Protein 9OQY (pdb70)

Solvent-accessible surface area: 24262 Å² total; per-residue (Å²): 172,131,80,77,9,105,104,14,65,56,37,74,104,95,1,21,122,62,0,8,47,82,0,56,95,57,4,165,115,50,185,63,89,75,52,43,0,13,2,0,0,0,0,52,15,0,15,120,31,0,63,64,21,119,18,116,92,75,87,139,58,0,65,51,43,25,12,37,0,0,0,1,4,0,9,34,0,0,67,20,33,83,43,0,34,179,77,48,24,56,74,2,48,111,1,0,86,42,0,4,76,8,2,61,98,16,3,118,60,20,12,165,132,102,142,49,14,12,0,33,0,0,0,1,2,0,0,0,5,29,15,67,50,0,49,38,3,0,70,84,12,0,53,164,26,115,67,56,97,147,66,50,73,86,38,33,82,39,0,52,52,0,23,14,0,0,8,20,62,0,2,38,14,0,0,52,21,0,3,14,93,0,1,96,72,2,149,44,58,10,84,101,16,0,31,98,5,0,116,135,19,148,32,44,114,112,135,53,90,90,11,44,29,34,21,2,31,2,64,126,71,20,86,1,56,59,56,37,0,16,66,0,4,99,65,7,71,124,8,10,2,0,0,0,4,78,60,49,25,86,44,70,46,78,0,74,55,60,30,44,0,0,2,0,0,0,85,74,35,5,38,137,8,34,150,140,44,116,17,97,95,59,137,25,205,40,192,36,26,43,62,60,67,0,21,4,108,144,118,15,85,21,101,18,0,105,80,2,37,104,64,0,1,5,9,1,38,64,66,14,32,33,11,75,46,76,85,12,84,89,12,121,61,73,99,166,147,63,90,32,76,2,0,15,0,11,0,16,88,107,12,2,53,71,0,38,64,91,0,13,36,70,45,19,46,96,112,91,47,30,157,87,41,32,59,83,0,26,56,86,2,50,60,55,8,149,77,47,79,137,64,119,57,12,32,23,52,43,30,30,5,6,0,0,5,73,10,0,19,86,10,7,59,104,23,60,36,94,3,112,49,35,14,2,15,54,72,54,7,77,117,21,10,32,31,0,2,0,5,47,10,0,6,16,0,9,42,7,0,96,50,39,78,62,0,40,148,60,66,4,148,42,8,45,121,14,0,15,58,1,1,44,66,0,0,74,61,0,4,67,44,0,44,106,128,50,128,12,49,16,1,1,0,0,0,0,0,0,0,0,1,8,2,12,4,0,0,6,1,0,7,86,59,0,25,58,54,0,3,24,0,0,5,0,0,0,9,38,1,16,24,46,0,17,74,103,0,6,38,9,0,0,74,0,0,62,103,31,130

B-factor: mean 137.9, std 30.01, range [81.72, 270.84]

Radius of gyration: 29.82 Å; Cα contacts (8 Å, |Δi|>4): 1019; chains: 1; bounding box: 58×59×99 Å

Sequence (549 aa):
MNAIGNFLVGTPVFTIFICLALGYLLGKLKIGSFTLGATVGVLIVALLIGQLGVFPRDTLLGDIFFDFFMFAIGYRVGPSFISSMKKFGAKIVYATLIFLVSAFIVAYACFKMFHIGPGIAAGIIAGGLTQSAVIGSSLETISKLPISDHLKTLYSNQIPIVYTLTYVFGTIGVLIFLRDIMPKLMHIDLKKQAVKTAKELDMIPVPVIVASTHFYTINDGSSLIGQTLGTVNTKFAKGLVAAGLNDSADMASVINAGDVLAISGGIDEIGRAVQEFNLLEVTGKTKAYVSKQVVLKKNFSADVLKNAQDKGVLVATLAGDVMDPAQFSTLHHHHHHKPAESVTLVGQKDAVSEVQSQLGRLRAAENIINYSWFALGIALSAALGIVGTKVSGVPIALGGGTASLIVGLVQSIYRDKHAHMDTIPDSLLEFFQSIGLNLFIATVGLSAAKTFISAIQSMGISVLLIGAVISILPHIITFVICYYLMKMEPISIIGAQTGADTLSAALNDVSERVGSDASPFFAAAVAPAYAIGNIFLTLMGPIFIVLLS

Foldseek 3Di:
DVVLVVVCQVCVVCVLVVLLVQLLVQQPDQDPLHGHHSLLSSLVSLLVSLVRDAHDFDCVALLLLVLLQQLLLLQLLQPVQVVLCVVCVVVLVVLLVLLLVLLLVLLVVLQVDDPHFLLLSLLLLCALLVFPLLLVLQLLLLVPDPDDPVVSVVSNVNRVLLNLQRNSCSQGVQLCCLQRVQQVVVPHHLQVLLLVVLVVDPQFDDADFAWAKFKFAAAPDFPQAQPFQLVVQVVQDPQKAFLDKAQDQPRGDGRHHGIMIMMTGGPVSVVVVCVVRVTHTDPDPDPQKDKFKAFFDAPLPCVLVLCCRSRNKFKPFPSHHGDDSVCSCVQPDDDDPALTGMIMITHGNVSSVVSRVSGGGTFDDQVDADVVLVVVLSVQLVVQQVDWDADPNGTAGQHNNLSSSVSSNVSSNVCSNVRNDYHHHSVSSLVSSRPSVSSSSSSVSSNSNNSNVVSCVPVNPVSNVSSSCSNNVSLVVSSCCSCVPVNDRSLLSSLSVCQLSLNSSSLSRSDVSNDPSSNSSSSSSRNVSNSVNNRSSSVSSNVSSVVRD

GO terms:
  GO:0042802 identical protein binding (F, IPI)

Organism: Tetragenococcus halophilus (NCBI:txid51669)

Secondary structure (DSSP, 8-state):
-HHHHHHHHT-HHHHHHHHHHHHHHHHH-EEESEE--HHHHHHHHHHHHTTSS--PPPTTTHHHHHHHHHHHHHHHSHHHHHHHHHHHHHHHHHHHHHHHHHHHHHHHHHHHSSS--HHHHHHHHHHHTT-SSHHHHHHHHHHHS---HHHHHHHHHHHHHHHHHHHHHHHHHHHHIIIIIHHHHTTS-HHHHHHHHHHTSTTSPPP----EEEEEE--TT-TTTTSBHHHHHHHS-TTEEEEEETT---TTSB--TT-EEEEEE-HHHHHHHHHHHTPEEE-----SEEEEEEEEPSS--SHHHHHHHHTTEEEEESSSSBPPSGGGGTS---SS-----EEEEEEEHHHHHHHHHHHEEEPPPTTSB-HHHHHHHHHHHHHHHS-EEEETTEEEE-HHHHHHHHHHHHHHHHHHHSTTS-B--HHHHHHHHHHHHHHHHHHHHHHTHHHHHHHHHSS-HHHHHHHHHHHHHHHHHHHHHIIIII---HHHHHHHHHHHHT-HHHHHHHHHHH-TTTHHHHHHHHHHHHHHHHHHHHHHHHHHHHH--

Structure (mmCIF, N/CA/C/O backbone):
data_9OQY
#
_entry.id   9OQY
#
_cell.length_a   100.688
_cell.length_b   100.688
_cell.length_c   354.694
_cell.angle_alpha   90.000
_cell.angle_beta   90.000
_cell.angle_gamma   90.000
#
_symmetry.space_group_name_H-M   'I 41 2 2'
#
loop_
_atom_site.group_PDB
_atom_site.id
_atom_site.type_symbol
_atom_site.label_atom_id
_atom_site.label_alt_id
_atom_site.label_comp_id
_atom_site.label_asym_id
_atom_site.label_entity_id
_atom_site.label_seq_id
_atom_site.pdbx_PDB_ins_code
_atom_site.Cartn_x
_atom_site.Cartn_y
_atom_site.Cartn_z
_atom_site.occupancy
_atom_site.B_iso_or_equiv
_atom_site.auth_seq_id
_atom_site.auth_comp_id
_atom_site.auth_asym_id
_atom_site.auth_atom_id
_atom_site.pdbx_PDB_model_num
ATOM 1 N N . MET A 1 1 ? 25.80555 -45.98398 -38.16407 1.000 90.39574 1 MET A N 1
ATOM 2 C CA . MET A 1 1 ? 24.62279 -45.09699 -37.96465 1.000 137.87181 1 MET A CA 1
ATOM 3 C C . MET A 1 1 ? 23.39424 -45.64411 -38.68827 1.000 124.05780 1 MET A C 1
ATOM 4 O O . MET A 1 1 ? 22.27161 -45.52193 -38.19663 1.000 145.66847 1 MET A O 1
ATOM 20 N N . ASN A 1 2 ? 23.60733 -46.24650 -39.86039 1.000 113.45577 2 ASN A N 1
ATOM 21 C CA . ASN A 1 2 ? 22.49043 -46.82699 -40.59534 1.000 137.80546 2 ASN A CA 1
ATOM 22 C C . ASN A 1 2 ? 22.13575 -48.21803 -40.08609 1.000 138.02566 2 ASN A C 1
ATOM 23 O O . ASN A 1 2 ? 20.96259 -48.60207 -40.12112 1.000 119.93793 2 ASN A O 1
ATOM 34 N N . ALA A 1 3 ? 23.12383 -48.98988 -39.62649 1.000 140.49899 3 ALA A N 1
ATOM 35 C CA . ALA A 1 3 ? 22.81116 -50.23005 -38.92411 1.000 152.47230 3 ALA A CA 1
ATOM 36 C C . ALA A 1 3 ? 22.05285 -49.93546 -37.63691 1.000 129.89990 3 ALA A C 1
ATOM 37 O O . ALA A 1 3 ? 21.11771 -50.66017 -37.27270 1.000 105.74188 3 ALA A O 1
ATOM 44 N N . ILE A 1 4 ? 22.44330 -48.86639 -36.93854 1.000 122.37138 4 ILE A N 1
ATOM 45 C CA . ILE A 1 4 ? 21.68996 -48.41384 -35.77335 1.000 117.74215 4 ILE A CA 1
ATOM 46 C C . ILE A 1 4 ? 20.24462 -48.13213 -36.16111 1.000 130.99673 4 ILE A C 1
ATOM 47 O O . ILE A 1 4 ? 19.30606 -48.57372 -35.48973 1.000 124.49122 4 ILE A O 1
ATOM 63 N N . GLY A 1 5 ? 20.04577 -47.38202 -37.24713 1.000 129.57045 5 GLY A N 1
ATOM 64 C CA . GLY A 1 5 ? 18.69388 -47.04532 -37.66163 1.000 104.82498 5 GLY A CA 1
ATOM 65 C C . GLY A 1 5 ? 17.87944 -48.26396 -38.04929 1.000 116.94950 5 GLY A C 1
ATOM 66 O O . GLY A 1 5 ? 16.69388 -48.36104 -37.72077 1.000 119.46008 5 GLY A O 1
ATOM 70 N N . ASN A 1 6 ? 18.50049 -49.20482 -38.76408 1.000 134.26296 6 ASN A N 1
ATOM 71 C CA . ASN A 1 6 ? 17.80768 -50.43043 -39.14824 1.000 154.83797 6 ASN A CA 1
ATOM 72 C C . ASN A 1 6 ? 17.38650 -51.22303 -37.91725 1.000 119.81885 6 ASN A C 1
ATOM 73 O O . ASN A 1 6 ? 16.22879 -51.64481 -37.79765 1.000 133.74107 6 ASN A O 1
ATOM 84 N N . PHE A 1 7 ? 18.31746 -51.43097 -36.98361 1.000 100.20912 7 PHE A N 1
ATOM 85 C CA . PHE A 1 7 ? 17.98052 -52.14379 -35.75730 1.000 140.46493 7 PHE A CA 1
ATOM 86 C C . PHE A 1 7 ? 16.87616 -51.43036 -34.98577 1.000 112.39378 7 PHE A C 1
ATOM 87 O O . PHE A 1 7 ? 15.96651 -52.07551 -34.45133 1.000 103.56405 7 PHE A O 1
ATOM 104 N N . LEU A 1 8 ? 16.93498 -50.09913 -34.91793 1.000 98.80547 8 LEU A N 1
ATOM 105 C CA . LEU A 1 8 ? 15.92712 -49.34563 -34.18066 1.000 97.54440 8 LEU A CA 1
ATOM 106 C C . LEU A 1 8 ? 14.54951 -49.51293 -34.81064 1.000 99.02812 8 LEU A C 1
ATOM 107 O O . LEU A 1 8 ? 13.60271 -49.96324 -34.15571 1.000 134.25129 8 LEU A O 1
ATOM 123 N N . VAL A 1 9 ? 14.41684 -49.15172 -36.09003 1.000 83.97613 9 VAL A N 1
ATOM 124 C CA . VAL A 1 9 ? 13.11793 -49.25404 -36.74987 1.000 83.92130 9 VAL A CA 1
ATOM 125 C C . VAL A 1 9 ? 12.60845 -50.68904 -36.71028 1.000 100.07865 9 VAL A C 1
ATOM 126 O O . VAL A 1 9 ? 11.39329 -50.92521 -36.70497 1.000 83.50017 9 VAL A O 1
ATOM 139 N N . GLY A 1 10 ? 13.51619 -51.66786 -36.67279 1.000 108.00948 10 GLY A N 1
ATOM 140 C CA . GLY A 1 10 ? 13.10689 -53.05557 -36.57284 1.000 111.37510 10 GLY A CA 1
ATOM 141 C C . GLY A 1 10 ? 12.76168 -53.52443 -35.17844 1.000 115.39276 10 GLY A C 1
ATOM 142 O O . GLY A 1 10 ? 12.27751 -54.65010 -35.02212 1.000 102.21191 10 GLY A O 1
ATOM 146 N N . THR A 1 11 ? 13.00073 -52.69089 -34.16575 1.000 140.81778 11 THR A N 1
ATOM 147 C CA . THR A 1 11 ? 12.69982 -53.01928 -32.77002 1.000 119.31273 11 THR A CA 1
ATOM 148 C C . THR A 1 11 ? 12.04823 -51.80709 -32.11702 1.000 99.88710 11 THR A C 1
ATOM 149 O O . THR A 1 11 ? 12.63274 -51.15011 -31.24398 1.000 115.15823 11 THR A O 1
ATOM 160 N N . PRO A 1 12 ? 10.82378 -51.47617 -32.53084 1.000 93.20896 12 PRO A N 1
ATOM 161 C CA . PRO A 1 12 ? 10.14114 -50.31212 -31.94282 1.000 110.36368 12 PRO A CA 1
ATOM 162 C C . PRO A 1 12 ? 9.96458 -50.40321 -30.43846 1.000 123.87399 12 PRO A C 1
ATOM 163 O O . PRO A 1 12 ? 10.00978 -49.36952 -29.76113 1.000 112.68308 12 PRO A O 1
ATOM 174 N N . VAL A 1 13 ? 9.75755 -51.60383 -29.89019 1.000 130.33723 13 VAL A N 1
ATOM 175 C CA . VAL A 1 13 ? 9.64387 -51.74347 -28.43992 1.000 95.67752 13 VAL A CA 1
ATOM 176 C C . VAL A 1 13 ? 10.88237 -51.17645 -27.75464 1.000 95.92343 13 VAL A C 1
ATOM 177 O O . VAL A 1 13 ? 10.78499 -50.34763 -26.84098 1.000 114.71968 13 VAL A O 1
ATOM 190 N N . PHE A 1 14 ? 12.06659 -51.62189 -28.18249 1.000 89.80407 14 PHE A N 1
ATOM 191 C CA . PHE A 1 14 ? 13.30315 -51.12218 -27.59107 1.000 88.29605 14 PHE A CA 1
ATOM 192 C C . PHE A 1 14 ? 13.47443 -49.63478 -27.86303 1.000 81.75914 14 PHE A C 1
ATOM 193 O O . PHE A 1 14 ? 13.85566 -48.87124 -26.96768 1.000 95.73859 14 PHE A O 1
ATOM 210 N N . THR A 1 15 ? 13.19599 -49.20301 -29.09585 1.000 108.64934 15 THR A N 1
ATOM 211 C CA . THR A 1 15 ? 13.36649 -47.79335 -29.42479 1.000 118.09195 15 THR A CA 1
ATOM 212 C C . THR A 1 15 ? 12.51376 -46.90819 -28.52763 1.000 99.54080 15 THR A C 1
ATOM 213 O O . THR A 1 15 ? 12.93388 -45.80232 -28.16170 1.000 97.34617 15 THR A O 1
ATOM 224 N N . ILE A 1 16 ? 11.33098 -47.37149 -28.15389 1.000 97.73407 16 ILE A N 1
ATOM 225 C CA . ILE A 1 16 ? 10.42765 -46.53624 -27.37657 1.000 96.52321 16 ILE A CA 1
ATOM 226 C C . ILE A 1 16 ? 10.73830 -46.62671 -25.89122 1.000 107.72561 16 ILE A C 1
ATOM 227 O O . ILE A 1 16 ? 10.70826 -45.61810 -25.18457 1.000 126.01975 16 ILE A O 1
ATOM 243 N N . PHE A 1 17 ? 11.06133 -47.82330 -25.39574 1.000 120.59556 17 PHE A N 1
ATOM 244 C CA . PHE A 1 17 ? 11.28169 -47.97832 -23.96270 1.000 110.80847 17 PHE A CA 1
ATOM 245 C C . PHE A 1 17 ? 12.64513 -47.45822 -23.52732 1.000 86.25771 17 PHE A C 1
ATOM 246 O O . PHE A 1 17 ? 12.78598 -46.99642 -22.39048 1.000 132.94451 17 PHE A O 1
ATOM 263 N N . ILE A 1 18 ? 13.65461 -47.51270 -24.39820 1.000 90.32635 18 ILE A N 1
ATOM 264 C CA . ILE A 1 18 ? 14.91530 -46.85552 -24.07246 1.000 82.34653 18 ILE A CA 1
ATOM 265 C C . ILE A 1 18 ? 14.74516 -45.34145 -24.12919 1.000 87.65624 18 ILE A C 1
ATOM 266 O O . ILE A 1 18 ? 15.47962 -44.60058 -23.46328 1.000 83.19687 18 ILE A O 1
ATOM 282 N N . CYS A 1 19 ? 13.78207 -44.85670 -24.92178 1.000 83.05829 19 CYS A N 1
ATOM 283 C CA . CYS A 1 19 ? 13.46179 -43.43246 -24.91781 1.000 104.39461 19 CYS A CA 1
ATOM 284 C C . CYS A 1 19 ? 12.87887 -43.00709 -23.57738 1.000 91.99539 19 CYS A C 1
ATOM 285 O O . CYS A 1 19 ? 13.12280 -41.88723 -23.11246 1.000 111.08150 19 CYS A O 1
ATOM 293 N N . LEU A 1 20 ? 12.09497 -43.88397 -22.94845 1.000 101.98972 20 LEU A N 1
ATOM 294 C CA . LEU A 1 20 ? 11.51013 -43.55887 -21.65428 1.000 105.93138 20 LEU A CA 1
ATOM 295 C C . LEU A 1 20 ? 12.53910 -43.66106 -20.53584 1.000 87.19875 20 LEU A C 1
ATOM 296 O O . LEU A 1 20 ? 12.54315 -42.83350 -19.62251 1.000 83.29661 20 LEU A O 1
ATOM 312 N N . ALA A 1 21 ? 13.42131 -44.65863 -20.58506 1.000 82.69045 21 ALA A N 1
ATOM 313 C CA . ALA A 1 21 ? 14.44242 -44.78330 -19.55048 1.000 82.97998 21 ALA A CA 1
ATOM 314 C C . ALA A 1 21 ? 15.30047 -43.52380 -19.48408 1.000 88.08725 21 ALA A C 1
ATOM 315 O O . ALA A 1 21 ? 15.33863 -42.82677 -18.45987 1.000 121.02550 21 ALA A O 1
ATOM 322 N N . LEU A 1 22 ? 15.99646 -43.21381 -20.57965 1.000 83.98887 22 LEU A N 1
ATOM 323 C CA . LEU A 1 22 ? 16.82828 -42.01766 -20.60686 1.000 88.72625 22 LEU A CA 1
ATOM 324 C C . LEU A 1 22 ? 15.99683 -40.75889 -20.40457 1.000 97.79017 22 LEU A C 1
ATOM 325 O O . LEU A 1 22 ? 16.50134 -39.76100 -19.87979 1.000 85.93862 22 LEU A O 1
ATOM 341 N N . GLY A 1 23 ? 14.72324 -40.78595 -20.79999 1.000 91.46297 23 GLY A N 1
ATOM 342 C CA . GLY A 1 23 ? 13.87684 -39.62088 -20.59489 1.000 99.89549 23 GLY A CA 1
ATOM 343 C C . GLY A 1 23 ? 13.64098 -39.33344 -19.12401 1.000 124.37017 23 GLY A C 1
ATOM 344 O O . GLY A 1 23 ? 13.81371 -38.20117 -18.66124 1.000 121.42275 23 GLY A O 1
ATOM 348 N N . TYR A 1 24 ? 13.23125 -40.35626 -18.37066 1.000 120.30941 24 TYR A N 1
ATOM 349 C CA . TYR A 1 24 ? 13.07275 -40.20202 -16.92992 1.000 114.88814 24 TYR A CA 1
ATOM 350 C C . TYR A 1 24 ? 14.39866 -39.86419 -16.26021 1.000 96.32794 24 TYR A C 1
ATOM 351 O O . TYR A 1 24 ? 14.41948 -39.12725 -15.26989 1.000 91.63322 24 TYR A O 1
ATOM 369 N N . LEU A 1 25 ? 15.51413 -40.38089 -16.78362 1.000 95.63234 25 LEU A N 1
ATOM 370 C CA . LEU A 1 25 ? 16.81907 -39.98092 -16.25970 1.000 86.43787 25 LEU A CA 1
ATOM 371 C C . LEU A 1 25 ? 17.03652 -38.47933 -16.42322 1.000 104.96326 25 LEU A C 1
ATOM 372 O O . LEU A 1 25 ? 17.35866 -37.77007 -15.45912 1.000 109.82060 25 LEU A O 1
ATOM 388 N N . LEU A 1 26 ? 16.87508 -37.98184 -17.65117 1.000 110.51609 26 LEU A N 1
ATOM 389 C CA . LEU A 1 26 ? 17.05905 -36.55924 -17.91603 1.000 129.11148 26 LEU A CA 1
ATOM 390 C C . LEU A 1 26 ? 16.11520 -35.72077 -17.06500 1.000 132.41964 26 LEU A C 1
ATOM 391 O O . LEU A 1 26 ? 16.47518 -34.62489 -16.61894 1.000 113.78734 26 LEU A O 1
ATOM 407 N N . GLY A 1 27 ? 14.90214 -36.22086 -16.82671 1.000 117.03615 27 GLY A N 1
ATOM 408 C CA . GLY A 1 27 ? 13.98698 -35.51485 -15.94584 1.000 117.13925 27 GLY A CA 1
ATOM 409 C C . GLY A 1 27 ? 14.47938 -35.47527 -14.51122 1.000 134.70642 27 GLY A C 1
ATOM 410 O O . GLY A 1 27 ? 14.40470 -34.43751 -13.84731 1.000 133.30538 27 GLY A O 1
ATOM 414 N N . LYS A 1 28 ? 14.98962 -36.60421 -14.01273 1.000 136.78004 28 LYS A N 1
ATOM 415 C CA . LYS A 1 28 ? 15.53137 -36.64011 -12.65840 1.000 98.81031 28 LYS A CA 1
ATOM 416 C C . LYS A 1 28 ? 16.68143 -35.65343 -12.49829 1.000 122.12072 28 LYS A C 1
ATOM 417 O O . LYS A 1 28 ? 16.79440 -34.98412 -11.46463 1.000 155.22517 28 LYS A O 1
ATOM 436 N N . LEU A 1 29 ? 17.54707 -35.55060 -13.50484 1.000 132.78013 29 LEU A N 1
ATOM 437 C CA . LEU A 1 29 ? 18.67566 -34.63296 -13.40926 1.000 142.49916 29 LEU A CA 1
ATOM 438 C C . LEU A 1 29 ? 18.18494 -33.18952 -13.27404 1.000 116.74872 29 LEU A C 1
ATOM 439 O O . LEU A 1 29 ? 17.04856 -32.85347 -13.61891 1.000 109.86088 29 LEU A O 1
ATOM 455 N N . LYS A 1 30 ? 19.06129 -32.33076 -12.75478 1.000 122.51526 30 LYS A N 1
ATOM 456 C CA . LYS A 1 30 ? 18.74256 -30.92026 -12.55418 1.000 116.45202 30 LYS A CA 1
ATOM 457 C C . LYS A 1 30 ? 19.99104 -30.20997 -12.05236 1.000 134.95209 30 LYS A C 1
ATOM 458 O O . LYS A 1 30 ? 20.95026 -30.84713 -11.60846 1.000 96.61378 30 LYS A O 1
ATOM 462 N N . ILE A 1 31 ? 19.97547 -28.88797 -12.12930 1.000 132.85818 31 ILE A N 1
ATOM 463 C CA . ILE A 1 31 ? 21.10359 -28.05711 -11.72799 1.000 140.25230 31 ILE A CA 1
ATOM 464 C C . ILE A 1 31 ? 20.84282 -27.40335 -10.39451 1.000 163.74043 31 ILE A C 1
ATOM 465 O O . ILE A 1 31 ? 21.61730 -27.55784 -9.44722 1.000 152.26857 31 ILE A O 1
ATOM 481 N N . GLY A 1 32 ? 19.73843 -26.67277 -10.28261 1.000 168.96206 32 GLY A N 1
ATOM 482 C CA . GLY A 1 32 ? 19.39767 -25.99668 -9.05544 1.000 158.63996 32 GLY A CA 1
ATOM 483 C C . GLY A 1 32 ? 18.03039 -25.34689 -9.05844 1.000 167.81737 32 GLY A C 1
ATOM 484 O O . GLY A 1 32 ? 17.23801 -25.55455 -8.13403 1.000 133.04146 32 GLY A O 1
ATOM 488 N N . SER A 1 33 ? 17.74765 -24.54299 -10.08469 1.000 184.18347 33 SER A N 1
ATOM 489 C CA . SER A 1 33 ? 16.45947 -23.86196 -10.21729 1.000 183.74961 33 SER A CA 1
ATOM 490 C C . SER A 1 33 ? 15.42143 -24.88614 -10.66844 1.000 174.02706 33 SER A C 1
ATOM 491 O O . SER A 1 33 ? 15.02733 -24.95651 -11.83563 1.000 150.74487 33 SER A O 1
ATOM 499 N N . PHE A 1 34 ? 14.97637 -25.70263 -9.71180 1.000 194.87699 34 PHE A N 1
ATOM 500 C CA . PHE A 1 34 ? 14.04432 -26.78851 -9.99643 1.000 190.26508 34 PHE A CA 1
ATOM 501 C C . PHE A 1 34 ? 14.64001 -27.73079 -11.03924 1.000 179.73565 34 PHE A C 1
ATOM 502 O O . PHE A 1 34 ? 15.75643 -27.50828 -11.52157 1.000 148.30706 34 PHE A O 1
ATOM 519 N N . THR A 1 35 ? 13.91048 -28.78449 -11.39059 1.000 185.01827 35 THR A N 1
ATOM 520 C CA . THR A 1 35 ? 14.41414 -29.83034 -12.26625 1.000 143.63402 35 THR A CA 1
ATOM 521 C C . THR A 1 35 ? 13.63401 -29.84684 -13.57770 1.000 145.94495 35 THR A C 1
ATOM 522 O O . THR A 1 35 ? 12.66320 -29.10815 -13.76804 1.000 149.45012 35 THR A O 1
ATOM 533 N N . LEU A 1 36 ? 14.07757 -30.71004 -14.48799 1.000 161.54063 36 LEU A N 1
ATOM 534 C CA . LEU A 1 36 ? 13.40796 -30.91942 -15.76273 1.000 137.59611 36 LEU A CA 1
ATOM 535 C C . LEU A 1 36 ? 12.35966 -32.01370 -15.61655 1.000 123.19261 36 LEU A C 1
ATOM 536 O O . LEU A 1 36 ? 12.61388 -33.05726 -15.00952 1.000 122.02441 36 LEU A O 1
ATOM 552 N N . GLY A 1 37 ? 11.17796 -31.76981 -16.17423 1.000 108.55426 37 GLY A N 1
ATOM 553 C CA . GLY A 1 37 ? 10.11695 -32.75435 -16.06871 1.000 98.02378 37 GLY A CA 1
ATOM 554 C C . GLY A 1 37 ? 10.50076 -34.04841 -16.76308 1.000 102.78028 37 GLY A C 1
ATOM 555 O O . GLY A 1 37 ? 11.13273 -34.04508 -17.82185 1.000 123.08652 37 GLY A O 1
ATOM 559 N N . ALA A 1 38 ? 10.12588 -35.17120 -16.14552 1.000 102.06487 38 ALA A N 1
ATOM 560 C CA . ALA A 1 38 ? 10.32023 -36.46201 -16.79658 1.000 113.41126 38 ALA A CA 1
ATOM 561 C C . ALA A 1 38 ? 9.72170 -36.45043 -18.19619 1.000 113.04699 38 ALA A C 1
ATOM 562 O O . ALA A 1 38 ? 10.29096 -37.02151 -19.13433 1.000 126.93686 38 ALA A O 1
ATOM 569 N N . THR A 1 39 ? 8.57316 -35.79088 -18.35525 1.000 89.60137 39 THR A N 1
ATOM 570 C CA . THR A 1 39 ? 7.97463 -35.64705 -19.67655 1.000 106.72110 39 THR A CA 1
ATOM 571 C C . THR A 1 39 ? 8.92439 -34.92718 -20.62763 1.000 102.38037 39 THR A C 1
ATOM 572 O O . THR A 1 39 ? 9.12018 -35.35485 -21.77106 1.000 100.85927 39 THR A O 1
ATOM 583 N N . VAL A 1 40 ? 9.53191 -33.83133 -20.16736 1.000 88.43413 40 VAL A N 1
ATOM 584 C CA . VAL A 1 40 ? 10.42526 -33.06448 -21.02960 1.000 89.10335 40 VAL A CA 1
ATOM 585 C C . VAL A 1 40 ? 11.67232 -33.87265 -21.36214 1.000 88.60363 40 VAL A C 1
ATOM 586 O O . VAL A 1 40 ? 12.19472 -33.80391 -22.48177 1.000 108.01936 40 VAL A O 1
ATOM 599 N N . GLY A 1 41 ? 12.17656 -34.64196 -20.39827 1.000 92.11816 41 GLY A N 1
ATOM 600 C CA . GLY A 1 41 ? 13.31325 -35.50046 -20.68104 1.000 109.04936 41 GLY A CA 1
ATOM 601 C C . GLY A 1 41 ? 12.99506 -36.54748 -21.72939 1.000 89.98010 41 GLY A C 1
ATOM 602 O O . GLY A 1 41 ? 13.78663 -36.78472 -22.64612 1.000 86.81483 41 GLY A O 1
ATOM 606 N N . VAL A 1 42 ? 11.83147 -37.19003 -21.60763 1.000 86.16079 42 VAL A N 1
ATOM 607 C CA . VAL A 1 42 ? 11.41692 -38.16512 -22.61105 1.000 103.15005 42 VAL A CA 1
ATOM 608 C C . VAL A 1 42 ? 11.27070 -37.49324 -23.96987 1.000 110.04900 42 VAL A C 1
ATOM 609 O O . VAL A 1 42 ? 11.63859 -38.06280 -25.00347 1.000 109.55391 42 VAL A O 1
ATOM 622 N N . LEU A 1 43 ? 10.73491 -36.27092 -23.99095 1.000 116.56534 43 LEU A N 1
ATOM 623 C CA . LEU A 1 43 ? 10.57593 -35.55404 -25.25271 1.000 111.27158 43 LEU A CA 1
ATOM 624 C C . LEU A 1 43 ? 11.92776 -35.29844 -25.90728 1.000 87.51553 43 LEU A C 1
ATOM 625 O O . LEU A 1 43 ? 12.10798 -35.54437 -27.10552 1.000 89.30700 43 LEU A O 1
ATOM 641 N N . ILE A 1 44 ? 12.88895 -34.79120 -25.13340 1.000 88.05111 44 ILE A N 1
ATOM 642 C CA . ILE A 1 44 ? 14.21542 -34.51256 -25.67871 1.000 88.59798 44 ILE A CA 1
ATOM 643 C C . ILE A 1 44 ? 14.85820 -35.79851 -26.18410 1.000 87.91912 44 ILE A C 1
ATOM 644 O O . ILE A 1 44 ? 15.43193 -35.84209 -27.28102 1.000 106.25906 44 ILE A O 1
ATOM 660 N N . VAL A 1 45 ? 14.76957 -36.86753 -25.38965 1.000 101.22957 45 VAL A N 1
ATOM 661 C CA . VAL A 1 45 ? 15.37376 -38.13731 -25.78087 1.000 112.97171 45 VAL A CA 1
ATOM 662 C C . VAL A 1 45 ? 14.75837 -38.64474 -27.07879 1.000 109.81301 45 VAL A C 1
ATOM 663 O O . VAL A 1 45 ? 15.46720 -39.12162 -27.97430 1.000 92.69997 45 VAL A O 1
ATOM 676 N N . ALA A 1 46 ? 13.43193 -38.55291 -27.20291 1.000 90.13583 46 ALA A N 1
ATOM 677 C CA . ALA A 1 46 ? 12.76458 -39.06193 -28.39543 1.000 109.69252 46 ALA A CA 1
ATOM 678 C C . ALA A 1 46 ? 13.10603 -38.22343 -29.62055 1.000 124.92238 46 ALA A C 1
ATOM 679 O O . ALA A 1 46 ? 13.35423 -38.76851 -30.70220 1.000 94.52300 46 ALA A O 1
ATOM 686 N N . LEU A 1 47 ? 13.12546 -36.89617 -29.47440 1.000 139.93530 47 LEU A N 1
ATOM 687 C CA . LEU A 1 47 ? 13.47568 -36.04476 -30.60543 1.000 90.67680 47 LEU A CA 1
ATOM 688 C C . LEU A 1 47 ? 14.92054 -36.25845 -31.03968 1.000 95.54459 47 LEU A C 1
ATOM 689 O O . LEU A 1 47 ? 15.23027 -36.12922 -32.22879 1.000 118.90732 47 LEU A O 1
ATOM 705 N N . LEU A 1 48 ? 15.81640 -36.58632 -30.10386 1.000 114.73666 48 LEU A N 1
ATOM 706 C CA . LEU A 1 48 ? 17.20519 -36.83127 -30.48185 1.000 107.06499 48 LEU A CA 1
ATOM 707 C C . LEU A 1 48 ? 17.36656 -38.19338 -31.15115 1.000 102.48140 48 LEU A C 1
ATOM 708 O O . LEU A 1 48 ? 18.02787 -38.30766 -32.18921 1.000 106.67568 48 LEU A O 1
ATOM 724 N N . ILE A 1 49 ? 16.76424 -39.23754 -30.57788 1.000 98.69178 49 ILE A N 1
ATOM 725 C CA . ILE A 1 49 ? 16.89561 -40.56825 -31.16154 1.000 86.14424 49 ILE A CA 1
ATOM 726 C C . ILE A 1 49 ? 16.22427 -40.62160 -32.52637 1.000 97.54962 49 ILE A C 1
ATOM 727 O O . ILE A 1 49 ? 16.70433 -41.29925 -33.44288 1.000 133.99031 49 ILE A O 1
ATOM 743 N N . GLY A 1 50 ? 15.10736 -39.91082 -32.68790 1.000 114.24467 50 GLY A N 1
ATOM 744 C CA . GLY A 1 50 ? 14.42298 -39.88988 -33.96689 1.000 121.91305 50 GLY A CA 1
ATOM 745 C C . GLY A 1 50 ? 15.26107 -39.33776 -35.09907 1.000 96.43992 50 GLY A C 1
ATOM 746 O O . GLY A 1 50 ? 14.91355 -39.53452 -36.26791 1.000 102.06240 50 GLY A O 1
ATOM 750 N N . GLN A 1 51 ? 16.35919 -38.64908 -34.78168 1.000 110.15147 51 GLN A N 1
ATOM 751 C CA . GLN A 1 51 ? 17.25352 -38.11309 -35.80081 1.000 90.06586 51 GLN A CA 1
ATOM 752 C C . GLN A 1 51 ? 18.09307 -39.18795 -36.48017 1.000 98.43261 51 GLN A C 1
ATOM 753 O O . GLN A 1 51 ? 18.87940 -38.85557 -37.37488 1.000 117.64119 51 GLN A O 1
ATOM 767 N N . LEU A 1 52 ? 17.94807 -40.45492 -36.08793 1.000 95.20946 52 LEU A N 1
ATOM 768 C CA . LEU A 1 52 ? 18.71230 -41.52922 -36.71283 1.000 87.76158 52 LEU A CA 1
ATOM 769 C C . LEU A 1 52 ? 18.04248 -42.00252 -37.99725 1.000 129.52802 52 LEU A C 1
ATOM 770 O O . LEU A 1 52 ? 18.65147 -41.98463 -39.07304 1.000 167.82626 52 LEU A O 1
ATOM 786 N N . GLY A 1 53 ? 16.78520 -42.42871 -37.90103 1.000 114.37401 53 GLY A N 1
ATOM 787 C CA . GLY A 1 53 ? 16.05614 -42.89482 -39.06438 1.000 116.53763 53 GLY A CA 1
ATOM 788 C C . GLY A 1 53 ? 14.64098 -42.36026 -39.14526 1.000 104.74501 53 GLY A C 1
ATOM 789 O O . GLY A 1 53 ? 14.37551 -41.22639 -38.74015 1.000 110.19616 53 GLY A O 1
ATOM 793 N N . VAL A 1 54 ? 13.72386 -43.16118 -39.68355 1.000 112.14015 54 VAL A N 1
ATOM 794 C CA . VAL A 1 54 ? 12.30901 -42.81389 -39.75157 1.000 132.53173 54 VAL A CA 1
ATOM 795 C C . VAL A 1 54 ? 11.54871 -43.75311 -38.82665 1.000 127.72494 54 VAL A C 1
ATOM 796 O O . VAL A 1 54 ? 11.81160 -44.96159 -38.80169 1.000 122.95770 54 VAL A O 1
ATOM 809 N N . PHE A 1 55 ? 10.60724 -43.20100 -38.07011 1.000 143.26090 55 PHE A N 1
ATOM 810 C CA . PHE A 1 55 ? 9.91182 -43.94597 -37.02077 1.000 136.13216 55 PHE A CA 1
ATOM 811 C C . PHE A 1 55 ? 8.40676 -43.78294 -37.15839 1.000 116.66310 55 PHE A C 1
ATOM 812 O O . PHE A 1 55 ? 7.88327 -42.67243 -36.93137 1.000 110.05629 55 PHE A O 1
ATOM 829 N N . PRO A 1 56 ? 7.67530 -44.84333 -37.51057 1.000 103.10817 56 PRO A N 1
ATOM 830 C CA . PRO A 1 56 ? 6.22659 -44.70917 -37.71671 1.000 89.48015 56 PRO A CA 1
ATOM 831 C C . PRO A 1 56 ? 5.48891 -44.69080 -36.38636 1.000 111.78517 56 PRO A C 1
ATOM 832 O O . PRO A 1 56 ? 5.72172 -45.53773 -35.52073 1.000 163.27961 56 PRO A O 1
ATOM 843 N N . ARG A 1 57 ? 4.59203 -43.72222 -36.22937 1.000 119.08330 57 ARG A N 1
ATOM 844 C CA . ARG A 1 57 ? 3.84411 -43.56024 -34.99034 1.000 140.69766 57 ARG A CA 1
ATOM 845 C C . ARG A 1 57 ? 2.60702 -44.44951 -35.01763 1.000 122.12572 57 ARG A C 1
ATOM 846 O O . ARG A 1 57 ? 1.79102 -44.36250 -35.94225 1.000 103.85952 57 ARG A O 1
ATOM 867 N N . ASP A 1 58 ? 2.47129 -45.29703 -34.00183 1.000 96.32836 58 ASP A N 1
ATOM 868 C CA . ASP A 1 58 ? 1.28091 -46.11920 -33.83813 1.000 84.85921 58 ASP A CA 1
ATOM 869 C C . ASP A 1 58 ? 0.19073 -45.28852 -33.17248 1.000 86.94476 58 ASP A C 1
ATOM 870 O O . ASP A 1 58 ? 0.38528 -44.77076 -32.06733 1.000 120.14380 58 ASP A O 1
ATOM 879 N N . THR A 1 59 ? -0.94797 -45.15072 -33.84381 1.000 8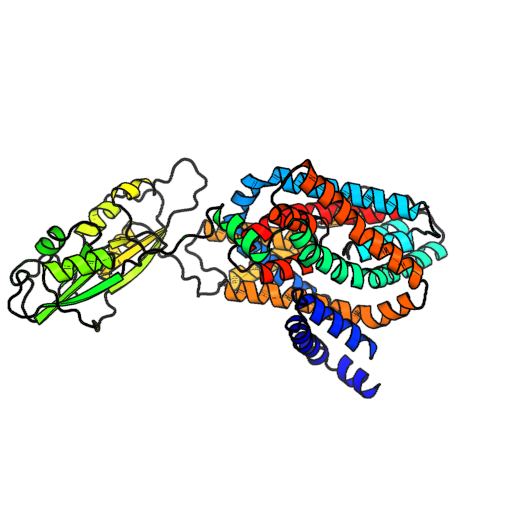7.75268 59 THR A N 1
ATOM 880 C CA . THR A 1 59 ? -2.08512 -44.43121 -33.28778 1.000 94.52089 59 THR A CA 1
ATOM 881 C C . THR A 1 59 ? -2.97582 -45.32282 -32.43482 1.000 121.89665 59 THR A C 1
ATOM 882 O O . THR A 1 59 ? -3.97371 -44.84042 -31.88959 1.000 106.93248 59 THR A O 1
ATOM 893 N N . LEU A 1 60 ? -2.64930 -46.60772 -32.32155 1.000 131.28787 60 LEU A N 1
ATOM 894 C CA . LEU A 1 60 ? -3.27444 -47.50680 -31.35957 1.000 86.75691 60 LEU A CA 1
ATOM 895 C C . LEU A 1 60 ? -2.28140 -47.87487 -30.26253 1.000 88.45131 60 LEU A C 1
ATOM 896 O O . LEU A 1 60 ? -2.23418 -49.01411 -29.79608 1.000 124.90026 60 LEU A O 1
ATOM 912 N N . LEU A 1 61 ? -1.46388 -46.90727 -29.85681 1.000 83.57310 61 LEU A N 1
ATOM 913 C CA . LEU A 1 61 ? -0.51183 -47.10004 -28.77147 1.000 84.81790 61 LEU A CA 1
ATOM 914 C C . LEU A 1 61 ? -0.40618 -45.79848 -27.99014 1.000 111.47150 61 LEU A C 1
ATOM 915 O O . LEU A 1 61 ? -0.76154 -45.73920 -26.80549 1.000 143.50723 61 LEU A O 1
ATOM 931 N N . GLY A 1 62 ? 0.08773 -44.75049 -28.65277 1.000 102.67322 62 GLY A N 1
ATOM 932 C CA . GLY A 1 62 ? 0.05158 -43.43218 -28.04784 1.000 140.09645 62 GLY A CA 1
ATOM 933 C C . GLY A 1 62 ? -1.35318 -43.03616 -27.64186 1.000 120.51236 62 GLY A C 1
ATOM 934 O O . GLY A 1 62 ? -1.55578 -42.40209 -26.60445 1.000 124.44148 62 GLY A O 1
ATOM 938 N N . ASP A 1 63 ? -2.34534 -43.43099 -28.44151 1.000 106.38473 63 ASP A N 1
ATOM 939 C CA . ASP A 1 63 ? -3.73283 -43.11911 -28.11848 1.000 121.62743 63 ASP A CA 1
ATOM 940 C C . ASP A 1 63 ? -4.17630 -43.84701 -26.85354 1.000 112.77214 63 ASP A C 1
ATOM 941 O O . ASP A 1 63 ? -4.74670 -43.23508 -25.94230 1.000 124.39308 63 ASP A O 1
ATOM 950 N N . ILE A 1 64 ? -3.91958 -45.15701 -26.77855 1.000 96.30413 64 ILE A N 1
ATOM 951 C CA . ILE A 1 64 ? -4.27581 -45.91759 -25.58290 1.000 106.14195 64 ILE A CA 1
ATOM 952 C C . ILE A 1 64 ? -3.62601 -45.30614 -24.35053 1.000 100.48351 64 ILE A C 1
ATOM 953 O O . ILE A 1 64 ? -4.25734 -45.17052 -23.29619 1.000 90.63824 64 ILE A O 1
ATOM 969 N N . PHE A 1 65 ? -2.35176 -44.93849 -24.45597 1.000 95.74886 65 PHE A N 1
ATOM 970 C CA . PHE A 1 65 ? -1.62861 -44.49320 -23.27080 1.000 83.48780 65 PHE A CA 1
ATOM 971 C C . PHE A 1 65 ? -2.00810 -43.07538 -22.85847 1.000 84.13937 65 PHE A C 1
ATOM 972 O O . PHE A 1 65 ? -2.07262 -42.78219 -21.65688 1.000 105.51943 65 PHE A O 1
ATOM 989 N N . PHE A 1 66 ? -2.29845 -42.19380 -23.81627 1.000 84.65625 66 PHE A N 1
ATOM 990 C CA . PHE A 1 66 ? -2.85606 -40.89345 -23.46291 1.000 86.35719 66 PHE A CA 1
ATOM 991 C C . PHE A 1 66 ? -4.22996 -41.05009 -22.82401 1.000 99.56366 66 PHE A C 1
ATOM 992 O O . PHE A 1 66 ? -4.58130 -40.31250 -21.89191 1.000 135.34882 66 PHE A O 1
ATOM 1009 N N . ASP A 1 67 ? -5.02709 -42.00195 -23.31785 1.000 85.83856 67 ASP A N 1
ATOM 1010 C CA . ASP A 1 67 ? -6.30504 -42.29435 -22.68009 1.000 136.40377 67 ASP A CA 1
ATOM 1011 C C . ASP A 1 67 ? -6.09510 -42.73431 -21.23759 1.000 128.22703 67 ASP A C 1
ATOM 1012 O O . ASP A 1 67 ? -6.79683 -42.28061 -20.33047 1.000 108.63402 67 ASP A O 1
ATOM 1021 N N . PHE A 1 68 ? -5.13523 -43.63225 -21.01031 1.000 104.58370 68 PHE A N 1
ATOM 1022 C CA . PHE A 1 68 ? -4.80401 -44.03353 -19.64749 1.000 84.89230 68 PHE A CA 1
ATOM 1023 C C . PHE A 1 68 ? -4.47944 -42.81432 -18.78988 1.000 103.31934 68 PHE A C 1
ATOM 1024 O O . PHE A 1 68 ? -5.02084 -42.64472 -17.69260 1.000 134.90135 68 PHE A O 1
ATOM 1041 N N . PHE A 1 69 ? -3.58499 -41.95533 -19.28153 1.000 103.17769 69 PHE A N 1
ATOM 1042 C CA . PHE A 1 69 ? -3.16688 -40.78392 -18.51363 1.000 107.05265 69 PHE A CA 1
ATOM 1043 C C . PHE A 1 69 ? -4.36098 -39.91388 -18.12814 1.000 99.53488 69 PHE A C 1
ATOM 1044 O O . PHE A 1 69 ? -4.56856 -39.60213 -16.94437 1.000 94.47523 69 PHE A O 1
ATOM 1061 N N . MET A 1 70 ? -5.17104 -39.52460 -19.11456 1.000 107.82094 70 MET A N 1
ATOM 1062 C CA . MET A 1 70 ? -6.25712 -38.58878 -18.83554 1.000 112.98434 70 MET A CA 1
ATOM 1063 C C . MET A 1 70 ? -7.36922 -39.24265 -18.02230 1.000 108.65418 70 MET A C 1
ATOM 1064 O O . MET A 1 70 ? -7.99000 -38.58886 -17.17656 1.000 89.51658 70 MET A O 1
ATOM 1078 N N . PHE A 1 71 ? -7.64093 -40.52772 -18.25666 1.000 109.85675 71 PHE A N 1
ATOM 1079 C CA . PHE A 1 71 ? -8.66247 -41.21172 -17.47651 1.000 88.25448 71 PHE A CA 1
ATOM 1080 C C . PHE A 1 71 ? -8.22421 -41.36797 -16.02982 1.000 106.91673 71 PHE A C 1
ATOM 1081 O O . PHE A 1 71 ? -9.04790 -41.27609 -15.11718 1.000 112.76231 71 PHE A O 1
ATOM 1098 N N . ALA A 1 72 ? -6.93026 -41.59393 -15.79608 1.000 121.86379 72 ALA A N 1
ATOM 1099 C CA . ALA A 1 72 ? -6.42512 -41.60787 -14.42886 1.000 111.55028 72 ALA A CA 1
ATOM 1100 C C . ALA A 1 72 ? -6.61646 -40.24605 -13.77537 1.000 92.08433 72 ALA A C 1
ATOM 1101 O O . ALA A 1 72 ? -7.12720 -40.14639 -12.65118 1.000 101.04559 72 ALA A O 1
ATOM 1108 N N . ILE A 1 73 ? -6.21433 -39.17876 -14.47323 1.000 110.96508 73 ILE A N 1
ATOM 1109 C CA . ILE A 1 73 ? -6.41175 -37.83302 -13.93428 1.000 94.82654 73 ILE A CA 1
ATOM 1110 C C . ILE A 1 73 ? -7.87260 -37.63182 -13.54806 1.000 90.45824 73 ILE A C 1
ATOM 1111 O O . ILE A 1 73 ? -8.18929 -37.20175 -12.43279 1.000 106.83889 73 ILE A O 1
ATOM 1127 N N . GLY A 1 74 ? -8.78578 -37.95137 -14.46589 1.000 109.13806 74 GLY A N 1
ATOM 1128 C CA . GLY A 1 74 ? -10.19691 -37.73636 -14.20047 1.000 111.25435 74 GLY A CA 1
ATOM 1129 C C . GLY A 1 74 ? -10.74844 -38.62063 -13.10111 1.000 91.63305 74 GLY A C 1
ATOM 1130 O O . GLY A 1 74 ? -11.64338 -38.20726 -12.35865 1.000 94.02230 74 GLY A O 1
ATOM 1134 N N . TYR A 1 75 ? -10.22828 -39.84039 -12.97396 1.000 93.99466 75 TYR A N 1
ATOM 1135 C CA . TYR A 1 75 ? -10.73845 -40.77858 -11.98557 1.000 100.31895 75 TYR A CA 1
ATOM 1136 C C . TYR A 1 75 ? -10.21668 -40.48584 -10.58917 1.000 105.60945 75 TYR A C 1
ATOM 1137 O O . TYR A 1 75 ? -10.85759 -40.87977 -9.60971 1.000 136.97359 75 TYR A O 1
ATOM 1155 N N . ARG A 1 76 ? -9.07338 -39.80827 -10.47222 1.000 119.93238 76 ARG A N 1
ATOM 1156 C CA . ARG A 1 76 ? -8.60313 -39.40769 -9.15098 1.000 111.31107 76 ARG A CA 1
ATOM 1157 C C . ARG A 1 76 ? -9.37571 -38.20423 -8.62573 1.000 101.06507 76 ARG A C 1
ATOM 1158 O O . ARG A 1 76 ? -9.68797 -38.13564 -7.43167 1.000 118.04162 76 ARG A O 1
ATOM 1179 N N . VAL A 1 77 ? -9.69898 -37.24973 -9.50487 1.000 101.03522 77 VAL A N 1
ATOM 1180 C CA . VAL A 1 77 ? -10.34195 -36.00866 -9.07679 1.000 124.10074 77 VAL A CA 1
ATOM 1181 C C . VAL A 1 77 ? -11.84447 -36.14382 -8.90615 1.000 110.50302 77 VAL A C 1
ATOM 1182 O O . VAL A 1 77 ? -12.50064 -35.16384 -8.53228 1.000 99.58812 77 VAL A O 1
ATOM 1195 N N . GLY A 1 78 ? -12.40882 -37.32525 -9.14368 1.000 94.59564 78 GLY A N 1
ATOM 1196 C CA . GLY A 1 78 ? -13.83892 -37.52156 -9.07630 1.000 95.52553 78 GLY A CA 1
ATOM 1197 C C . GLY A 1 78 ? -14.48805 -36.91927 -7.84274 1.000 125.23247 78 GLY A C 1
ATOM 1198 O O . GLY A 1 78 ? -15.34430 -36.03352 -7.93636 1.000 102.42331 78 GLY A O 1
ATOM 1202 N N . PRO A 1 79 ? -14.08880 -37.40124 -6.66046 1.000 134.59856 79 PRO A N 1
ATOM 1203 C CA . PRO A 1 79 ? -14.72273 -36.90535 -5.41713 1.000 104.52513 79 PRO A CA 1
ATOM 1204 C C . PRO A 1 79 ? -14.51677 -35.42650 -5.17803 1.000 98.91475 79 PRO A C 1
ATOM 1205 O O . PRO A 1 79 ? -15.49031 -34.68176 -4.98072 1.000 104.24670 79 PRO A O 1
ATOM 1216 N N . SER A 1 80 ? -13.26640 -34.97214 -5.17556 1.000 98.33581 80 SER A N 1
ATOM 1217 C CA . SER A 1 80 ? -12.95009 -33.58728 -4.86177 1.000 99.37113 80 SER A CA 1
ATOM 1218 C C . SER A 1 80 ? -13.27436 -32.62103 -5.99493 1.000 122.04282 80 SER A C 1
ATOM 1219 O O . SER A 1 80 ? -13.08824 -31.41169 -5.82014 1.000 107.95432 80 SER A O 1
ATOM 1227 N N . PHE A 1 81 ? -13.75635 -33.10904 -7.14049 1.000 136.50753 81 PHE A N 1
ATOM 1228 C CA . PHE A 1 81 ? -13.99937 -32.22155 -8.27433 1.000 125.99731 81 PHE A CA 1
ATOM 1229 C C . PHE A 1 81 ? -15.12079 -31.23403 -7.97486 1.000 107.99494 81 PHE A C 1
ATOM 1230 O O . PHE A 1 81 ? -14.94788 -30.01898 -8.12716 1.000 123.40267 81 PHE A O 1
ATOM 1247 N N . ILE A 1 82 ? -16.28047 -31.73930 -7.54887 1.000 102.55003 82 ILE A N 1
ATOM 1248 C CA . ILE A 1 82 ? -17.45724 -30.88555 -7.41356 1.000 107.76150 82 ILE A CA 1
ATOM 1249 C C . ILE A 1 82 ? -17.18132 -29.74446 -6.44151 1.000 144.82196 82 ILE A C 1
ATOM 1250 O O . ILE A 1 82 ? -17.64058 -28.61212 -6.64106 1.000 140.55128 82 ILE A O 1
ATOM 1266 N N . SER A 1 83 ? -16.41979 -30.01834 -5.38085 1.000 140.52566 83 SER A N 1
ATOM 1267 C CA . SER A 1 83 ? -16.15934 -28.99404 -4.37505 1.000 106.37361 83 SER A CA 1
ATOM 1268 C C . SER A 1 83 ? -15.26007 -27.89382 -4.92933 1.000 132.39221 83 SER A C 1
ATOM 1269 O O . SER A 1 83 ? -15.58393 -26.70365 -4.82910 1.000 143.12150 83 SER A O 1
ATOM 1277 N N . SER A 1 84 ? -14.11846 -28.27057 -5.51133 1.000 117.55889 84 SER A N 1
ATOM 1278 C CA . SER A 1 84 ? -13.24394 -27.27276 -6.11873 1.000 123.48672 84 SER A CA 1
ATOM 1279 C C . SER A 1 84 ? -13.97318 -26.48001 -7.19605 1.000 126.80974 84 SER A C 1
ATOM 1280 O O . SER A 1 84 ? -13.69766 -25.28734 -7.38750 1.000 107.36125 84 SER A O 1
ATOM 1288 N N . MET A 1 85 ? -14.90182 -27.12189 -7.90894 1.000 124.20003 85 MET A N 1
ATOM 1289 C CA . MET A 1 85 ? -15.72155 -26.40257 -8.87641 1.000 118.79028 85 MET A CA 1
ATOM 1290 C C . MET A 1 85 ? -16.56640 -25.34580 -8.17671 1.000 123.33696 85 MET A C 1
ATOM 1291 O O . MET A 1 85 ? -16.42341 -24.14886 -8.43504 1.000 124.97325 85 MET A O 1
ATOM 1305 N N . LYS A 1 86 ? -17.43569 -25.77071 -7.25848 1.000 136.15963 86 LYS A N 1
ATOM 1306 C CA .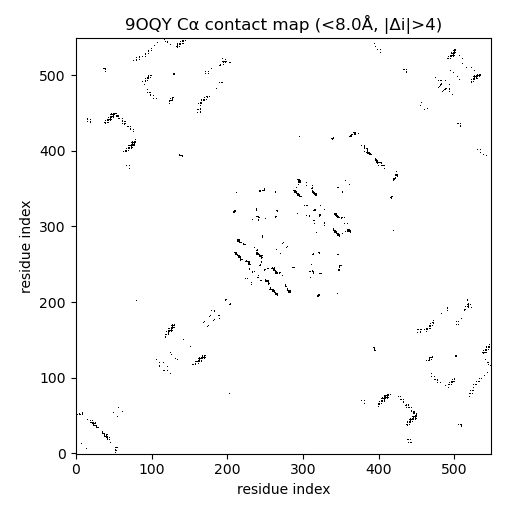 LYS A 1 86 ? -18.23886 -24.81093 -6.50902 1.000 139.44357 86 LYS A CA 1
ATOM 1307 C C . LYS A 1 86 ? -17.38534 -23.71186 -5.88530 1.000 127.57786 86 LYS A C 1
ATOM 1308 O O . LYS A 1 86 ? -17.90732 -22.63669 -5.56762 1.000 114.80242 86 LYS A O 1
ATOM 1327 N N . LYS A 1 87 ? -16.08602 -23.95743 -5.70276 1.000 118.47155 87 LYS A N 1
ATOM 1328 C CA . LYS A 1 87 ? -15.21899 -22.95038 -5.09998 1.000 116.02859 87 LYS A CA 1
ATOM 1329 C C . LYS A 1 87 ? -14.71642 -21.93320 -6.12154 1.000 135.66970 87 LYS A C 1
ATOM 1330 O O . LYS A 1 87 ? -14.82656 -20.72218 -5.89792 1.000 117.98985 87 LYS A O 1
ATOM 1349 N N . PHE A 1 88 ? -14.15284 -22.39972 -7.24481 1.000 148.35830 88 PHE A N 1
ATOM 1350 C CA . PHE A 1 88 ? -13.43291 -21.50764 -8.15135 1.000 151.41407 88 PHE A CA 1
ATOM 1351 C C . PHE A 1 88 ? -13.83907 -21.67959 -9.61357 1.000 136.60271 88 PHE A C 1
ATOM 1352 O O . PHE A 1 88 ? -13.05787 -21.36210 -10.51589 1.000 115.04357 88 PHE A O 1
ATOM 1369 N N . GLY A 1 89 ? -15.06135 -22.13974 -9.87836 1.000 131.45616 89 GLY A N 1
ATOM 1370 C CA . GLY A 1 89 ? -15.46317 -22.35997 -11.25738 1.000 111.09064 89 GLY A CA 1
ATOM 1371 C C . GLY A 1 89 ? -15.59513 -21.06597 -12.03412 1.000 112.69859 89 GLY A C 1
ATOM 1372 O O . GLY A 1 89 ? -15.13359 -20.96084 -13.17404 1.000 132.13160 89 GLY A O 1
ATOM 1376 N N . ALA A 1 90 ? -16.24020 -20.06650 -11.43162 1.000 134.04693 90 ALA A N 1
ATOM 1377 C CA . ALA A 1 90 ? -16.36330 -18.76851 -12.08396 1.000 143.02460 90 ALA A CA 1
ATOM 1378 C C . ALA A 1 90 ? -14.99139 -18.20162 -12.42262 1.000 125.41200 90 ALA A C 1
ATOM 1379 O O . ALA A 1 90 ? -14.74390 -17.77137 -13.55475 1.000 126.45204 90 ALA A O 1
ATOM 1386 N N . LYS A 1 91 ? -14.08058 -18.19934 -11.44807 1.000 155.36763 91 LYS A N 1
ATOM 1387 C CA . LYS A 1 91 ? -12.75747 -17.63354 -11.68146 1.000 151.30219 91 LYS A CA 1
ATOM 1388 C C . LYS A 1 91 ? -12.00947 -18.40616 -12.76153 1.000 131.52641 91 LYS A C 1
ATOM 1389 O O . LYS A 1 91 ? -11.36605 -17.80500 -13.63093 1.000 166.33542 91 LYS A O 1
ATOM 1408 N N . ILE A 1 92 ? -12.09874 -19.73840 -12.74322 1.000 111.72296 92 ILE A N 1
ATOM 1409 C CA . ILE A 1 92 ? -11.33021 -20.53128 -13.69683 1.000 138.83878 92 ILE A CA 1
ATOM 1410 C C . ILE A 1 92 ? -11.88770 -20.37637 -15.10667 1.000 137.86333 92 ILE A C 1
ATOM 1411 O O . ILE A 1 92 ? -11.12840 -20.31167 -16.07998 1.000 109.53717 92 ILE A O 1
ATOM 1427 N N . VAL A 1 93 ? -13.21230 -20.29891 -15.24858 1.000 130.87960 93 VAL A N 1
ATOM 1428 C CA . VAL A 1 93 ? -13.78268 -20.12312 -16.58055 1.000 111.58487 93 VAL A CA 1
ATOM 1429 C C . VAL A 1 93 ? -13.49843 -18.71559 -17.09658 1.000 113.27317 93 VAL A C 1
ATOM 1430 O O . VAL A 1 93 ? -13.23326 -18.51949 -18.29114 1.000 113.19196 93 VAL A O 1
ATOM 1443 N N . TYR A 1 94 ? -13.53331 -17.71489 -16.20940 1.000 114.90797 94 TYR A N 1
ATOM 1444 C CA . TYR A 1 94 ? -13.12487 -16.37193 -16.60428 1.000 116.56602 94 TYR A CA 1
ATOM 1445 C C . TYR A 1 94 ? -11.69203 -16.37810 -17.11986 1.000 115.46344 94 TYR A C 1
ATOM 1446 O O . TYR A 1 94 ? -11.39020 -15.78444 -18.16026 1.000 116.02188 94 TYR A O 1
ATOM 1464 N N . ALA A 1 95 ? -10.78885 -17.03667 -16.38761 1.000 114.86131 95 ALA A N 1
ATOM 1465 C CA . ALA A 1 95 ? -9.39418 -17.09292 -16.81101 1.000 121.24888 95 ALA A CA 1
ATOM 1466 C C . ALA A 1 95 ? -9.25407 -17.81538 -18.14394 1.000 119.31313 95 ALA A C 1
ATOM 1467 O O . ALA A 1 95 ? -8.48470 -17.38911 -19.01185 1.000 117.12678 95 ALA A O 1
ATOM 1474 N N . THR A 1 96 ? -9.98755 -18.91470 -18.32295 1.000 110.42145 96 THR A N 1
ATOM 1475 C CA . THR A 1 96 ? -9.92758 -19.65009 -19.58081 1.000 115.67495 96 THR A CA 1
ATOM 1476 C C . THR A 1 96 ? -10.34659 -18.76471 -20.74763 1.000 123.09537 96 THR A C 1
ATOM 1477 O O . THR A 1 96 ? -9.65798 -18.69953 -21.77297 1.000 119.02108 96 THR A O 1
ATOM 1488 N N . LEU A 1 97 ? -11.47608 -18.06638 -20.60630 1.000 124.47917 97 LEU A N 1
ATOM 1489 C CA . LEU A 1 97 ? -11.95512 -17.22651 -21.70043 1.000 113.87517 97 LEU A CA 1
ATOM 1490 C C . LEU A 1 97 ? -11.03081 -16.03778 -21.93622 1.000 115.03597 97 LEU A C 1
ATOM 1491 O O . LEU A 1 97 ? -10.80714 -15.63783 -23.08549 1.000 115.46808 97 LEU A O 1
ATOM 1507 N N . ILE A 1 98 ? -10.48330 -15.45944 -20.86585 1.000 115.64454 98 ILE A N 1
ATOM 1508 C CA . ILE A 1 98 ? -9.54858 -14.34919 -21.02046 1.000 116.81826 98 ILE A CA 1
ATOM 1509 C C . ILE A 1 98 ? -8.31409 -14.80826 -21.78427 1.000 116.49529 98 ILE A C 1
ATOM 1510 O O . ILE A 1 98 ? -7.85286 -14.13904 -22.71642 1.000 125.81007 98 ILE A O 1
ATOM 1526 N N . PHE A 1 99 ? -7.76830 -15.96724 -21.40819 1.000 116.15402 99 PHE A N 1
ATOM 1527 C CA . PHE A 1 99 ? -6.60756 -16.49985 -22.11048 1.000 111.75786 99 PHE A CA 1
ATOM 1528 C C . PHE A 1 99 ? -6.93312 -16.80393 -23.56600 1.000 115.37521 99 PHE A C 1
ATOM 1529 O O . PHE A 1 99 ? -6.11413 -16.55396 -24.45487 1.000 131.80369 99 PHE A O 1
ATOM 1546 N N . LEU A 1 100 ? -8.12121 -17.34944 -23.83195 1.000 111.23241 100 LEU A N 1
ATOM 1547 C CA . LEU A 1 100 ? -8.48273 -17.68307 -25.20608 1.000 125.73598 100 LEU A CA 1
ATOM 1548 C C . LEU A 1 100 ? -8.58792 -16.42897 -26.06661 1.000 112.92876 100 LEU A C 1
ATOM 1549 O O . LEU A 1 100 ? -8.04346 -16.37582 -27.17628 1.000 112.76877 100 LEU A O 1
ATOM 1565 N N . VAL A 1 101 ? -9.29442 -15.40812 -25.57497 1.000 114.94877 101 VAL A N 1
ATOM 1566 C CA . VAL A 1 101 ? -9.44373 -14.18418 -26.35560 1.000 116.95464 101 VAL A CA 1
ATOM 1567 C C . VAL A 1 101 ? -8.09353 -13.49890 -26.52954 1.000 117.28420 101 VAL A C 1
ATOM 1568 O O . VAL A 1 101 ? -7.79462 -12.95145 -27.59833 1.000 118.08839 101 VAL A O 1
ATOM 1581 N N . SER A 1 102 ? -7.24557 -13.53543 -25.49652 1.000 116.72375 102 SER A N 1
ATOM 1582 C CA . SER A 1 102 ? -5.92765 -12.92253 -25.61033 1.000 117.07802 102 SER A CA 1
ATOM 1583 C C . SER A 1 102 ? -5.06466 -13.66263 -26.62216 1.000 118.09985 102 SER A C 1
ATOM 1584 O O . SER A 1 102 ? -4.35125 -13.03578 -27.41077 1.000 152.68878 102 SER A O 1
ATOM 1592 N N . ALA A 1 103 ? -5.12175 -14.99516 -26.62325 1.000 113.38651 103 ALA A N 1
ATOM 1593 C CA . ALA A 1 103 ? -4.36683 -15.76402 -27.60416 1.000 124.27662 103 ALA A CA 1
ATOM 1594 C C . ALA A 1 103 ? -4.86411 -15.48263 -29.01492 1.000 130.63146 103 ALA A C 1
ATOM 1595 O O . ALA A 1 103 ? -4.06363 -15.32403 -29.94333 1.000 116.09109 103 ALA A O 1
ATOM 1602 N N . PHE A 1 104 ? -6.18443 -15.41431 -29.19571 1.000 124.93695 104 PHE A N 1
ATOM 1603 C CA . PHE A 1 104 ? -6.73383 -15.09231 -30.50832 1.000 121.47113 104 PHE A CA 1
ATOM 1604 C C . PHE A 1 104 ? -6.25125 -13.72569 -30.97962 1.000 116.94969 104 PHE A C 1
ATOM 1605 O O . PHE A 1 104 ? -5.81110 -13.56842 -32.12565 1.000 116.64417 104 PHE A O 1
ATOM 1622 N N . ILE A 1 105 ? -6.32768 -12.72115 -30.10315 1.000 117.96390 105 ILE A N 1
ATOM 1623 C CA . ILE A 1 105 ? -5.92903 -11.37097 -30.48475 1.000 124.60639 105 ILE A CA 1
ATOM 1624 C C . ILE A 1 105 ? -4.43693 -11.31955 -30.78883 1.000 132.43748 105 ILE A C 1
ATOM 1625 O O . ILE A 1 105 ? -4.00701 -10.65357 -31.73915 1.000 149.32196 105 ILE A O 1
ATOM 1641 N N . VAL A 1 106 ? -3.62446 -12.02410 -29.99645 1.000 117.90123 106 VAL A N 1
ATOM 1642 C CA . VAL A 1 106 ? -2.18316 -12.02607 -30.21818 1.000 121.49642 106 VAL A CA 1
ATOM 1643 C C . VAL A 1 106 ? -1.85213 -12.68248 -31.54982 1.000 148.51046 106 VAL A C 1
ATOM 1644 O O . VAL A 1 106 ? -1.02468 -12.17646 -32.32197 1.000 146.03675 106 VAL A O 1
ATOM 1657 N N . ALA A 1 107 ? -2.48628 -13.81893 -31.84091 1.000 138.93738 107 ALA A N 1
ATOM 1658 C CA . ALA A 1 107 ? -2.25294 -14.48902 -33.11282 1.000 137.34319 107 ALA A CA 1
ATOM 1659 C C . ALA A 1 107 ? -2.66666 -13.60288 -34.27954 1.000 146.80696 107 ALA A C 1
ATOM 1660 O O . ALA A 1 107 ? -1.95059 -13.51292 -35.28308 1.000 122.38759 107 ALA A O 1
ATOM 1667 N N . TYR A 1 108 ? -3.81749 -12.93511 -34.16588 1.000 141.72322 108 TYR A N 1
ATOM 1668 C CA . TYR A 1 108 ? -4.26360 -12.04970 -35.23650 1.000 119.11921 108 TYR A CA 1
ATOM 1669 C C . TYR A 1 108 ? -3.27292 -10.91127 -35.45114 1.000 120.69655 108 TYR A C 1
ATOM 1670 O O . TYR A 1 108 ? -2.91443 -10.58889 -36.59020 1.000 149.40423 108 TYR A O 1
ATOM 1688 N N . ALA A 1 109 ? -2.81339 -10.29134 -34.36197 1.000 121.33434 109 ALA A N 1
ATOM 1689 C CA . ALA A 1 109 ? -1.89338 -9.16670 -34.48960 1.000 123.03049 109 ALA A CA 1
ATOM 1690 C C . ALA A 1 109 ? -0.56134 -9.60412 -35.08642 1.000 121.96078 109 ALA A C 1
ATOM 1691 O O . ALA A 1 109 ? 0.04155 -8.86827 -35.87681 1.000 123.30527 109 ALA A O 1
ATOM 1698 N N . CYS A 1 110 ? -0.08351 -10.79723 -34.72350 1.000 121.91925 110 CYS A N 1
ATOM 1699 C CA . CYS A 1 110 ? 1.18801 -11.26427 -35.26429 1.000 128.48457 110 CYS A CA 1
ATOM 1700 C C . CYS A 1 110 ? 1.05610 -11.70260 -36.71605 1.000 122.57631 110 CYS A C 1
ATOM 1701 O O . CYS A 1 110 ? 2.01198 -11.57409 -37.48933 1.000 123.68510 110 CYS A O 1
ATOM 1709 N N . PHE A 1 111 ? -0.10764 -12.22569 -37.10394 1.000 122.12992 111 PHE A N 1
ATOM 1710 C CA . PHE A 1 111 ? -0.31727 -12.63767 -38.48435 1.000 128.40875 111 PHE A CA 1
ATOM 1711 C C . PHE A 1 111 ? -0.65003 -11.46203 -39.39433 1.000 130.63723 111 PHE A C 1
ATOM 1712 O O . PHE A 1 111 ? -0.52718 -11.58914 -40.61733 1.000 120.21288 111 PHE A O 1
ATOM 1729 N N . LYS A 1 112 ? -1.06808 -10.32535 -38.83054 1.000 123.70272 112 LYS A N 1
ATOM 1730 C CA . LYS A 1 112 ? -1.26417 -9.13305 -39.64930 1.000 124.35829 112 LYS A CA 1
ATOM 1731 C C . LYS A 1 112 ? 0.07068 -8.60457 -40.16123 1.000 125.08249 112 LYS A C 1
ATOM 1732 O O . LYS A 1 112 ? 0.16822 -8.15352 -41.30816 1.000 183.39228 112 LYS A O 1
ATOM 1751 N N . MET A 1 113 ? 1.10684 -8.65663 -39.33080 1.000 124.43060 113 MET A N 1
ATOM 1752 C CA . MET A 1 113 ? 2.46015 -8.29374 -39.72568 1.000 140.12727 113 MET A CA 1
ATOM 1753 C C . MET A 1 113 ? 3.25643 -9.56010 -40.03431 1.000 134.73865 113 MET A C 1
ATOM 1754 O O . MET A 1 113 ? 2.81393 -10.68164 -39.77714 1.000 133.20475 113 MET A O 1
ATOM 1768 N N . PHE A 1 114 ? 4.44102 -9.36267 -40.61255 1.000 146.93591 114 PHE A N 1
ATOM 1769 C CA . PHE A 1 114 ? 5.33807 -10.45019 -40.98580 1.000 173.31266 114 PHE A CA 1
ATOM 1770 C C . PHE A 1 114 ? 4.84475 -11.16403 -42.23960 1.000 184.93293 114 PHE A C 1
ATOM 1771 O O . PHE A 1 114 ? 3.63414 -11.29891 -42.45190 1.000 152.81119 114 PHE A O 1
ATOM 1788 N N . HIS A 1 115 ? 5.77895 -11.61226 -43.07854 1.000 191.37510 115 HIS A N 1
ATOM 1789 C CA . HIS A 1 115 ? 5.47173 -12.56572 -44.13804 1.000 180.87117 115 HIS A CA 1
ATOM 1790 C C . HIS A 1 115 ? 4.62526 -13.69385 -43.56026 1.000 212.39232 115 HIS A C 1
ATOM 1791 O O . HIS A 1 115 ? 5.13051 -14.52264 -42.79557 1.000 233.27384 115 HIS A O 1
ATOM 1805 N N . ILE A 1 116 ? 3.33871 -13.73170 -43.90774 1.000 189.91566 116 ILE A N 1
ATOM 1806 C CA . ILE A 1 116 ? 2.38566 -14.62664 -43.26418 1.000 169.50365 116 ILE A CA 1
ATOM 1807 C C . ILE A 1 116 ? 1.50697 -15.29216 -44.31233 1.000 178.62879 116 ILE A C 1
ATOM 1808 O O . ILE A 1 116 ? 1.16826 -14.69709 -45.33937 1.000 206.60586 116 ILE A O 1
ATOM 1824 N N . GLY A 1 117 ? 1.14032 -16.54414 -44.03849 1.000 176.96616 117 GLY A N 1
ATOM 1825 C CA . GLY A 1 117 ? 0.22840 -17.28774 -44.87360 1.000 163.51306 117 GLY A CA 1
ATOM 1826 C C . GLY A 1 117 ? -0.75584 -18.08337 -44.03964 1.000 135.01621 117 GLY A C 1
ATOM 1827 O O . GLY A 1 117 ? -0.57024 -18.26870 -42.83248 1.000 127.59079 117 GLY A O 1
ATOM 1831 N N . PRO A 1 118 ? -1.83000 -18.57136 -44.66836 1.000 127.39202 118 PRO A N 1
ATOM 1832 C CA . PRO A 1 118 ? -2.83307 -19.32005 -43.89156 1.000 135.46903 118 PRO A CA 1
ATOM 1833 C C . PRO A 1 118 ? -2.34757 -20.68532 -43.44254 1.000 108.52505 118 PRO A C 1
ATOM 1834 O O . PRO A 1 118 ? -2.62369 -21.08836 -42.30661 1.000 133.79729 118 PRO A O 1
ATOM 1845 N N . GLY A 1 119 ? -1.63485 -21.41550 -44.30156 1.000 115.16900 119 GLY A N 1
ATOM 1846 C CA . GLY A 1 119 ? -1.10962 -22.70771 -43.89099 1.000 105.76117 119 GLY A CA 1
ATOM 1847 C C . GLY A 1 119 ? -0.08622 -22.58343 -42.77969 1.000 134.30337 119 GLY A C 1
ATOM 1848 O O . GLY A 1 119 ? -0.15290 -23.28938 -41.76942 1.000 145.39741 119 GLY A O 1
ATOM 1852 N N . ILE A 1 120 ? 0.87422 -21.67362 -42.94858 1.000 136.27427 120 ILE A N 1
ATOM 1853 C CA . ILE A 1 120 ? 1.87433 -21.45258 -41.90906 1.000 120.95693 120 ILE A CA 1
ATOM 1854 C C . ILE A 1 120 ? 1.21476 -20.92608 -40.64083 1.000 107.53392 120 ILE A C 1
ATOM 1855 O O . ILE A 1 120 ? 1.62610 -21.26179 -39.52503 1.000 104.88273 120 ILE A O 1
ATOM 1871 N N . ALA A 1 121 ? 0.17771 -20.09944 -40.78903 1.000 119.08090 121 ALA A N 1
ATOM 1872 C CA . ALA A 1 121 ? -0.52288 -19.57262 -39.62166 1.000 107.72522 121 ALA A CA 1
ATOM 1873 C C . ALA A 1 121 ? -1.20114 -20.69010 -38.83841 1.000 106.17161 121 ALA A C 1
ATOM 1874 O O . ALA A 1 121 ? -1.06905 -20.77560 -37.61130 1.000 121.12367 121 ALA A O 1
ATOM 1881 N N . ALA A 1 122 ? -1.94773 -21.55132 -39.53286 1.000 105.58417 122 ALA A N 1
ATOM 1882 C CA . ALA A 1 122 ? -2.58373 -22.67716 -38.86114 1.000 104.17108 122 ALA A CA 1
ATOM 1883 C C . ALA A 1 122 ? -1.54858 -23.61196 -38.25448 1.000 102.44446 122 ALA A C 1
ATOM 1884 O O . ALA A 1 122 ? -1.78320 -24.18647 -37.18665 1.000 107.24846 122 ALA A O 1
ATOM 1891 N N . GLY A 1 123 ? -0.39745 -23.77255 -38.90944 1.000 105.21726 123 GLY A N 1
ATOM 1892 C CA . GLY A 1 123 ? 0.65449 -24.59218 -38.33167 1.000 114.36681 123 GLY A CA 1
ATOM 1893 C C . GLY A 1 123 ? 1.20633 -24.00472 -37.04752 1.000 100.75584 123 GLY A C 1
ATOM 1894 O O . GLY A 1 123 ? 1.41966 -24.72308 -36.06656 1.000 99.56855 123 GLY A O 1
ATOM 1898 N N . ILE A 1 124 ? 1.44450 -22.69078 -37.03581 1.000 102.27303 124 ILE A N 1
ATOM 1899 C CA . ILE A 1 124 ? 1.90581 -22.02499 -35.82122 1.000 108.96139 124 ILE A CA 1
ATOM 1900 C C . ILE A 1 124 ? 0.87307 -22.17437 -34.71403 1.000 108.32395 124 ILE A C 1
ATOM 1901 O O . ILE A 1 124 ? 1.21765 -22.40812 -33.55062 1.000 101.72510 124 ILE A O 1
ATOM 1917 N N . ILE A 1 125 ? -0.40867 -22.03028 -35.05403 1.000 103.00752 125 ILE A N 1
ATOM 1918 C CA . ILE A 1 125 ? -1.46122 -22.20199 -34.05525 1.000 103.42057 125 ILE A CA 1
ATOM 1919 C C . ILE A 1 125 ? -1.41841 -23.61413 -33.48188 1.000 103.19629 125 ILE A C 1
ATOM 1920 O O . ILE A 1 125 ? -1.36549 -23.80916 -32.26190 1.000 109.63534 125 ILE A O 1
ATOM 1936 N N . ALA A 1 126 ? -1.42915 -24.62152 -34.35766 1.000 104.57741 126 ALA A N 1
ATOM 1937 C CA . ALA A 1 126 ? -1.46362 -26.00498 -33.89875 1.000 99.19628 126 ALA A CA 1
ATOM 1938 C C . ALA A 1 126 ? -0.21745 -26.37612 -33.10560 1.000 97.36970 126 ALA A C 1
ATOM 1939 O O . ALA A 1 126 ? -0.27584 -27.25837 -32.24201 1.000 99.43448 126 ALA A O 1
ATOM 1946 N N . GLY A 1 127 ? 0.91386 -25.73228 -33.38280 1.000 106.05730 127 GLY A N 1
ATOM 1947 C CA . GLY A 1 127 ? 2.15259 -26.10303 -32.72853 1.000 97.00136 127 GLY A CA 1
ATOM 1948 C C . GLY A 1 127 ? 2.41646 -25.37242 -31.42931 1.000 103.96629 127 GLY A C 1
ATOM 1949 O O . GLY A 1 127 ? 2.74776 -25.99725 -30.41769 1.000 116.27458 127 GLY A O 1
ATOM 1953 N N . GLY A 1 128 ? 2.27591 -24.04446 -31.44210 1.000 112.47382 128 GLY A N 1
ATOM 1954 C CA . GLY A 1 128 ? 2.58958 -23.24627 -30.27108 1.000 121.28680 128 GLY A CA 1
ATOM 1955 C C . GLY A 1 128 ? 1.56684 -23.31786 -29.16053 1.000 121.08636 128 GLY A C 1
ATOM 1956 O O . GLY A 1 128 ? 1.87694 -22.94038 -28.02578 1.000 125.66806 128 GLY A O 1
ATOM 1960 N N . LEU A 1 129 ? 0.35398 -23.78166 -29.45900 1.000 105.08494 129 LEU A N 1
ATOM 1961 C CA . LEU A 1 129 ? -0.68257 -23.96101 -28.45191 1.000 99.45652 129 LEU A CA 1
ATOM 1962 C C . LEU A 1 129 ? -0.95641 -25.42986 -28.15551 1.000 97.79249 129 LEU A C 1
ATOM 1963 O O . LEU A 1 129 ? -1.89348 -25.73833 -27.41188 1.000 124.90084 129 LEU A O 1
ATOM 1979 N N . THR A 1 130 ? -0.16180 -26.34162 -28.71650 1.000 101.85562 130 THR A N 1
ATOM 1980 C CA . THR A 1 130 ? -0.25323 -27.76935 -28.41875 1.000 102.70421 130 THR A CA 1
ATOM 1981 C C . THR A 1 130 ? -1.67185 -28.28611 -28.68060 1.000 105.85965 130 THR A C 1
ATOM 1982 O O . THR A 1 130 ? -2.43491 -28.61469 -27.76997 1.000 121.53073 130 THR A O 1
ATOM 1993 N N . GLN A 1 131 ? -2.00053 -28.34687 -29.96903 1.000 112.89079 131 GLN A N 1
ATOM 1994 C CA . GLN A 1 131 ? -3.31589 -28.80757 -30.40929 1.000 113.58573 131 GLN A CA 1
ATOM 1995 C C . GLN A 1 131 ? -3.13385 -29.53627 -31.73400 1.000 127.53335 131 GLN A C 1
ATOM 1996 O O . GLN A 1 131 ? -2.90011 -28.90002 -32.76667 1.000 122.86810 131 GLN A O 1
ATOM 2010 N N . SER A 1 132 ? -3.24212 -30.86333 -31.70401 1.000 126.14531 132 SER A N 1
ATOM 2011 C CA . SER A 1 132 ? -3.00481 -31.69188 -32.87821 1.000 97.02154 132 SER A CA 1
ATOM 2012 C C . SER A 1 132 ? -4.27068 -31.97702 -33.67557 1.000 93.61544 132 SER A C 1
ATOM 2013 O O . SER A 1 132 ? -4.21521 -32.74985 -34.63722 1.000 93.22620 132 SER A O 1
ATOM 2021 N N . ALA A 1 133 ? -5.40697 -31.39230 -33.29340 1.000 105.13938 133 ALA A N 1
ATOM 2022 C CA . ALA A 1 133 ? -6.62427 -31.47468 -34.08955 1.000 105.05360 133 ALA A CA 1
ATOM 2023 C C . ALA A 1 133 ? -6.87916 -30.21198 -34.89644 1.000 103.78808 133 ALA A C 1
ATOM 2024 O O . ALA A 1 133 ? -7.67114 -30.24831 -35.84799 1.000 122.98366 133 ALA A O 1
ATOM 2031 N N . VAL A 1 134 ? -6.23862 -29.10010 -34.52670 1.000 97.40207 134 VAL A N 1
ATOM 2032 C CA . VAL A 1 134 ? -6.27622 -27.91068 -35.36870 1.000 130.96967 134 VAL A CA 1
ATOM 2033 C C . VAL A 1 134 ? -5.78183 -28.24634 -36.76758 1.000 135.84545 134 VAL A C 1
ATOM 2034 O O . VAL A 1 134 ? -6.28097 -27.70787 -37.76196 1.000 138.50197 134 VAL A O 1
ATOM 2047 N N . ILE A 1 135 ? -4.79657 -29.14259 -36.87148 1.000 129.82030 135 ILE A N 1
ATOM 2048 C CA . ILE A 1 135 ? -4.30775 -29.53597 -38.18985 1.000 104.73435 135 ILE A CA 1
ATOM 2049 C C . ILE A 1 135 ? -5.45229 -30.10401 -39.01917 1.000 97.61417 135 ILE A C 1
ATOM 2050 O O . ILE A 1 135 ? -5.70780 -29.65375 -40.13922 1.000 140.29212 135 ILE A O 1
ATOM 2066 N N . GLY A 1 136 ? -6.18544 -31.07188 -38.46525 1.000 96.91549 136 GLY A N 1
ATOM 2067 C CA . GLY A 1 136 ? -7.27224 -31.67775 -39.21611 1.000 105.79617 136 GLY A CA 1
ATOM 2068 C C . GLY A 1 136 ? -8.37609 -30.69153 -39.54153 1.000 112.55298 136 GLY A C 1
ATOM 2069 O O . GLY A 1 136 ? -8.87878 -30.65236 -40.67067 1.000 135.16648 136 GLY A O 1
ATOM 2073 N N . SER A 1 137 ? -8.76595 -29.87710 -38.55942 1.000 105.46979 137 SER A N 1
ATOM 2074 C CA . SER A 1 137 ? -9.83879 -28.91526 -38.78653 1.000 125.50686 137 SER A CA 1
ATOM 2075 C C . SER A 1 137 ? -9.46589 -27.93134 -39.88937 1.000 133.15374 137 SER A C 1
ATOM 2076 O O . SER A 1 137 ? -10.20504 -27.76801 -40.86870 1.000 142.89307 137 SER A O 1
ATOM 2084 N N . SER A 1 138 ? -8.31673 -27.26300 -39.74798 1.000 115.03948 138 SER A N 1
ATOM 2085 C CA . SER A 1 138 ? -7.90773 -26.28191 -40.74503 1.000 138.19872 138 SER A CA 1
ATOM 2086 C C . SER A 1 138 ? -7.63748 -26.93323 -42.09484 1.000 133.69027 138 SER A C 1
ATOM 2087 O O . SER A 1 138 ? -7.83882 -26.29943 -43.13547 1.000 119.67363 138 SER A O 1
ATOM 2095 N N . LEU A 1 139 ? -7.19996 -28.19561 -42.10769 1.000 132.96977 139 LEU A N 1
ATOM 2096 C CA . LEU A 1 139 ? -6.95282 -28.87630 -43.37322 1.000 115.31002 139 LEU A CA 1
ATOM 2097 C C . LEU A 1 139 ? -8.25790 -29.11890 -44.11653 1.000 102.47090 139 LEU A C 1
ATOM 2098 O O . LEU A 1 139 ? -8.36736 -28.82185 -45.31171 1.000 113.69924 139 LEU A O 1
ATOM 2114 N N . GLU A 1 140 ? -9.26814 -29.64776 -43.42267 1.000 102.26427 140 GLU A N 1
ATOM 2115 C CA . GLU A 1 140 ? -10.56978 -29.81357 -44.06140 1.000 109.95684 140 GLU A CA 1
ATOM 2116 C C . GLU A 1 140 ? -11.14312 -28.46482 -44.48238 1.000 123.07829 140 GLU A C 1
ATOM 2117 O O . GLU A 1 140 ? -11.79362 -28.35303 -45.53073 1.000 149.05610 140 GLU A O 1
ATOM 2129 N N . THR A 1 141 ? -10.89531 -27.42255 -43.68660 1.000 106.55873 141 THR A N 1
ATOM 2130 C CA . THR A 1 141 ? -11.38888 -26.09491 -44.03583 1.000 121.97959 141 THR A CA 1
ATOM 2131 C C . THR A 1 141 ? -10.76934 -25.60328 -45.33871 1.000 133.77808 141 THR A C 1
ATOM 2132 O O . THR A 1 141 ? -11.48213 -25.22168 -46.27441 1.000 133.12744 141 THR A O 1
ATOM 2143 N N . ILE A 1 142 ? -9.43607 -25.60188 -45.41664 1.000 139.87047 142 ILE A N 1
ATOM 2144 C CA . ILE A 1 142 ? -8.76386 -25.15767 -46.63457 1.000 142.45005 142 ILE A CA 1
ATOM 2145 C C . ILE A 1 142 ? -9.14195 -26.05371 -47.80550 1.000 130.09464 142 ILE A C 1
ATOM 2146 O O . ILE A 1 142 ? -9.13722 -25.61267 -48.96151 1.000 140.55049 142 ILE A O 1
ATOM 2162 N N . SER A 1 143 ? -9.47860 -27.31760 -47.53550 1.000 126.12225 143 SER A N 1
ATOM 2163 C CA . SER A 1 143 ? -9.99797 -28.17904 -48.59165 1.000 108.09077 143 SER A CA 1
ATOM 2164 C C . SER A 1 143 ? -11.31750 -27.63677 -49.12552 1.000 116.34998 143 SER A C 1
ATOM 2165 O O . SER A 1 143 ? -11.52806 -27.56361 -50.34184 1.000 109.99793 143 SER A O 1
ATOM 2173 N N . LYS A 1 144 ? -12.21980 -27.24132 -48.22347 1.000 124.16552 144 LYS A N 1
ATOM 2174 C CA . LYS A 1 144 ? -13.48921 -26.67053 -48.66259 1.000 111.31318 144 LYS A CA 1
ATOM 2175 C C . LYS A 1 144 ? -13.30044 -25.31401 -49.33298 1.000 114.23381 144 LYS A C 1
ATOM 2176 O O . LYS A 1 144 ? -14.12955 -24.91444 -50.15819 1.000 140.39528 144 LYS A O 1
ATOM 2195 N N . LEU A 1 145 ? -12.23419 -24.59425 -48.99657 1.000 116.35075 145 LEU A N 1
ATOM 2196 C CA . LEU A 1 145 ? -12.05979 -23.24308 -49.51597 1.000 130.17653 145 LEU A CA 1
ATOM 2197 C C . LEU A 1 145 ? -11.83891 -23.28392 -51.02788 1.000 151.04081 145 LEU A C 1
ATOM 2198 O O . LEU A 1 145 ? -11.08264 -24.12581 -51.52332 1.000 124.22255 145 LEU A O 1
ATOM 2214 N N . PRO A 1 146 ? -12.48424 -22.38322 -51.79273 1.000 145.75583 146 PRO A N 1
ATOM 2215 C CA . PRO A 1 146 ? -12.35883 -22.41094 -53.27015 1.000 131.26172 146 PRO A CA 1
ATOM 2216 C C . PRO A 1 146 ? -11.05543 -21.80910 -53.79296 1.000 118.42727 146 PRO A C 1
ATOM 2217 O O . PRO A 1 146 ? -10.95800 -20.64339 -54.17852 1.000 120.08569 146 PRO A O 1
ATOM 2228 N N . ILE A 1 147 ? -10.01541 -22.64343 -53.82155 1.000 136.35465 147 ILE A N 1
ATOM 2229 C CA . ILE A 1 147 ? -8.68492 -22.23360 -54.24497 1.000 116.61036 147 ILE A CA 1
ATOM 2230 C C . ILE A 1 147 ? -8.15932 -23.26857 -55.23148 1.000 115.82817 147 ILE A C 1
ATOM 2231 O O . ILE A 1 147 ? -8.69173 -24.37517 -55.35355 1.000 115.02715 147 ILE A O 1
ATOM 2247 N N . SER A 1 148 ? -7.10117 -22.89231 -55.94458 1.000 116.17780 148 SER A N 1
ATOM 2248 C CA . SER A 1 148 ? -6.45415 -23.81695 -56.86474 1.000 118.12478 148 SER A CA 1
ATOM 2249 C C . SER A 1 148 ? -5.85957 -25.00043 -56.10871 1.000 114.72194 148 SER A C 1
ATOM 2250 O O . SER A 1 148 ? -5.40032 -24.87436 -54.97034 1.000 135.44858 148 SER A O 1
ATOM 2258 N N . ASP A 1 149 ? -5.86976 -26.16567 -56.76283 1.000 118.75133 149 ASP A N 1
ATOM 2259 C CA . ASP A 1 149 ? -5.33516 -27.37363 -56.14132 1.000 117.21499 149 ASP A CA 1
ATOM 2260 C C . ASP A 1 149 ? -3.89117 -27.18310 -55.69651 1.000 117.89287 149 ASP A C 1
ATOM 2261 O O . ASP A 1 149 ? -3.48005 -27.73258 -54.66605 1.000 145.63979 149 ASP A O 1
ATOM 2270 N N . HIS A 1 150 ? -3.10912 -26.40995 -56.45244 1.000 110.66696 150 HIS A N 1
ATOM 2271 C CA . HIS A 1 150 ? -1.71507 -26.19060 -56.08387 1.000 117.61174 150 HIS A CA 1
ATOM 2272 C C . HIS A 1 150 ? -1.60678 -25.49064 -54.73393 1.000 127.66145 150 HIS A C 1
ATOM 2273 O O . HIS A 1 150 ? -0.79947 -25.88701 -53.88508 1.000 136.30280 150 HIS A O 1
ATOM 2287 N N . LEU A 1 151 ? -2.42314 -24.45624 -54.50925 1.000 130.82800 151 LEU A N 1
ATOM 2288 C CA . LEU A 1 151 ? -2.39022 -23.75683 -53.22836 1.000 112.22708 151 LEU A CA 1
ATOM 2289 C C . LEU A 1 151 ? -2.84740 -24.66285 -52.09469 1.000 111.16857 151 LEU A C 1
ATOM 2290 O O . LEU A 1 151 ? -2.29620 -24.61333 -50.98895 1.000 113.88758 151 LEU A O 1
ATOM 2306 N N . LYS A 1 152 ? -3.87486 -25.47540 -52.34224 1.000 109.46485 152 LYS A N 1
ATOM 2307 C CA . LYS A 1 152 ? -4.36421 -26.38128 -51.31040 1.000 107.40314 152 LYS A CA 1
ATOM 2308 C C . LYS A 1 152 ? -3.28047 -27.37068 -50.90312 1.000 105.61790 152 LYS A C 1
ATOM 2309 O O . LYS A 1 152 ? -3.04647 -27.59588 -49.70952 1.000 146.51386 152 LYS A O 1
ATOM 2328 N N . THR A 1 153 ? -2.59278 -27.96008 -51.88443 1.000 105.42539 153 THR A N 1
ATOM 2329 C CA . THR A 1 153 ? -1.49323 -28.86533 -51.56323 1.000 109.06835 153 THR A CA 1
ATOM 2330 C C . THR A 1 153 ? -0.36911 -28.12788 -50.84183 1.000 127.37158 153 THR A C 1
ATOM 2331 O O . THR A 1 153 ? 0.21910 -28.65406 -49.88733 1.000 158.73508 153 THR A O 1
ATOM 2342 N N . LEU A 1 154 ? -0.06370 -26.90267 -51.27724 1.000 105.09848 154 LEU A N 1
ATOM 2343 C CA . LEU A 1 154 ? 0.97612 -26.11230 -50.62501 1.000 113.20103 154 LEU A CA 1
ATOM 2344 C C . LEU A 1 154 ? 0.66734 -25.90941 -49.14581 1.000 124.26163 154 LEU A C 1
ATOM 2345 O O . LEU A 1 154 ? 1.51861 -26.14882 -48.28069 1.000 113.93870 154 LEU A O 1
ATOM 2361 N N . TYR A 1 155 ? -0.55380 -25.46758 -48.83720 1.000 120.40937 155 TYR A N 1
ATOM 2362 C CA . TYR A 1 155 ? -0.92216 -25.21406 -47.44765 1.000 104.73232 155 TYR A CA 1
ATOM 2363 C C . TYR A 1 155 ? -0.97842 -26.50832 -46.64076 1.000 102.90606 155 TYR A C 1
ATOM 2364 O O . TYR A 1 155 ? -0.57309 -26.53533 -45.47026 1.000 102.09012 155 TYR A O 1
ATOM 2382 N N . SER A 1 156 ? -1.49301 -27.58851 -47.23997 1.000 110.87869 156 SER A N 1
ATOM 2383 C CA . SER A 1 156 ? -1.58045 -28.85423 -46.52046 1.000 116.53518 156 SER A CA 1
ATOM 2384 C C . SER A 1 156 ? -0.20094 -29.42119 -46.21641 1.000 113.84846 156 SER A C 1
ATOM 2385 O O . SER A 1 156 ? -0.03387 -30.14270 -45.22623 1.000 102.49361 156 SER A O 1
ATOM 2393 N N . ASN A 1 157 ? 0.79317 -29.11788 -47.05259 1.000 109.41160 157 ASN A N 1
ATOM 2394 C CA . ASN A 1 157 ? 2.15992 -29.50807 -46.73023 1.000 124.99617 157 ASN A CA 1
ATOM 2395 C C . ASN A 1 157 ? 2.79415 -28.56424 -45.71555 1.000 118.40653 157 ASN A C 1
ATOM 2396 O O . ASN A 1 157 ? 3.58374 -29.00696 -44.87434 1.000 127.38418 157 ASN A O 1
ATOM 2407 N N . GLN A 1 158 ? 2.45767 -27.27323 -45.76829 1.000 117.33967 158 GLN A N 1
ATOM 2408 C CA . GLN A 1 158 ? 3.07902 -26.31720 -44.85815 1.000 115.20695 158 GLN A CA 1
ATOM 2409 C C . GLN A 1 158 ? 2.59830 -26.50829 -43.42430 1.000 128.26055 158 GLN A C 1
ATOM 2410 O O . GLN A 1 158 ? 3.38589 -26.37487 -42.47998 1.000 139.43454 158 GLN A O 1
ATOM 2424 N N . ILE A 1 159 ? 1.31823 -26.81623 -43.23664 1.000 130.48617 159 ILE A N 1
ATOM 2425 C CA . ILE A 1 159 ? 0.73237 -26.81646 -41.89555 1.000 119.12160 159 ILE A CA 1
ATOM 2426 C C . ILE A 1 159 ? 1.47081 -27.78799 -40.97828 1.000 103.66436 159 ILE A C 1
ATOM 2427 O O . ILE A 1 159 ? 2.00929 -27.35149 -39.95038 1.000 107.98368 159 ILE A O 1
ATOM 2443 N N . PRO A 1 160 ? 1.52989 -29.09039 -41.28195 1.000 98.45575 160 PRO A N 1
ATOM 2444 C CA . PRO A 1 160 ? 2.18872 -30.01487 -40.34160 1.000 95.47493 160 PRO A CA 1
ATOM 2445 C C . PRO A 1 160 ? 3.64203 -29.66892 -40.07126 1.000 101.52087 160 PRO A C 1
ATOM 2446 O O . PRO A 1 160 ? 4.13111 -29.89715 -38.95614 1.000 109.14363 160 PRO A O 1
ATOM 2457 N N . ILE A 1 161 ? 4.35153 -29.12636 -41.06205 1.000 113.28598 161 ILE A N 1
ATOM 2458 C CA . ILE A 1 161 ? 5.75860 -28.78636 -40.86882 1.000 133.21331 161 ILE A CA 1
ATOM 2459 C C . ILE A 1 161 ? 5.89619 -27.71443 -39.79465 1.000 116.49678 161 ILE A C 1
ATOM 2460 O O . ILE A 1 161 ? 6.67652 -27.85486 -38.84459 1.000 110.82885 161 ILE A O 1
ATOM 2476 N N . VAL A 1 162 ? 5.13195 -26.62783 -39.92584 1.000 100.51875 162 VAL A N 1
ATOM 2477 C CA . VAL A 1 162 ? 5.18939 -25.56588 -38.92866 1.000 104.98291 162 VAL A CA 1
ATOM 2478 C C . VAL A 1 162 ? 4.66001 -26.05967 -37.58930 1.000 117.28586 162 VAL A C 1
ATOM 2479 O O . VAL A 1 162 ? 5.13758 -25.63557 -36.52656 1.000 133.97659 162 VAL A O 1
ATOM 2492 N N . TYR A 1 163 ? 3.67241 -26.95735 -37.60905 1.000 103.66319 163 TYR A N 1
ATOM 2493 C CA . TYR A 1 163 ? 3.18848 -27.53706 -36.36317 1.000 96.24126 163 TYR A CA 1
ATOM 2494 C C . TYR A 1 163 ? 4.31852 -28.22716 -35.61142 1.000 95.14709 163 TYR A C 1
ATOM 2495 O O . TYR A 1 163 ? 4.54780 -27.95204 -34.43129 1.000 102.80726 163 TYR A O 1
ATOM 2513 N N . THR A 1 164 ? 5.02030 -29.14977 -36.27583 1.000 94.35805 164 THR A N 1
ATOM 2514 C CA . THR A 1 164 ? 6.11336 -29.85456 -35.61288 1.000 93.40135 164 THR A CA 1
ATOM 2515 C C . THR A 1 164 ? 7.25405 -28.90776 -35.26082 1.000 94.16244 164 THR A C 1
ATOM 2516 O O . THR A 1 164 ? 7.98909 -29.15437 -34.29819 1.000 93.66684 164 THR A O 1
ATOM 2527 N N . LEU A 1 165 ? 7.42200 -27.82783 -36.02701 1.000 103.55161 165 LEU A N 1
ATOM 2528 C CA . LEU A 1 165 ? 8.45620 -26.85251 -35.70096 1.000 110.19195 165 LEU A CA 1
ATOM 2529 C C . LEU A 1 165 ? 8.15453 -26.15438 -34.38233 1.000 96.78949 165 LEU A C 1
ATOM 2530 O O . LEU A 1 165 ? 9.04601 -25.98981 -33.54160 1.000 104.68044 165 LEU A O 1
ATOM 2546 N N . THR A 1 166 ? 6.90553 -25.73840 -34.18394 1.000 97.20311 166 THR A N 1
ATOM 2547 C CA . THR A 1 166 ? 6.52944 -25.00273 -32.98433 1.000 115.80000 166 THR A CA 1
ATOM 2548 C C . THR A 1 166 ? 6.15022 -25.90750 -31.81720 1.000 123.59489 166 THR A C 1
ATOM 2549 O O . THR A 1 166 ? 6.05609 -25.42135 -30.68428 1.000 112.45868 166 THR A O 1
ATOM 2560 N N . TYR A 1 167 ? 5.93822 -27.20159 -32.06847 1.000 135.60155 167 TYR A N 1
ATOM 2561 C CA . TYR A 1 167 ? 5.43421 -28.10335 -31.03697 1.000 94.10006 167 TYR A CA 1
ATOM 2562 C C . TYR A 1 167 ? 6.45005 -28.30762 -29.92255 1.000 96.34953 167 TYR A C 1
ATOM 2563 O O . TYR A 1 167 ? 6.08135 -28.35321 -28.74201 1.000 137.82790 167 TYR A O 1
ATOM 2581 N N . VAL A 1 168 ? 7.73135 -28.42947 -30.27091 1.000 109.64562 168 VAL A N 1
ATOM 2582 C CA . VAL A 1 168 ? 8.75575 -28.63689 -29.25128 1.000 116.82490 168 VAL A CA 1
ATOM 2583 C C . VAL A 1 168 ? 8.72874 -27.49737 -28.24019 1.000 112.69639 168 VAL A C 1
ATOM 2584 O O . VAL A 1 168 ? 8.74308 -27.71870 -27.02133 1.000 129.51634 168 VAL A O 1
ATOM 2597 N N . PHE A 1 169 ? 8.66960 -26.25741 -28.72914 1.000 111.75281 169 PHE A N 1
ATOM 2598 C CA . PHE A 1 169 ? 8.64999 -25.12935 -27.80779 1.000 109.46442 169 PHE A CA 1
ATOM 2599 C C . PHE A 1 169 ? 7.31732 -25.03367 -27.07760 1.000 96.91972 169 PHE A C 1
ATOM 2600 O O . PHE A 1 169 ? 7.29373 -24.79157 -25.86962 1.000 97.14512 169 PHE A O 1
ATOM 2617 N N . GLY A 1 170 ? 6.20164 -25.21786 -27.78630 1.000 113.82313 170 GLY A N 1
ATOM 2618 C CA . GLY A 1 170 ? 4.91251 -25.20466 -27.12013 1.000 96.81582 170 GLY A CA 1
ATOM 2619 C C . GLY A 1 170 ? 4.82684 -26.20949 -25.99086 1.000 95.61918 170 GLY A C 1
ATOM 2620 O O . GLY A 1 170 ? 4.04091 -26.03365 -25.05610 1.000 117.66560 170 GLY A O 1
ATOM 2624 N N . THR A 1 171 ? 5.62689 -27.27387 -26.05993 1.000 104.49099 171 THR A N 1
ATOM 2625 C CA . THR A 1 171 ? 5.65174 -28.26993 -24.99699 1.000 112.07990 171 THR A CA 1
ATOM 2626 C C . THR A 1 171 ? 6.67121 -27.95593 -23.90720 1.000 105.23632 171 THR A C 1
ATOM 2627 O O . THR A 1 171 ? 6.41214 -28.24709 -22.73341 1.000 117.24734 171 THR A O 1
ATOM 2638 N N . ILE A 1 172 ? 7.81340 -27.36820 -24.25219 1.000 94.23396 172 ILE A N 1
ATOM 2639 C CA . ILE A 1 172 ? 8.91016 -27.18229 -23.29914 1.000 97.86066 172 ILE A CA 1
ATOM 2640 C C . ILE A 1 172 ? 8.92741 -25.77545 -22.70716 1.000 96.09725 172 ILE A C 1
ATOM 2641 O O . ILE A 1 172 ? 8.94492 -25.60935 -21.48768 1.000 106.04032 172 ILE A O 1
ATOM 2657 N N . GLY A 1 173 ? 8.94479 -24.74705 -23.55452 1.000 114.79024 173 GLY A N 1
ATOM 2658 C CA . GLY A 1 173 ? 9.09758 -23.39196 -23.04972 1.000 115.53959 173 GLY A CA 1
ATOM 2659 C C . GLY A 1 173 ? 7.90818 -22.93719 -22.22632 1.000 99.98177 173 GLY A C 1
ATOM 2660 O O . GLY A 1 173 ? 8.06833 -22.34832 -21.15345 1.000 137.95273 173 GLY A O 1
ATOM 2664 N N . VAL A 1 174 ? 6.69651 -23.19728 -22.71897 1.000 99.10407 174 VAL A N 1
ATOM 2665 C CA . VAL A 1 174 ? 5.50339 -22.82044 -21.96721 1.000 135.93825 174 VAL A CA 1
ATOM 2666 C C . VAL A 1 174 ? 5.43415 -23.59760 -20.65888 1.000 134.19020 174 VAL A C 1
ATOM 2667 O O . VAL A 1 174 ? 5.00910 -23.06679 -19.62430 1.000 140.00505 174 VAL A O 1
ATOM 2680 N N . LEU A 1 175 ? 5.84828 -24.86685 -20.68094 1.000 118.17169 175 LEU A N 1
ATOM 2681 C CA . LEU A 1 175 ? 5.87143 -25.65057 -19.45021 1.000 139.64919 175 LEU A CA 1
ATOM 2682 C C . LEU A 1 175 ? 6.84078 -25.05190 -18.43921 1.000 130.34566 175 LEU A C 1
ATOM 2683 O O . LEU A 1 175 ? 6.52475 -24.95089 -17.24838 1.000 107.71063 175 LEU A O 1
ATOM 2699 N N . ILE A 1 176 ? 8.02847 -24.64874 -18.89575 1.000 145.84570 176 ILE A N 1
ATOM 2700 C CA . ILE A 1 176 ? 9.00462 -24.06135 -17.98396 1.000 130.73077 176 ILE A CA 1
ATOM 2701 C C . ILE A 1 176 ? 8.52563 -22.70356 -17.48353 1.000 115.20154 176 ILE A C 1
ATOM 2702 O O . ILE A 1 176 ? 8.87001 -22.28796 -16.37052 1.000 119.34235 176 ILE A O 1
ATOM 2718 N N . PHE A 1 177 ? 7.73510 -21.98818 -18.28726 1.000 125.29600 177 PHE A N 1
ATOM 2719 C CA . PHE A 1 177 ? 7.21509 -20.69876 -17.84231 1.000 114.16344 177 PHE A CA 1
ATOM 2720 C C . PHE A 1 177 ? 6.11954 -20.87410 -16.79774 1.000 116.41948 177 PHE A C 1
ATOM 2721 O O . PHE A 1 177 ? 6.05025 -20.10691 -15.83066 1.000 144.18845 177 PHE A O 1
ATOM 2738 N N . LEU A 1 178 ? 5.25162 -21.87393 -16.97553 1.000 111.98250 178 LEU A N 1
ATOM 2739 C CA . LEU A 1 178 ? 4.14028 -22.05803 -16.04836 1.000 123.70221 178 LEU A CA 1
ATOM 2740 C C . LEU A 1 178 ? 4.55587 -22.78976 -14.77543 1.000 142.92215 178 LEU A C 1
ATOM 2741 O O . LEU A 1 178 ? 3.95245 -22.57248 -13.71842 1.000 143.36380 178 LEU A O 1
ATOM 2757 N N . ARG A 1 179 ? 5.57021 -23.65137 -14.84918 1.000 138.22148 179 ARG A N 1
ATOM 2758 C CA . ARG A 1 179 ? 5.95623 -24.47309 -13.70892 1.000 116.48613 179 ARG A CA 1
ATOM 2759 C C . ARG A 1 179 ? 7.03149 -23.82758 -12.84680 1.000 116.67330 179 ARG A C 1
ATOM 2760 O O . ARG A 1 179 ? 7.06006 -24.06086 -11.63282 1.000 126.78120 179 ARG A O 1
ATOM 2781 N N . ASP A 1 180 ? 7.91580 -23.02556 -13.44060 1.000 125.07270 180 ASP A N 1
ATOM 2782 C CA . ASP A 1 180 ? 9.04231 -22.44325 -12.71931 1.000 114.43466 180 ASP A CA 1
ATOM 2783 C C . ASP A 1 180 ? 8.95600 -20.92516 -12.65125 1.000 114.83294 180 ASP A C 1
ATOM 2784 O O . ASP A 1 180 ? 8.92816 -20.36456 -11.55100 1.000 162.77373 180 ASP A O 1
ATOM 2793 N N . ILE A 1 181 ? 8.91368 -20.23957 -13.79497 1.000 114.12310 181 ILE A N 1
ATOM 2794 C CA . ILE A 1 181 ? 8.89285 -18.77948 -13.78564 1.000 142.01154 181 ILE A CA 1
ATOM 2795 C C . ILE A 1 181 ? 7.63338 -18.26464 -13.10071 1.000 118.27361 181 ILE A C 1
ATOM 2796 O O . ILE A 1 181 ? 7.67858 -17.29480 -12.33474 1.000 109.27000 181 ILE A O 1
ATOM 2812 N N . MET A 1 182 ? 6.49101 -18.90847 -13.35615 1.000 107.39512 182 MET A N 1
ATOM 2813 C CA . MET A 1 182 ? 5.22299 -18.33298 -12.91235 1.000 133.00111 182 MET A CA 1
ATOM 2814 C C . MET A 1 182 ? 5.04721 -18.42653 -11.40158 1.000 147.71124 182 MET A C 1
ATOM 2815 O O . MET A 1 182 ? 4.64712 -17.42393 -10.78624 1.000 126.02740 182 MET A O 1
ATOM 2829 N N . PRO A 1 183 ? 5.31063 -19.56085 -10.74201 1.000 150.21841 183 PRO A N 1
ATOM 2830 C CA . PRO A 1 183 ? 5.24215 -19.56290 -9.27556 1.000 111.39641 183 PRO A CA 1
ATOM 2831 C C . PRO A 1 183 ? 6.14669 -18.50391 -8.64434 1.000 114.69204 183 PRO A C 1
ATOM 2832 O O . PRO A 1 183 ? 5.66834 -17.66386 -7.87879 1.000 120.96748 183 PRO A O 1
ATOM 2843 N N . LYS A 1 184 ? 7.44427 -18.52834 -8.96521 1.000 129.03556 184 LYS A N 1
ATOM 2844 C CA . LYS A 1 184 ? 8.35842 -17.53307 -8.41076 1.000 124.97045 184 LYS A CA 1
ATOM 2845 C C . LYS A 1 184 ? 7.88621 -16.11382 -8.69763 1.000 117.22954 184 LYS A C 1
ATOM 2846 O O . LYS A 1 184 ? 8.11092 -15.20726 -7.88721 1.000 114.29882 184 LYS A O 1
ATOM 2865 N N . LEU A 1 185 ? 7.23516 -15.90013 -9.84213 1.000 134.12411 185 LEU A N 1
ATOM 2866 C CA . LEU A 1 185 ? 6.73467 -14.56947 -10.16836 1.000 154.46375 185 LEU A CA 1
ATOM 2867 C C . LEU A 1 185 ? 5.61025 -14.16500 -9.22431 1.000 141.39337 185 LEU A C 1
ATOM 2868 O O . LEU A 1 185 ? 5.55511 -13.01524 -8.77212 1.000 128.27885 185 LEU A O 1
ATOM 2884 N N . MET A 1 186 ? 4.71107 -15.09636 -8.90857 1.000 116.78184 186 MET A N 1
ATOM 2885 C CA . MET A 1 186 ? 3.68269 -14.86242 -7.90396 1.000 117.40737 186 MET A CA 1
ATOM 2886 C C . MET A 1 186 ? 4.22820 -14.92737 -6.48319 1.000 146.01989 186 MET A C 1
ATOM 2887 O O . MET A 1 186 ? 3.44851 -14.81000 -5.53153 1.000 154.01629 186 MET A O 1
ATOM 2901 N N . HIS A 1 187 ? 5.53652 -15.11059 -6.32018 1.000 150.30827 187 HIS A N 1
ATOM 2902 C CA . HIS A 1 187 ? 6.18417 -15.14820 -5.01178 1.000 127.74695 187 HIS A CA 1
ATOM 2903 C C . HIS A 1 187 ? 5.52056 -16.19060 -4.10783 1.000 114.42557 187 HIS A C 1
ATOM 2904 O O . HIS A 1 187 ? 4.90844 -15.88272 -3.08557 1.000 151.02617 187 HIS A O 1
ATOM 2918 N N . ILE A 1 188 ? 5.65994 -17.44786 -4.52684 1.000 117.56742 188 ILE A N 1
ATOM 2919 C CA . ILE A 1 188 ? 5.14762 -18.59427 -3.78638 1.000 135.92492 188 ILE A CA 1
ATOM 2920 C C . ILE A 1 188 ? 5.99637 -19.81207 -4.13295 1.000 121.61684 188 ILE A C 1
ATOM 2921 O O . ILE A 1 188 ? 6.87059 -19.76246 -5.00089 1.000 124.17739 188 ILE A O 1
ATOM 2937 N N . ASP A 1 189 ? 5.73196 -20.91778 -3.44274 1.000 123.55629 189 ASP A N 1
ATOM 2938 C CA . ASP A 1 189 ? 6.30453 -22.21538 -3.77142 1.000 132.35252 189 ASP A CA 1
ATOM 2939 C C . ASP A 1 189 ? 5.18912 -23.12203 -4.27130 1.000 132.63659 189 ASP A C 1
ATOM 2940 O O . ASP A 1 189 ? 4.13968 -23.23461 -3.62767 1.000 121.66112 189 ASP A O 1
ATOM 2949 N N . LEU A 1 190 ? 5.41895 -23.76187 -5.41829 1.000 142.78875 190 LEU A N 1
ATOM 2950 C CA . LEU A 1 190 ? 4.38447 -24.59155 -6.02670 1.000 138.81727 190 LEU A CA 1
ATOM 2951 C C . LEU A 1 190 ? 3.88773 -25.65193 -5.05114 1.000 121.41460 190 LEU A C 1
ATOM 2952 O O . LEU A 1 190 ? 2.68278 -25.76538 -4.79866 1.000 122.58827 190 LEU A O 1
ATOM 2968 N N . LYS A 1 191 ? 4.80853 -26.43098 -4.48105 1.000 102.67365 191 LYS A N 1
ATOM 2969 C CA . LYS A 1 191 ? 4.41843 -27.51290 -3.58207 1.000 125.54238 191 LYS A CA 1
ATOM 2970 C C . LYS A 1 191 ? 3.66816 -26.98182 -2.36545 1.000 132.12154 191 LYS A C 1
ATOM 2971 O O . LYS A 1 191 ? 2.55875 -27.43709 -2.05804 1.000 100.38200 191 LYS A O 1
ATOM 2990 N N . LYS A 1 192 ? 4.27272 -26.03352 -1.64520 1.000 137.35344 192 LYS A N 1
ATOM 2991 C CA . LYS A 1 192 ? 3.65444 -25.51341 -0.42963 1.000 113.80482 192 LYS A CA 1
ATOM 2992 C C . LYS A 1 192 ? 2.31208 -24.86255 -0.73394 1.000 106.67150 192 LYS A C 1
ATOM 2993 O O . LYS A 1 192 ? 1.31438 -25.11094 -0.04514 1.000 104.42895 192 LYS A O 1
ATOM 3012 N N . GLN A 1 193 ? 2.27604 -23.99716 -1.74746 1.000 113.95956 193 GLN A N 1
ATOM 3013 C CA . GLN A 1 193 ? 1.03389 -23.30710 -2.07062 1.000 111.74942 193 GLN A CA 1
ATOM 3014 C C . GLN A 1 193 ? -0.05768 -24.30043 -2.44047 1.000 106.55134 193 GLN A C 1
ATOM 3015 O O . GLN A 1 193 ? -1.20539 -24.16353 -2.00384 1.000 105.01636 193 GLN A O 1
ATOM 3029 N N . ALA A 1 194 ? 0.28326 -25.31744 -3.23328 1.000 117.77280 194 ALA A N 1
ATOM 3030 C CA . ALA A 1 194 ? -0.71333 -26.30084 -3.63796 1.000 123.28487 194 ALA A CA 1
ATOM 3031 C C . ALA A 1 194 ? -1.22880 -27.08094 -2.43648 1.000 104.23157 194 ALA A C 1
ATOM 3032 O O . ALA A 1 194 ? -2.44254 -27.25303 -2.26716 1.000 109.74222 194 ALA A O 1
ATOM 3039 N N . VAL A 1 195 ? -0.31880 -27.56059 -1.58512 1.000 124.96932 195 VAL A N 1
ATOM 3040 C CA . VAL A 1 195 ? -0.74277 -28.38288 -0.45700 1.000 152.82998 195 VAL A CA 1
ATOM 3041 C C . VAL A 1 195 ? -1.58677 -27.56474 0.51435 1.000 116.01428 195 VAL A C 1
ATOM 3042 O O . VAL A 1 195 ? -2.54562 -28.07724 1.10239 1.000 102.53712 195 VAL A O 1
ATOM 3055 N N . LYS A 1 196 ? -1.27148 -26.27728 0.68289 1.000 103.98726 196 LYS A N 1
ATOM 3056 C CA . LYS A 1 196 ? -2.06613 -25.46670 1.60178 1.000 109.85734 196 LYS A CA 1
ATOM 3057 C C . LYS A 1 196 ? -3.41382 -25.09534 0.98968 1.000 106.22081 196 LYS A C 1
ATOM 3058 O O . LYS A 1 196 ? -4.42615 -25.04485 1.69865 1.000 109.42079 196 LYS A O 1
ATOM 3077 N N . THR A 1 197 ? -3.45511 -24.84657 -0.32231 1.000 110.96232 197 THR A N 1
ATOM 3078 C CA . THR A 1 197 ? -4.73570 -24.62730 -0.98428 1.000 124.29610 197 THR A CA 1
ATOM 3079 C C . THR A 1 197 ? -5.62824 -25.85309 -0.84690 1.000 112.04004 197 THR A C 1
ATOM 3080 O O . THR A 1 197 ? -6.84459 -25.73141 -0.65909 1.000 105.85543 197 THR A O 1
ATOM 3091 N N . ALA A 1 198 ? -5.03783 -27.04658 -0.93688 1.000 117.14864 198 ALA A N 1
ATOM 3092 C CA . ALA A 1 198 ? -5.82357 -28.26624 -0.78919 1.000 103.96765 198 ALA A CA 1
ATOM 3093 C C . ALA A 1 198 ? -6.27535 -28.45913 0.65326 1.000 142.20835 198 ALA A C 1
ATOM 3094 O O . ALA A 1 198 ? -7.42523 -28.83974 0.89973 1.000 158.54866 198 ALA A O 1
ATOM 3101 N N . LYS A 1 199 ? -5.38564 -28.21009 1.62051 1.000 137.86270 199 LYS A N 1
ATOM 3102 C CA . LYS A 1 199 ? -5.79299 -28.24711 3.02109 1.000 120.73084 199 LYS A CA 1
ATOM 3103 C C . LYS A 1 199 ? -6.98149 -27.32728 3.26350 1.000 106.42243 199 LYS A C 1
ATOM 3104 O O . LYS A 1 199 ? -7.91427 -27.68059 3.99402 1.000 106.94867 199 LYS A O 1
ATOM 3123 N N . GLU A 1 200 ? -6.96598 -26.13899 2.65091 1.000 116.40188 200 GLU A N 1
ATOM 3124 C CA . GLU A 1 200 ? -8.08645 -25.21486 2.78523 1.000 126.48382 200 GLU A CA 1
ATOM 3125 C C . GLU A 1 200 ? -9.40886 -25.84971 2.37272 1.000 116.55971 200 GLU A C 1
ATOM 3126 O O . GLU A 1 200 ? -10.47117 -25.33381 2.73632 1.000 113.45849 200 GLU A O 1
ATOM 3138 N N . LEU A 1 201 ? -9.37035 -26.94820 1.62433 1.000 138.22277 201 LEU A N 1
ATOM 3139 C CA . LEU A 1 201 ? -10.56019 -27.69347 1.24054 1.000 140.22598 201 LEU A CA 1
ATOM 3140 C C . LEU A 1 201 ? -10.52683 -29.07577 1.88100 1.000 138.01954 201 LEU A C 1
ATOM 3141 O O . LEU A 1 201 ? -9.45735 -29.63366 2.14301 1.000 141.56165 201 LEU A O 1
ATOM 3157 N N . ASP A 1 202 ? -11.71458 -29.62237 2.14082 1.000 138.57394 202 ASP A N 1
ATOM 3158 C CA . ASP A 1 202 ? -11.84412 -30.89814 2.84452 1.000 157.60405 202 ASP A CA 1
ATOM 3159 C C . ASP A 1 202 ? -11.44838 -32.03770 1.90850 1.000 151.91542 202 ASP A C 1
ATOM 3160 O O . ASP A 1 202 ? -12.28454 -32.72632 1.31802 1.000 175.69046 202 ASP A O 1
ATOM 3169 N N . MET A 1 203 ? -10.13643 -32.24183 1.77599 1.000 142.21747 203 MET A N 1
ATOM 3170 C CA . MET A 1 203 ? -9.63067 -33.38678 1.02894 1.000 168.60685 203 MET A CA 1
ATOM 3171 C C . MET A 1 203 ? -8.32186 -33.90695 1.61705 1.000 142.26748 203 MET A C 1
ATOM 3172 O O . MET A 1 203 ? -7.90903 -35.02953 1.30819 1.000 141.83663 203 MET A O 1
ATOM 3186 N N . ILE A 1 204 ? -7.66734 -33.11262 2.46090 1.000 125.77985 204 ILE A N 1
ATOM 3187 C CA . ILE A 1 204 ? -6.44963 -33.54600 3.14532 1.000 143.55777 204 ILE A CA 1
ATOM 3188 C C . ILE A 1 204 ? -6.73669 -33.65490 4.63903 1.000 154.88327 204 ILE A C 1
ATOM 3189 O O . ILE A 1 204 ? -6.42628 -32.72579 5.40002 1.000 129.62414 204 ILE A O 1
ATOM 3205 N N . PRO A 1 205 ? -7.31803 -34.75691 5.10368 1.000 143.66946 205 PRO A N 1
ATOM 3206 C CA . PRO A 1 205 ? -7.59564 -34.89225 6.53687 1.000 128.99182 205 PRO A CA 1
ATOM 3207 C C . PRO A 1 205 ? -6.31330 -34.95876 7.35128 1.000 153.36197 205 PRO A C 1
ATOM 3208 O O . PRO A 1 205 ? -5.24547 -35.33595 6.86316 1.000 136.79831 205 PRO A O 1
ATOM 3219 N N . VAL A 1 206 ? -6.43680 -34.57833 8.61926 1.000 154.22596 206 VAL A N 1
ATOM 3220 C CA . VAL A 1 206 ? -5.30478 -34.57495 9.54218 1.000 126.17491 206 VAL A CA 1
ATOM 3221 C C . VAL A 1 206 ? -5.16762 -35.96451 10.15324 1.000 126.43968 206 VAL A C 1
ATOM 3222 O O . VAL A 1 206 ? -6.14095 -36.73227 10.16312 1.000 131.67465 206 VAL A O 1
ATOM 3235 N N . PRO A 1 207 ? -3.99331 -36.33343 10.66591 1.000 134.62625 207 PRO A N 1
ATOM 3236 C CA . PRO A 1 207 ? -3.85264 -37.65017 11.29996 1.000 128.81935 207 PRO A CA 1
ATOM 3237 C C . PRO A 1 207 ? -4.82071 -37.81363 12.46167 1.000 138.16218 207 PRO A C 1
ATOM 3238 O O . PRO A 1 207 ? -5.15426 -36.85544 13.16293 1.000 131.54944 207 PRO A O 1
ATOM 3249 N N . VAL A 1 208 ? -5.27105 -39.05111 12.66129 1.000 111.47753 208 VAL A N 1
ATOM 3250 C CA . VAL A 1 208 ? -6.20589 -39.37936 13.72784 1.000 127.73302 208 VAL A CA 1
ATOM 3251 C C . VAL A 1 208 ? -5.63951 -40.52875 14.54749 1.000 144.25817 208 VAL A C 1
ATOM 3252 O O . VAL A 1 208 ? -4.89300 -41.37306 14.04070 1.000 125.71264 208 VAL A O 1
ATOM 3265 N N . ILE A 1 209 ? -6.00246 -40.55565 15.82805 1.000 116.71719 209 ILE A N 1
ATOM 3266 C CA . ILE A 1 209 ? -5.59943 -41.64646 16.70991 1.000 119.17529 209 ILE A CA 1
ATOM 3267 C C . ILE A 1 209 ? -6.35253 -42.90181 16.27732 1.000 135.08918 209 ILE A C 1
ATOM 3268 O O . ILE A 1 209 ? -7.57999 -42.97282 16.38319 1.000 106.86896 209 ILE A O 1
ATOM 3284 N N . VAL A 1 210 ? -5.61868 -43.88970 15.77020 1.000 135.04979 210 VAL A N 1
ATOM 3285 C CA . VAL A 1 210 ? -6.23815 -45.12158 15.29550 1.000 118.91126 210 VAL A CA 1
ATOM 3286 C C . VAL A 1 210 ? -6.74870 -45.91136 16.49480 1.000 133.00869 210 VAL A C 1
ATOM 3287 O O . VAL A 1 210 ? -5.96836 -46.35945 17.34330 1.000 142.37688 210 VAL A O 1
ATOM 3300 N N . ALA A 1 211 ? -8.06748 -46.07591 16.57529 1.000 105.21260 211 ALA A N 1
ATOM 3301 C CA . ALA A 1 211 ? -8.69928 -46.78383 17.68769 1.000 114.52025 211 ALA A CA 1
ATOM 3302 C C . ALA A 1 211 ? -8.57448 -48.28137 17.44115 1.000 103.42555 211 ALA A C 1
ATOM 3303 O O . ALA A 1 211 ? -9.33472 -48.86193 16.66304 1.000 102.93698 211 ALA A O 1
ATOM 3310 N N . SER A 1 212 ? -7.62243 -48.91490 18.11815 1.000 109.23025 212 SER A N 1
ATOM 3311 C CA . SER A 1 212 ? -7.27340 -50.30581 17.87287 1.000 112.85765 212 SER A CA 1
ATOM 3312 C C . SER A 1 212 ? -7.72962 -51.17918 19.03717 1.000 103.84793 212 SER A C 1
ATOM 3313 O O . SER A 1 212 ? -8.26699 -50.69792 20.03977 1.000 117.44904 212 SER A O 1
ATOM 3321 N N . THR A 1 213 ? -7.50655 -52.48306 18.88965 1.000 103.40244 213 THR A N 1
ATOM 3322 C CA . THR A 1 213 ? -7.87115 -53.47529 19.89299 1.000 114.32989 213 THR A CA 1
ATOM 3323 C C . THR A 1 213 ? -6.59879 -54.03389 20.51716 1.000 120.30126 213 THR A C 1
ATOM 3324 O O . THR A 1 213 ? -5.75902 -54.60848 19.81474 1.000 103.37404 213 THR A O 1
ATOM 3335 N N . HIS A 1 214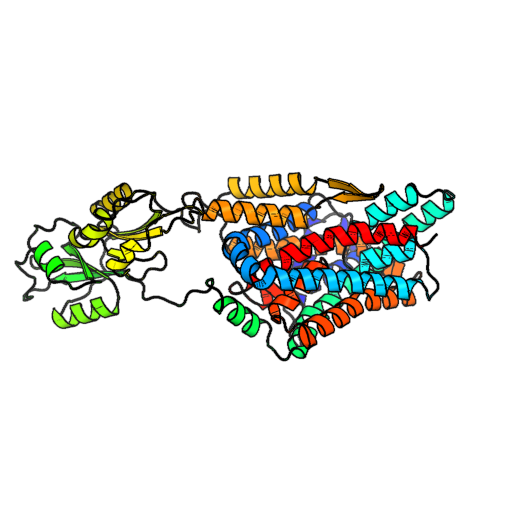 ? -6.46087 -53.85939 21.82767 1.000 114.98717 214 HIS A N 1
ATOM 3336 C CA . HIS A 1 214 ? -5.34527 -54.39626 22.59073 1.000 106.05792 214 HIS A CA 1
ATOM 3337 C C . HIS A 1 214 ? -5.79189 -55.62016 23.38075 1.000 107.03307 214 HIS A C 1
ATOM 3338 O O . HIS A 1 214 ? -6.98529 -55.85602 23.58478 1.000 107.74893 214 HIS A O 1
ATOM 3352 N N . PHE A 1 215 ? -4.80818 -56.39213 23.83785 1.000 107.16265 215 PHE A N 1
ATOM 3353 C CA . PHE A 1 215 ? -5.04456 -57.60610 24.60623 1.000 122.44932 215 PHE A CA 1
ATOM 3354 C C . PHE A 1 215 ? -4.22426 -57.56267 25.88660 1.000 120.20459 215 PHE A C 1
ATOM 3355 O O . PHE A 1 215 ? -3.04328 -57.20299 25.86610 1.000 125.18515 215 PHE A O 1
ATOM 3372 N N . TYR A 1 216 ? -4.84845 -57.94276 26.99940 1.000 111.64726 216 TYR A N 1
ATOM 3373 C CA . TYR A 1 216 ? -4.22020 -57.85360 28.30916 1.000 113.81431 216 TYR A CA 1
ATOM 3374 C C . TYR A 1 216 ? -4.42671 -59.14875 29.07566 1.000 113.23069 216 TYR A C 1
ATOM 3375 O O . TYR A 1 216 ? -5.56375 -59.58747 29.26653 1.000 113.92301 216 TYR A O 1
ATOM 3393 N N . THR A 1 217 ? -3.32617 -59.74292 29.52823 1.000 113.51658 217 THR A N 1
ATOM 3394 C CA . THR A 1 217 ? -3.39325 -60.97361 30.30362 1.000 114.69912 217 THR A CA 1
ATOM 3395 C C . THR A 1 217 ? -3.77740 -60.65909 31.74423 1.000 147.94234 217 THR A C 1
ATOM 3396 O O . THR A 1 217 ? -3.13069 -59.84080 32.40735 1.000 144.27691 217 THR A O 1
ATOM 3407 N N . ILE A 1 218 ? -4.83333 -61.31220 32.22501 1.000 142.30189 218 ILE A N 1
ATOM 3408 C CA . ILE A 1 218 ? -5.33974 -61.07655 33.57123 1.000 119.50889 218 ILE A CA 1
ATOM 3409 C C . ILE A 1 218 ? -4.49242 -61.85092 34.57148 1.000 134.40142 218 ILE A C 1
ATOM 3410 O O . ILE A 1 218 ? -4.79747 -63.00169 34.90647 1.000 122.23882 218 ILE A O 1
ATOM 3426 N N . ASN A 1 219 ? -3.41696 -61.22816 35.04564 1.000 135.58240 219 ASN A N 1
ATOM 3427 C CA . ASN A 1 219 ? -2.63221 -61.81505 36.11930 1.000 124.00562 219 ASN A CA 1
ATOM 3428 C C . ASN A 1 219 ? -3.46963 -61.89233 37.39324 1.000 139.28258 219 ASN A C 1
ATOM 3429 O O . ASN A 1 219 ? -4.51721 -61.25284 37.52263 1.000 142.61469 219 ASN A O 1
ATOM 3440 N N . ASP A 1 220 ? -2.99417 -62.69207 38.34333 1.000 177.31135 220 ASP A N 1
ATOM 3441 C CA . ASP A 1 220 ? -3.72827 -62.91868 39.58059 1.000 161.18697 220 ASP A CA 1
ATOM 3442 C C . ASP A 1 220 ? -3.61566 -61.70939 40.50066 1.000 141.41226 220 ASP A C 1
ATOM 3443 O O . ASP A 1 220 ? -2.53235 -61.14676 40.68466 1.000 128.64976 220 ASP A O 1
ATOM 3452 N N . GLY A 1 221 ? -4.74437 -61.31541 41.07818 1.000 129.88369 221 GLY A N 1
ATOM 3453 C CA . GLY A 1 221 ? -4.79877 -60.19417 41.98414 1.000 131.09027 221 GLY A CA 1
ATOM 3454 C C . GLY A 1 221 ? -5.34191 -58.91086 41.39889 1.000 134.72186 221 GLY A C 1
ATOM 3455 O O . GLY A 1 221 ? -4.99235 -57.83216 41.89248 1.000 157.23544 221 GLY A O 1
ATOM 3459 N N . SER A 1 222 ? -6.18254 -58.98883 40.37077 1.000 138.85147 222 SER A N 1
ATOM 3460 C CA . SER A 1 222 ? -6.74192 -57.82067 39.70820 1.000 142.27715 222 SER A CA 1
ATOM 3461 C C . SER A 1 222 ? -8.21358 -57.66536 40.07061 1.000 129.32103 222 SER A C 1
ATOM 3462 O O . SER A 1 222 ? -8.93691 -58.65092 40.24232 1.000 129.96422 222 SER A O 1
ATOM 3470 N N . SER A 1 223 ? -8.65176 -56.40865 40.18184 1.000 129.67355 223 SER A N 1
ATOM 3471 C CA . SER A 1 223 ? -10.03612 -56.12115 40.53827 1.000 130.88592 223 SER A CA 1
ATOM 3472 C C . SER A 1 223 ? -11.02626 -56.60257 39.48711 1.000 129.86191 223 SER A C 1
ATOM 3473 O O . SER A 1 223 ? -12.22647 -56.67173 39.77525 1.000 130.97422 223 SER A O 1
ATOM 3481 N N . LEU A 1 224 ? -10.55988 -56.93330 38.28350 1.000 149.97684 224 LEU A N 1
ATOM 3482 C CA . LEU A 1 224 ? -11.44626 -57.43270 37.24135 1.000 171.24801 224 LEU A CA 1
ATOM 3483 C C . LEU A 1 224 ? -11.77381 -58.90960 37.41580 1.000 150.31316 224 LEU A C 1
ATOM 3484 O O . LEU A 1 224 ? -12.75557 -59.38553 36.83476 1.000 146.56631 224 LEU A O 1
ATOM 3500 N N . ILE A 1 225 ? -10.98320 -59.63952 38.20669 1.000 128.18354 225 ILE A N 1
ATOM 3501 C CA . ILE A 1 225 ? -11.22750 -61.06303 38.38354 1.000 128.79319 225 ILE A CA 1
ATOM 3502 C C . ILE A 1 225 ? -12.57405 -61.26923 39.07006 1.000 130.60720 225 ILE A C 1
ATOM 3503 O O . ILE A 1 225 ? -13.01904 -60.44981 39.88444 1.000 159.63751 225 ILE A O 1
ATOM 3519 N N . GLY A 1 226 ? -13.23296 -62.37602 38.73143 1.000 130.78183 226 GLY A N 1
ATOM 3520 C CA . GLY A 1 226 ? -14.54840 -62.66819 39.25689 1.000 146.15655 226 GLY A CA 1
ATOM 3521 C C . GLY A 1 226 ? -15.64396 -61.73553 38.79584 1.000 138.78768 226 GLY A C 1
ATOM 3522 O O . GLY A 1 226 ? -16.80265 -61.93048 39.18163 1.000 133.85225 226 GLY A O 1
ATOM 3526 N N . GLN A 1 227 ? -15.32061 -60.73478 37.98478 1.000 139.17044 227 GLN A N 1
ATOM 3527 C CA . GLN A 1 227 ? -16.28472 -59.75420 37.50923 1.000 130.71516 227 GLN A CA 1
ATOM 3528 C C . GLN A 1 227 ? -16.66415 -60.08378 36.07191 1.000 129.08980 227 GLN A C 1
ATOM 3529 O O . GLN A 1 227 ? -15.83293 -60.55791 35.29225 1.000 130.61639 227 GLN A O 1
ATOM 3543 N N . THR A 1 228 ? -17.92529 -59.84121 35.72976 1.000 143.17686 228 THR A N 1
ATOM 3544 C CA . THR A 1 228 ? -18.44161 -60.22174 34.42416 1.000 128.37122 228 THR A CA 1
ATOM 3545 C C . THR A 1 228 ? -17.95281 -59.26548 33.34362 1.000 126.42352 228 THR A C 1
ATOM 3546 O O . THR A 1 228 ? -17.77667 -58.06603 33.57510 1.000 127.79239 228 THR A O 1
ATOM 3557 N N . LEU A 1 229 ? -17.73793 -59.81476 32.14563 1.000 126.36855 229 LEU A N 1
ATOM 3558 C CA . LEU A 1 229 ? -17.30091 -58.99037 31.02501 1.000 128.61316 229 LEU A CA 1
ATOM 3559 C C . LEU A 1 229 ? -18.24867 -57.82081 30.79757 1.000 127.97929 229 LEU A C 1
ATOM 3560 O O . LEU A 1 229 ? -17.80903 -56.70390 30.50599 1.000 133.15765 229 LEU A O 1
ATOM 3576 N N . GLY A 1 230 ? -19.55618 -58.06431 30.89796 1.000 135.84542 230 GLY A N 1
ATOM 3577 C CA . GLY A 1 230 ? -20.50741 -56.97558 30.75435 1.000 150.74577 230 GLY A CA 1
ATOM 3578 C C . GLY A 1 230 ? -20.31069 -55.89773 31.80145 1.000 126.87699 230 GLY A C 1
ATOM 3579 O O . GLY A 1 230 ? -20.38300 -54.70277 31.50091 1.000 133.92557 230 GLY A O 1
ATOM 3583 N N . THR A 1 231 ? -20.05079 -56.30498 33.04514 1.000 127.66303 231 THR A N 1
ATOM 3584 C CA . THR A 1 231 ? -19.81995 -55.33070 34.10478 1.000 128.83674 231 THR A CA 1
ATOM 3585 C C . THR A 1 231 ? -18.58468 -54.48859 33.81239 1.000 127.42280 231 THR A C 1
ATOM 3586 O O . THR A 1 231 ? -18.57860 -53.27548 34.05139 1.000 129.69035 231 THR A O 1
ATOM 3597 N N . VAL A 1 232 ? -17.52854 -55.11309 33.29093 1.000 125.83240 232 VAL A N 1
ATOM 3598 C CA . VAL A 1 232 ? -16.31538 -54.36963 32.96918 1.000 124.50548 232 VAL A CA 1
ATOM 3599 C C . VAL A 1 232 ? -16.57455 -53.41184 31.81295 1.000 123.32239 232 VAL A C 1
ATOM 3600 O O . VAL A 1 232 ? -16.19480 -52.23579 31.86120 1.000 123.25347 232 VAL A O 1
ATOM 3613 N N . ASN A 1 233 ? -17.22286 -53.90387 30.75394 1.000 134.66440 233 ASN A N 1
ATOM 3614 C CA . ASN A 1 233 ? -17.56959 -53.04640 29.62626 1.000 127.19488 233 ASN A CA 1
ATOM 3615 C C . ASN A 1 233 ? -18.35870 -51.83069 30.08800 1.000 136.24089 233 ASN A C 1
ATOM 3616 O O . ASN A 1 233 ? -18.10929 -50.70704 29.63571 1.000 140.97613 233 ASN A O 1
ATOM 3627 N N . THR A 1 234 ? -19.32490 -52.03807 30.98410 1.000 143.41801 234 THR A N 1
ATOM 3628 C CA . THR A 1 234 ? -20.03332 -50.90921 31.57645 1.000 142.59000 234 THR A CA 1
ATOM 3629 C C . THR A 1 234 ? -19.06107 -49.98309 32.29855 1.000 133.25435 234 THR A C 1
ATOM 3630 O O . THR A 1 234 ? -19.06359 -48.76649 32.07998 1.000 126.68428 234 THR A O 1
ATOM 3641 N N . LYS A 1 235 ? -18.20595 -50.54807 33.15553 1.000 138.99105 235 LYS A N 1
ATOM 3642 C CA . LYS A 1 235 ? -17.22741 -49.73332 33.86751 1.000 127.19924 235 LYS A CA 1
ATOM 3643 C C . LYS A 1 235 ? -16.35665 -48.93348 32.90628 1.000 132.26612 235 LYS A C 1
ATOM 3644 O O . LYS A 1 235 ? -15.92313 -47.82518 33.24014 1.000 153.66022 235 LYS A O 1
ATOM 3648 N N . PHE A 1 236 ? -16.09263 -49.46768 31.71570 1.000 128.94428 236 PHE A N 1
ATOM 3649 C CA . PHE A 1 236 ? -15.28593 -48.74784 30.73851 1.000 137.37861 236 PHE A CA 1
ATOM 3650 C C . PHE A 1 236 ? -16.01223 -47.48534 30.28094 1.000 140.17586 236 PHE A C 1
ATOM 3651 O O . PHE A 1 236 ? -17.18887 -47.53403 29.90430 1.000 142.44237 236 PHE A O 1
ATOM 3668 N N . ALA A 1 237 ? -15.30425 -46.36078 30.30294 1.000 128.65427 237 ALA A N 1
ATOM 3669 C CA . ALA A 1 237 ? -15.85409 -45.07753 29.87634 1.000 144.44762 237 ALA A CA 1
ATOM 3670 C C . ALA A 1 237 ? -16.16484 -45.12596 28.38209 1.000 121.12565 237 ALA A C 1
ATOM 3671 O O . ALA A 1 237 ? -16.17692 -46.17887 27.74702 1.000 119.92655 237 ALA A O 1
ATOM 3678 N N . LYS A 1 238 ? -16.42059 -43.95213 27.79505 1.000 121.17950 238 LYS A N 1
ATOM 3679 C CA . LYS A 1 238 ? -16.66321 -43.86446 26.36290 1.000 120.11656 238 LYS A CA 1
ATOM 3680 C C . LYS A 1 238 ? -15.34353 -43.90117 25.60297 1.000 129.32850 238 LYS A C 1
ATOM 3681 O O . LYS A 1 238 ? -14.29235 -43.50029 26.11264 1.000 117.87420 238 LYS A O 1
ATOM 3700 N N . GLY A 1 239 ? -15.41021 -44.39129 24.36678 1.000 116.26819 239 GLY A N 1
ATOM 3701 C CA . GLY A 1 239 ? -14.22344 -44.67620 23.59665 1.000 137.27255 239 GLY A CA 1
ATOM 3702 C C . GLY A 1 239 ? -13.52488 -45.95938 23.97872 1.000 117.81524 239 GLY A C 1
ATOM 3703 O O . GLY A 1 239 ? -12.56239 -46.34725 23.30349 1.000 150.60741 239 GLY A O 1
ATOM 3707 N N . LEU A 1 240 ? -13.97380 -46.63029 25.03711 1.000 115.02740 240 LEU A N 1
ATOM 3708 C CA . LEU A 1 240 ? -13.41023 -47.90025 25.47560 1.000 114.68500 240 LEU A CA 1
ATOM 3709 C C . LEU A 1 240 ? -14.55024 -48.89115 25.64388 1.000 124.13547 240 LEU A C 1
ATOM 3710 O O . LEU A 1 240 ? -15.48602 -48.63864 26.41072 1.000 127.52745 240 LEU A O 1
ATOM 3726 N N . VAL A 1 241 ? -14.47628 -50.00857 24.92695 1.000 114.20902 241 VAL A N 1
ATOM 3727 C CA . VAL A 1 241 ? -15.47153 -51.06915 25.01390 1.000 114.80307 241 VAL A CA 1
ATOM 3728 C C . VAL A 1 241 ? -14.73719 -52.39589 25.12213 1.000 114.16056 241 VAL A C 1
ATOM 3729 O O . VAL A 1 241 ? -13.83194 -52.67587 24.32882 1.000 123.53465 241 VAL A O 1
ATOM 3742 N N . ALA A 1 242 ? -15.11609 -53.20530 26.10777 1.000 115.43499 242 ALA A N 1
ATOM 3743 C CA . ALA A 1 242 ? -14.48137 -54.50408 26.29049 1.000 115.07601 242 ALA A CA 1
ATOM 3744 C C . ALA A 1 242 ? -14.76360 -55.39719 25.08987 1.000 113.91621 242 ALA A C 1
ATOM 3745 O O . ALA A 1 242 ? -15.85722 -55.95988 24.97434 1.000 114.60777 242 ALA A O 1
ATOM 3752 N N . ALA A 1 243 ? -13.78618 -55.52911 24.18708 1.000 138.90555 243 ALA A N 1
ATOM 3753 C CA . ALA A 1 243 ? -13.97427 -56.39003 23.02399 1.000 133.09023 243 ALA A CA 1
ATOM 3754 C C . ALA A 1 243 ? -14.34679 -57.80472 23.44333 1.000 127.99542 243 ALA A C 1
ATOM 3755 O O . ALA A 1 243 ? -15.12650 -58.47381 22.75295 1.000 111.87529 243 ALA A O 1
ATOM 3762 N N . GLY A 1 244 ? -13.80831 -58.27043 24.55292 1.000 146.35242 244 GLY A N 1
ATOM 3763 C CA . GLY A 1 244 ? -14.22639 -59.53644 25.12638 1.000 138.43908 244 GLY A CA 1
ATOM 3764 C C . GLY A 1 244 ? -13.13059 -60.24339 25.90218 1.000 116.34430 244 GLY A C 1
ATOM 3765 O O . GLY A 1 244 ? -11.94096 -60.10410 25.65135 1.000 113.02162 244 GLY A O 1
ATOM 3769 N N . LEU A 1 245 ? -13.54936 -61.03511 26.88477 1.000 168.76678 245 LEU A N 1
ATOM 3770 C CA . LEU A 1 245 ? -12.61908 -61.86732 27.63314 1.000 167.27264 245 LEU A CA 1
ATOM 3771 C C . LEU A 1 245 ? -12.22351 -63.07701 26.79615 1.000 140.95703 245 LEU A C 1
ATOM 3772 O O . LEU A 1 245 ? -13.06358 -63.69709 26.13700 1.000 115.20129 245 LEU A O 1
ATOM 3776 N N . ASN A 1 246 ? -10.93272 -63.40426 26.81764 1.000 145.25443 246 ASN A N 1
ATOM 3777 C CA . ASN A 1 246 ? -10.38484 -64.53888 26.06853 1.000 154.94899 246 ASN A CA 1
ATOM 3778 C C . ASN A 1 246 ? -10.64953 -64.28164 24.58947 1.000 164.71660 246 ASN A C 1
ATOM 3779 O O . ASN A 1 246 ? -10.13506 -63.28023 24.06116 1.000 161.88612 246 ASN A O 1
ATOM 3790 N N . ASP A 1 247 ? -11.41522 -65.12352 23.88827 1.000 162.71477 247 ASP A N 1
ATOM 3791 C CA . ASP A 1 247 ? -11.72510 -64.91246 22.47782 1.000 156.32678 247 ASP A CA 1
ATOM 3792 C C . ASP A 1 247 ? -13.22760 -64.98951 22.22371 1.000 139.85227 247 ASP A C 1
ATOM 3793 O O . ASP A 1 247 ? -13.66050 -65.35327 21.12638 1.000 124.78642 247 ASP A O 1
ATOM 3802 N N . SER A 1 248 ? -14.03396 -64.64765 23.22543 1.000 149.81077 248 SER A N 1
ATOM 3803 C CA . SER A 1 248 ? -15.48333 -64.65268 23.10922 1.000 136.17189 248 SER A CA 1
ATOM 3804 C C . SER A 1 248 ? -16.03292 -63.26980 23.43432 1.000 124.18902 248 SER A C 1
ATOM 3805 O O . SER A 1 248 ? -15.36830 -62.44654 24.07062 1.000 118.34767 248 SER A O 1
ATOM 3813 N N . ALA A 1 249 ? -17.26555 -63.02301 22.98850 1.000 115.51133 249 ALA A N 1
ATOM 3814 C CA . ALA A 1 249 ? -17.93085 -61.74393 23.19142 1.000 125.90068 249 ALA A CA 1
ATOM 3815 C C . ALA A 1 249 ? -19.15535 -61.86349 24.09106 1.000 152.40451 249 ALA A C 1
ATOM 3816 O O . ALA A 1 249 ? -19.98445 -60.94957 24.12872 1.000 187.22480 249 ALA A O 1
ATOM 3823 N N . ASP A 1 250 ? -19.28841 -62.97118 24.81420 1.000 155.96703 250 ASP A N 1
ATOM 3824 C CA . ASP A 1 250 ? -20.41368 -63.13860 25.72516 1.000 142.63300 250 ASP A CA 1
ATOM 3825 C C . ASP A 1 250 ? -20.20487 -62.26524 26.95574 1.000 161.83595 250 ASP A C 1
ATOM 3826 O O . ASP A 1 250 ? -19.27516 -62.49202 27.73887 1.000 160.34704 250 ASP A O 1
ATOM 3835 N N . MET A 1 251 ? -21.07200 -61.26879 27.13264 1.000 152.05276 251 MET A N 1
ATOM 3836 C CA . MET A 1 251 ? -20.95738 -60.33429 28.24022 1.000 160.90428 251 MET A CA 1
ATOM 3837 C C . MET A 1 251 ? -21.49331 -60.91051 29.53862 1.000 157.35773 251 MET A C 1
ATOM 3838 O O . MET A 1 251 ? -21.89875 -60.16054 30.43538 1.000 166.56489 251 MET A O 1
ATOM 3852 N N . ALA A 1 252 ? -21.51857 -62.23990 29.64587 1.000 143.14971 252 ALA A N 1
ATOM 3853 C CA . ALA A 1 252 ? -21.92244 -62.92039 30.86426 1.000 151.25173 252 ALA A CA 1
ATOM 3854 C C . ALA A 1 252 ? -20.82981 -63.79057 31.46429 1.000 146.90878 252 ALA A C 1
ATOM 3855 O O . ALA A 1 252 ? -20.90597 -64.10561 32.65685 1.000 156.02121 252 ALA A O 1
ATOM 3862 N N . SER A 1 253 ? -19.82375 -64.18171 30.68558 1.000 125.92691 253 SER A N 1
ATOM 3863 C CA . SER A 1 253 ? -18.73272 -64.98340 31.22064 1.000 135.49043 253 SER A CA 1
ATOM 3864 C C . SER A 1 253 ? -17.97393 -64.20356 32.28685 1.000 126.26753 253 SER A C 1
ATOM 3865 O O . SER A 1 253 ? -17.69875 -63.01053 32.13196 1.000 125.47075 253 SER A O 1
ATOM 3873 N N . VAL A 1 254 ? -17.63916 -64.88403 33.37763 1.000 127.59626 254 VAL A N 1
ATOM 3874 C CA . VAL A 1 254 ? -16.89027 -64.25889 34.46063 1.000 139.05205 254 VAL A CA 1
ATOM 3875 C C . VAL A 1 254 ? -15.42061 -64.19225 34.07392 1.000 126.51253 254 VAL A C 1
ATOM 3876 O O . VAL A 1 254 ? -14.87024 -65.13339 33.48841 1.000 126.46933 254 VAL A O 1
ATOM 3889 N N . ILE A 1 255 ? -14.77991 -63.07366 34.39958 1.000 126.12552 255 ILE A N 1
ATOM 3890 C CA . ILE A 1 255 ? -13.36155 -62.88490 34.11448 1.000 124.72832 255 ILE A CA 1
ATOM 3891 C C . ILE A 1 255 ? -12.56901 -63.68716 35.14113 1.000 125.79817 255 ILE A C 1
ATOM 3892 O O . ILE A 1 255 ? -12.59104 -63.38024 36.33537 1.000 143.04107 255 ILE A O 1
ATOM 3908 N N . ASN A 1 256 ? -11.87495 -64.72048 34.67735 1.000 130.58420 256 ASN A N 1
ATOM 3909 C CA . ASN A 1 256 ? -11.07403 -65.58063 35.53348 1.000 129.26899 256 ASN A CA 1
ATOM 3910 C C . ASN A 1 256 ? -9.59744 -65.21781 35.41249 1.000 124.97058 256 ASN A C 1
ATOM 3911 O O . ASN A 1 256 ? -9.19206 -64.40883 34.57483 1.000 151.84845 256 ASN A O 1
ATOM 3922 N N . ALA A 1 257 ? -8.78921 -65.83185 36.27093 1.000 125.95162 257 ALA A N 1
ATOM 3923 C CA . ALA A 1 257 ? -7.35114 -65.61175 36.24434 1.000 130.60237 257 ALA A CA 1
ATOM 3924 C C . ALA A 1 257 ? -6.72743 -66.37078 35.08104 1.000 124.91308 257 ALA A C 1
ATOM 3925 O O . ALA A 1 257 ? -7.14339 -67.48553 34.75219 1.000 155.38835 257 ALA A O 1
ATOM 3932 N N . GLY A 1 258 ? -5.72558 -65.75659 34.45450 1.000 122.17556 258 GLY A N 1
ATOM 3933 C CA . GLY A 1 258 ? -5.06037 -66.34400 33.31458 1.000 153.89662 258 GLY A CA 1
ATOM 3934 C C . GLY A 1 258 ? -5.71737 -66.07313 31.97880 1.000 130.89735 258 GLY A C 1
ATOM 3935 O O . GLY A 1 258 ? -5.11673 -66.37674 30.93959 1.000 117.72519 258 GLY A O 1
ATOM 3939 N N . ASP A 1 259 ? -6.92709 -65.51848 31.96859 1.000 126.62602 259 ASP A N 1
ATOM 3940 C CA . ASP A 1 259 ? -7.59540 -65.18277 30.72154 1.000 137.97699 259 ASP A CA 1
ATOM 3941 C C . ASP A 1 259 ? -6.94423 -63.94769 30.09810 1.000 146.36916 259 ASP A C 1
ATOM 3942 O O . ASP A 1 259 ? -6.00164 -63.36251 30.64104 1.000 125.47944 259 ASP A O 1
ATOM 3951 N N . VAL A 1 260 ? -7.45621 -63.54607 28.93601 1.000 139.36324 260 VAL A N 1
ATOM 3952 C CA . VAL A 1 260 ? -6.95202 -62.38387 28.21283 1.000 126.38441 260 VAL A CA 1
ATOM 3953 C C . VAL A 1 260 ? -8.13672 -61.51664 27.80862 1.000 113.65715 260 VAL A C 1
ATOM 3954 O O . VAL A 1 260 ? -8.98665 -61.94274 27.01743 1.000 113.27170 260 VAL A O 1
ATOM 3967 N N . LEU A 1 261 ? -8.19133 -60.30702 28.35540 1.000 114.07386 261 LEU A N 1
ATOM 3968 C CA . LEU A 1 261 ? -9.24273 -59.34805 28.04771 1.000 114.08229 261 LEU A CA 1
ATOM 3969 C C . LEU A 1 261 ? -8.79501 -58.49025 26.87179 1.000 112.38896 261 LEU A C 1
ATOM 3970 O O . LEU A 1 261 ? -7.74102 -57.84785 26.93129 1.000 111.88991 261 LEU A O 1
ATOM 3986 N N . ALA A 1 262 ? -9.57834 -58.50006 25.80001 1.000 111.58535 262 ALA A N 1
ATOM 3987 C CA . ALA A 1 262 ? -9.34576 -57.64944 24.64449 1.000 110.42532 262 ALA A CA 1
ATOM 3988 C C . ALA A 1 262 ? -10.25552 -56.43519 24.74955 1.000 110.65228 262 ALA A C 1
ATOM 3989 O O . ALA A 1 262 ? -11.44920 -56.57200 25.04820 1.000 111.67776 262 ALA A O 1
ATOM 3996 N N . ILE A 1 263 ? -9.68746 -55.25842 24.49787 1.000 110.06192 263 ILE A N 1
ATOM 3997 C CA . ILE A 1 263 ? -10.38751 -53.98742 24.63625 1.000 133.46694 263 ILE A CA 1
ATOM 3998 C C . ILE A 1 263 ? -10.12680 -53.14974 23.39167 1.000 132.44394 263 ILE A C 1
ATOM 3999 O O . ILE A 1 263 ? -8.97918 -53.02394 22.95129 1.000 108.17403 263 ILE A O 1
ATOM 4015 N N . SER A 1 264 ? -11.18841 -52.57333 22.83475 1.000 109.32929 264 SER A N 1
ATOM 4016 C CA . SER A 1 264 ? -11.10282 -51.71167 21.66499 1.000 108.18550 264 SER A CA 1
ATOM 4017 C C . SER A 1 264 ? -11.22873 -50.25492 22.08849 1.000 108.97899 264 SER A C 1
ATOM 4018 O O . SER A 1 264 ? -12.03607 -49.92149 22.96060 1.000 117.85736 264 SER A O 1
ATOM 4026 N N . GLY A 1 265 ? -10.43467 -49.39106 21.47193 1.000 108.08584 265 GLY A N 1
ATOM 4027 C CA . GLY A 1 265 ? -10.53513 -47.97335 21.74366 1.000 108.83399 265 GLY A CA 1
ATOM 4028 C C . GLY A 1 265 ? -9.27398 -47.23457 21.33816 1.000 107.97085 265 GLY A C 1
ATOM 4029 O O . GLY A 1 265 ? -8.35872 -47.80085 20.73802 1.000 106.69853 265 GLY A O 1
ATOM 4033 N N . GLY A 1 266 ? -9.25996 -45.93972 21.68281 1.000 108.81160 266 GLY A N 1
ATOM 4034 C CA . GLY A 1 266 ? -8.12187 -45.10146 21.38183 1.000 108.28294 266 GLY A CA 1
ATOM 4035 C C . GLY A 1 266 ? -6.94623 -45.35519 22.30491 1.000 108.61419 266 GLY A C 1
ATOM 4036 O O . GLY A 1 266 ? -7.08483 -45.87178 23.41301 1.000 140.79017 266 GLY A O 1
ATOM 4040 N N . ILE A 1 267 ? -5.76209 -44.96004 21.83315 1.000 120.95605 267 ILE A N 1
ATOM 4041 C CA . ILE A 1 267 ? -4.53400 -45.29597 22.54526 1.000 107.96708 267 ILE A CA 1
ATOM 4042 C C . ILE A 1 267 ? -4.46733 -44.57461 23.88644 1.000 109.74827 267 ILE A C 1
ATOM 4043 O O . ILE A 1 267 ? -4.09144 -45.16795 24.90254 1.000 130.20716 267 ILE A O 1
ATOM 4059 N N . ASP A 1 268 ? -4.82000 -43.28803 23.91635 1.000 120.25433 268 ASP A N 1
ATOM 4060 C CA . ASP A 1 268 ? -4.75035 -42.53292 25.16529 1.000 124.04416 268 ASP A CA 1
ATOM 4061 C C . ASP A 1 268 ? -5.71640 -43.09586 26.20327 1.000 113.59686 268 ASP A C 1
ATOM 4062 O O . ASP A 1 268 ? -5.34901 -43.30855 27.36843 1.000 119.22824 268 ASP A O 1
ATOM 4071 N N . GLU A 1 269 ? -6.96551 -43.33310 25.79667 1.000 113.49295 269 GLU A N 1
ATOM 4072 C CA . GLU A 1 269 ? -7.95322 -43.88943 26.71404 1.000 114.71549 269 GLU A CA 1
ATOM 4073 C C . GLU A 1 269 ? -7.52512 -45.26429 27.20866 1.000 114.45190 269 GLU A C 1
ATOM 4074 O O . GLU A 1 269 ? -7.67947 -45.58667 28.39416 1.000 115.80532 269 GLU A O 1
ATOM 4086 N N . ILE A 1 270 ? -6.97775 -46.08834 26.31468 1.000 112.80458 270 ILE A N 1
ATOM 4087 C CA . ILE A 1 270 ? -6.54890 -47.42227 26.71400 1.000 112.57836 270 ILE A CA 1
ATOM 4088 C C . ILE A 1 270 ? -5.37361 -47.33890 27.67980 1.000 113.30337 270 ILE A C 1
ATOM 4089 O O . ILE A 1 270 ? -5.28062 -48.12447 28.62721 1.000 114.14281 270 ILE A O 1
ATOM 4105 N N . GLY A 1 271 ? -4.46484 -46.38564 27.46823 1.000 113.10397 271 GLY A N 1
ATOM 4106 C CA . GLY A 1 271 ? -3.36156 -46.21679 28.39978 1.000 113.96704 271 GLY A CA 1
ATOM 4107 C C . GLY A 1 271 ? -3.83009 -45.79153 29.77730 1.000 115.99930 271 GLY A C 1
ATOM 4108 O O . GLY A 1 271 ? -3.33738 -46.28815 30.79652 1.000 116.94250 271 GLY A O 1
ATOM 4112 N N . ARG A 1 272 ? -4.78972 -44.86477 29.82845 1.000 117.61213 272 ARG A N 1
ATOM 4113 C CA . ARG A 1 272 ? -5.34311 -44.46345 31.11852 1.000 126.13084 272 ARG A CA 1
ATOM 4114 C C . ARG A 1 272 ? -6.03030 -45.63898 31.80693 1.000 119.41488 272 ARG A C 1
ATOM 4115 O O . ARG A 1 272 ? -5.88155 -45.83278 33.01997 1.000 120.87664 272 ARG A O 1
ATOM 4136 N N . ALA A 1 273 ? -6.77243 -46.44711 31.04571 1.000 118.37128 273 ALA A N 1
ATOM 4137 C CA . ALA A 1 273 ? -7.42690 -47.61189 31.63411 1.000 118.95180 273 ALA A CA 1
ATOM 4138 C C . ALA A 1 273 ? -6.40628 -48.62971 32.12989 1.000 118.82698 273 ALA A C 1
ATOM 4139 O O . ALA A 1 273 ? -6.61138 -49.26875 33.16780 1.000 120.07653 273 ALA A O 1
ATOM 4146 N N . VAL A 1 274 ? -5.30408 -48.79889 31.39845 1.000 117.41364 274 VAL A N 1
ATOM 4147 C CA . VAL A 1 274 ? -4.26563 -49.72943 31.82332 1.000 117.34234 274 VAL A CA 1
ATOM 4148 C C . VAL A 1 274 ? -3.62276 -49.25022 33.11410 1.000 118.98962 274 VAL A C 1
ATOM 4149 O O . VAL A 1 274 ? -3.35567 -50.04520 34.02253 1.000 119.90882 274 VAL A O 1
ATOM 4162 N N . GLN A 1 275 ? -3.35358 -47.94741 33.21641 1.000 122.56493 275 GLN A N 1
ATOM 4163 C CA . GLN A 1 275 ? -2.77999 -47.42849 34.45263 1.000 124.68052 275 GLN A CA 1
ATOM 4164 C C . GLN A 1 275 ? -3.74688 -47.60338 35.61867 1.000 123.01164 275 GLN A C 1
ATOM 4165 O O . GLN A 1 275 ? -3.34012 -48.00509 36.71466 1.000 124.30112 275 GLN A O 1
ATOM 4179 N N . GLU A 1 276 ? -5.03411 -47.31285 35.40166 1.000 143.27396 276 GLU A N 1
ATOM 4180 C CA . GLU A 1 276 ? -6.00478 -47.40873 36.48973 1.000 125.04655 276 GLU A CA 1
ATOM 4181 C C . GLU A 1 276 ? -6.16811 -48.85107 36.95802 1.000 125.25717 276 GLU A C 1
ATOM 4182 O O . GLU A 1 276 ? -6.11036 -49.13243 38.16063 1.000 129.40712 276 GLU A O 1
ATOM 4194 N N . PHE A 1 277 ? -6.37742 -49.77932 36.02510 1.000 123.73393 277 PHE A N 1
ATOM 4195 C CA . PHE A 1 277 ? -6.55641 -51.18703 36.35544 1.000 123.90454 277 PHE A CA 1
ATOM 4196 C C . PHE A 1 277 ? -5.25087 -51.97651 36.32275 1.000 123.21426 277 PHE A C 1
ATOM 4197 O O . PHE A 1 277 ? -5.28383 -53.20550 36.43300 1.000 123.17162 277 PHE A O 1
ATOM 4214 N N . ASN A 1 278 ? -4.10840 -51.29624 36.17478 1.000 122.78372 278 ASN A N 1
ATOM 4215 C CA . ASN A 1 278 ? -2.79272 -51.93198 36.16725 1.000 148.24379 278 ASN A CA 1
ATOM 4216 C C . ASN A 1 278 ? -2.80714 -53.20181 35.32674 1.000 146.26247 278 ASN A C 1
ATOM 4217 O O . ASN A 1 278 ? -2.61556 -54.31919 35.83643 1.000 124.63280 278 ASN A O 1
ATOM 4228 N N . LEU A 1 279 ? -3.02576 -53.03512 34.03242 1.000 136.77766 279 LEU A N 1
ATOM 4229 C CA . LEU A 1 279 ? -3.17649 -54.15261 33.11942 1.000 117.89342 279 LEU A CA 1
ATOM 4230 C C . LEU A 1 279 ? -1.84189 -54.50947 32.48178 1.000 116.69072 279 LEU A C 1
ATOM 4231 O O . LEU A 1 279 ? -1.05055 -53.63203 32.12355 1.000 124.04952 279 LEU A O 1
ATOM 4247 N N . LEU A 1 280 ? -1.59770 -55.80955 32.35254 1.000 116.39803 280 LEU A N 1
ATOM 4248 C CA . LEU A 1 280 ? -0.41844 -56.32044 31.66849 1.000 115.27375 280 LEU A CA 1
ATOM 4249 C C . LEU A 1 280 ? -0.77729 -56.59693 30.21454 1.000 120.81739 280 LEU A C 1
ATOM 4250 O O . LEU A 1 280 ? -1.63353 -57.44121 29.93397 1.000 119.05570 280 LEU A O 1
ATOM 4266 N N . GLU A 1 281 ? -0.13440 -55.88525 29.29440 1.000 133.16626 281 GLU A N 1
ATOM 4267 C CA . GLU A 1 281 ? -0.42971 -56.06029 27.88117 1.000 113.89010 281 GLU A CA 1
ATOM 4268 C C . GLU A 1 281 ? 0.33218 -57.25421 27.31981 1.000 109.80833 281 GLU A C 1
ATOM 4269 O O . GLU A 1 281 ? 1.41710 -57.60869 27.79009 1.000 110.23639 281 GLU A O 1
ATOM 4281 N N . VAL A 1 282 ? -0.25470 -57.87840 26.29760 1.000 108.75586 282 VAL A N 1
ATOM 4282 C CA . VAL A 1 282 ? 0.31398 -59.05750 25.66068 1.000 124.62625 282 VAL A CA 1
ATOM 4283 C C . VAL A 1 282 ? 0.08420 -58.95061 24.15896 1.000 116.00086 282 VAL A C 1
ATOM 4284 O O . VAL A 1 282 ? -0.83388 -58.27714 23.69171 1.000 105.99459 282 VAL A O 1
ATOM 4297 N N . THR A 1 283 ? 0.94972 -59.63000 23.40091 1.000 120.30737 283 THR A N 1
ATOM 4298 C CA . THR A 1 283 ? 0.88197 -59.56352 21.94300 1.000 134.37126 283 THR A CA 1
ATOM 4299 C C . THR A 1 283 ? -0.50124 -59.94824 21.43162 1.000 135.25686 283 THR A C 1
ATOM 4300 O O . THR A 1 283 ? -1.05879 -59.28009 20.55227 1.000 179.01274 283 THR A O 1
ATOM 4311 N N . GLY A 1 284 ? -1.06570 -61.02960 21.95942 1.000 112.57152 284 GLY A N 1
ATOM 4312 C CA . GLY A 1 284 ? -2.37127 -61.47945 21.52207 1.000 115.06648 284 GLY A CA 1
ATOM 4313 C C . GLY A 1 284 ? -2.31291 -62.31254 20.25896 1.000 145.14265 284 GLY A C 1
ATOM 4314 O O . GLY A 1 284 ? -2.30641 -61.77408 19.14733 1.000 159.39717 284 GLY A O 1
ATOM 4318 N N . LYS A 1 285 ? -2.26955 -63.63586 20.42184 1.000 140.61755 285 LYS A N 1
ATOM 4319 C CA . LYS A 1 285 ? -2.20560 -64.56489 19.29374 1.000 145.76165 285 LYS A CA 1
ATOM 4320 C C . LYS A 1 285 ? -3.63128 -64.92838 18.88828 1.000 137.34317 285 LYS A C 1
ATOM 4321 O O . LYS A 1 285 ? -4.14235 -66.01294 19.17652 1.000 112.05741 285 LYS A O 1
ATOM 4340 N N . THR A 1 286 ? -4.28217 -63.99529 18.19675 1.000 153.00617 286 THR A N 1
ATOM 4341 C CA . THR A 1 286 ? -5.67396 -64.18485 17.81083 1.000 133.56108 286 THR A CA 1
ATOM 4342 C C . THR A 1 286 ? -5.99655 -63.29397 16.62311 1.000 138.05848 286 THR A C 1
ATOM 4343 O O . THR A 1 286 ? -5.63644 -62.11280 16.61436 1.000 124.76375 286 THR A O 1
ATOM 4354 N N . LYS A 1 287 ? -6.66917 -63.86635 15.62599 1.000 110.87333 287 LYS A N 1
ATOM 4355 C CA . LYS A 1 287 ? -7.21576 -63.10622 14.51345 1.000 153.87202 287 LYS A CA 1
ATOM 4356 C C . LYS A 1 287 ? -8.72916 -62.95976 14.59939 1.000 157.56157 287 LYS A C 1
ATOM 4357 O O . LYS A 1 287 ? -9.32010 -62.27273 13.75926 1.000 182.46228 287 LYS A O 1
ATOM 4376 N N . ALA A 1 288 ? -9.36764 -63.57595 15.59470 1.000 132.29542 288 ALA A N 1
ATOM 4377 C CA . ALA A 1 288 ? -10.80908 -63.47777 15.76791 1.000 132.06555 288 ALA A CA 1
ATOM 4378 C C . ALA A 1 288 ? -11.28133 -62.06885 16.11208 1.000 139.28175 288 ALA A C 1
ATOM 4379 O O . ALA A 1 288 ? -12.48468 -61.84022 16.24058 1.000 117.43030 288 ALA A O 1
ATOM 4386 N N . TYR A 1 289 ? -10.35149 -61.12267 16.27269 1.000 140.08628 289 TYR A N 1
ATOM 4387 C CA . TYR A 1 289 ? -10.67844 -59.71466 16.49292 1.000 154.62697 289 TYR A CA 1
ATOM 4388 C C . TYR A 1 289 ? -10.25707 -58.93925 15.25153 1.000 101.65544 289 TYR A C 1
ATOM 4389 O O . TYR A 1 289 ? -9.06016 -58.75108 15.00645 1.000 100.74652 289 TYR A O 1
ATOM 4407 N N . VAL A 1 290 ? -11.24036 -58.49441 14.47298 1.000 101.52583 290 VAL A N 1
ATOM 4408 C CA . VAL A 1 290 ? -10.99659 -57.83945 13.19693 1.000 123.01910 290 VAL A CA 1
ATOM 4409 C C . VAL A 1 290 ? -11.82255 -56.56466 13.12541 1.000 114.92948 290 VAL A C 1
ATOM 4410 O O . VAL A 1 290 ? -12.87199 -56.44209 13.76509 1.000 107.76379 290 VAL A O 1
ATOM 4423 N N . SER A 1 291 ? -11.33244 -55.60808 12.34189 1.000 141.50606 291 SER A N 1
ATOM 4424 C CA . SER A 1 291 ? -12.04592 -54.37559 12.04226 1.000 128.76293 291 SER A CA 1
ATOM 4425 C C . SER A 1 291 ? -12.54786 -54.42629 10.60593 1.000 100.17304 291 SER A C 1
ATOM 4426 O O . SER A 1 291 ? -11.84503 -54.90691 9.71032 1.000 97.94585 291 SER A O 1
ATOM 4434 N N . LYS A 1 292 ? -13.76313 -53.92942 10.38875 1.000 99.77196 292 LYS A N 1
ATOM 4435 C CA . LYS A 1 292 ? -14.37406 -53.96004 9.06873 1.000 106.72184 292 LYS A CA 1
ATOM 4436 C C . LYS A 1 292 ? -15.01483 -52.61512 8.76453 1.000 123.85181 292 LYS A C 1
ATOM 4437 O O . LYS A 1 292 ? -15.68183 -52.02545 9.61914 1.000 127.06375 292 LYS A O 1
ATOM 4456 N N . GLN A 1 293 ? -14.79949 -52.13463 7.54272 1.000 135.49861 293 GLN A N 1
ATOM 4457 C CA . GLN A 1 293 ? -15.44083 -50.92117 7.05690 1.000 119.48590 293 GLN A CA 1
ATOM 4458 C C . GLN A 1 293 ? -16.78148 -51.28973 6.43600 1.000 101.22234 293 GLN A C 1
ATOM 4459 O O . GLN A 1 293 ? -16.84882 -52.17225 5.57442 1.000 117.09734 293 GLN A O 1
ATOM 4473 N N . VAL A 1 294 ? -17.84423 -50.62201 6.87825 1.000 100.93154 294 VAL A N 1
ATOM 4474 C CA . VAL A 1 294 ? -19.19870 -50.91291 6.42710 1.000 116.72594 294 VAL A CA 1
ATOM 4475 C C . VAL A 1 294 ? -19.82428 -49.63739 5.88294 1.000 125.56314 294 VAL A C 1
ATOM 4476 O O . VAL A 1 294 ? -19.67388 -48.55921 6.46831 1.000 122.76312 294 VAL A O 1
ATOM 4489 N N . VAL A 1 295 ? -20.52516 -49.76589 4.76057 1.000 129.94437 295 VAL A N 1
ATOM 4490 C CA . VAL A 1 295 ? -21.24330 -48.65898 4.14124 1.000 125.19483 295 VAL A CA 1
ATOM 4491 C C . VAL A 1 295 ? -22.68781 -48.72252 4.61536 1.000 117.15604 295 VAL A C 1
ATOM 4492 O O . VAL A 1 295 ? -23.39538 -49.70090 4.34631 1.000 113.37069 295 VAL A O 1
ATOM 4505 N N . LEU A 1 296 ? -23.12670 -47.68155 5.31762 1.000 105.76828 296 LEU A N 1
ATOM 4506 C CA . LEU A 1 296 ? -24.44868 -47.69355 5.92740 1.000 138.06570 296 LEU A CA 1
ATOM 4507 C C . LEU A 1 296 ? -25.53915 -47.60700 4.86662 1.000 125.93279 296 LEU A C 1
ATOM 4508 O O . LEU A 1 296 ? -25.53537 -46.70297 4.02503 1.000 108.00474 296 LEU A O 1
ATOM 4524 N N . LYS A 1 297 ? -26.47893 -48.54785 4.91590 1.000 114.94942 297 LYS A N 1
ATOM 4525 C CA . LYS A 1 297 ? -27.65744 -48.49618 4.06240 1.000 125.44414 297 LYS A CA 1
ATOM 4526 C C . LYS A 1 297 ? -28.65346 -47.50015 4.64328 1.000 136.31083 297 LYS A C 1
ATOM 4527 O O . LYS A 1 297 ? -28.93480 -47.52420 5.84578 1.000 173.02338 297 LYS A O 1
ATOM 4546 N N . LYS A 1 298 ? -29.17902 -46.61848 3.79558 1.000 129.93196 298 LYS A N 1
ATOM 4547 C CA . LYS A 1 298 ? -30.14072 -45.63045 4.26771 1.000 131.74500 298 LYS A CA 1
ATOM 4548 C C . LYS A 1 298 ? -31.31090 -46.33235 4.94667 1.000 132.19808 298 LYS A C 1
ATOM 4549 O O . LYS A 1 298 ? -31.78624 -47.37181 4.48115 1.000 121.84546 298 LYS A O 1
ATOM 4568 N N . ASN A 1 299 ? -31.76376 -45.75602 6.06335 1.000 155.95509 299 ASN A N 1
ATOM 4569 C CA . ASN A 1 299 ? -32.72161 -46.39424 6.96241 1.000 157.80567 299 ASN A CA 1
ATOM 4570 C C . ASN A 1 299 ? -32.03887 -47.52522 7.72646 1.000 149.94924 299 ASN A C 1
ATOM 4571 O O . ASN A 1 299 ? -32.34557 -48.70309 7.51088 1.000 132.75837 299 ASN A O 1
ATOM 4582 N N . PHE A 1 300 ? -31.11237 -47.17439 8.61988 1.000 138.43023 300 PHE A N 1
ATOM 4583 C CA . PHE A 1 300 ? -30.35928 -48.14760 9.39833 1.000 143.53546 300 PHE A CA 1
ATOM 4584 C C . PHE A 1 300 ? -30.69488 -48.11346 10.88370 1.000 162.01001 300 PHE A C 1
ATOM 4585 O O . PHE A 1 300 ? -30.09774 -48.87415 11.65247 1.000 178.79446 300 PHE A O 1
ATOM 4602 N N . SER A 1 301 ? -31.61023 -47.23747 11.30573 1.000 136.77167 301 SER A N 1
ATOM 4603 C CA . SER A 1 301 ? -32.12448 -47.19217 12.67141 1.000 177.49241 301 SER A CA 1
ATOM 4604 C C . SER A 1 301 ? -31.22781 -46.38740 13.60586 1.000 180.54937 301 SER A C 1
ATOM 4605 O O . SER A 1 301 ? -31.68745 -45.42392 14.22723 1.000 174.29048 301 SER A O 1
ATOM 4613 N N . ALA A 1 302 ? -29.96062 -46.79108 13.72602 1.000 170.90494 302 ALA A N 1
ATOM 4614 C CA . ALA A 1 302 ? -28.99926 -46.18056 14.64081 1.000 161.83861 302 ALA A CA 1
ATOM 4615 C C . ALA A 1 302 ? -29.15021 -46.75618 16.04562 1.000 122.33576 302 ALA A C 1
ATOM 4616 O O . ALA A 1 302 ? -28.20937 -46.70131 16.84384 1.000 120.56075 302 ALA A O 1
ATOM 4623 N N . ASP A 1 303 ? -30.33046 -47.29820 16.36350 1.000 125.68005 303 ASP A N 1
ATOM 4624 C CA . ASP A 1 303 ? -30.48106 -48.04447 17.60923 1.000 125.94783 303 ASP A CA 1
ATOM 4625 C C . ASP A 1 303 ? -29.40182 -49.11220 17.72497 1.000 137.92503 303 ASP A C 1
ATOM 4626 O O . ASP A 1 303 ? -28.83437 -49.32487 18.80262 1.000 122.34806 303 ASP A O 1
ATOM 4635 N N . VAL A 1 304 ? -29.10138 -49.79196 16.61577 1.000 138.28204 304 VAL A N 1
ATOM 4636 C CA . VAL A 1 304 ? -27.98310 -50.72799 16.59882 1.000 134.69104 304 VAL A CA 1
ATOM 4637 C C . VAL A 1 304 ? -26.66107 -49.97271 16.66835 1.000 119.21725 304 VAL A C 1
ATOM 4638 O O . VAL A 1 304 ? -25.71713 -50.40067 17.34607 1.000 117.03023 304 VAL A O 1
ATOM 4651 N N . LEU A 1 305 ? -26.56977 -48.83710 15.97210 1.000 117.17234 305 LEU A N 1
ATOM 4652 C CA . LEU A 1 305 ? -25.37522 -48.00677 16.07800 1.000 134.39610 305 LEU A CA 1
ATOM 4653 C C . LEU A 1 305 ? -25.16780 -47.53185 17.50890 1.000 119.98378 305 LEU A C 1
ATOM 4654 O O . LEU A 1 305 ? -24.02794 -47.31036 17.93305 1.000 116.47263 305 LEU A O 1
ATOM 4670 N N . LYS A 1 306 ? -26.25476 -47.38234 18.26821 1.000 142.66875 306 LYS A N 1
ATOM 4671 C CA . LYS A 1 306 ? -26.14856 -46.99109 19.66868 1.000 132.15083 306 LYS A CA 1
ATOM 4672 C C . LYS A 1 306 ? -25.75758 -48.17477 20.54593 1.000 120.60619 306 LYS A C 1
ATOM 4673 O O . LYS A 1 306 ? -24.90723 -48.04060 21.43290 1.000 125.71018 306 LYS A O 1
ATOM 4692 N N . ASN A 1 307 ? -26.36683 -49.33788 20.31204 1.000 121.34932 307 ASN A N 1
ATOM 4693 C CA . ASN A 1 307 ? -26.06867 -50.53783 21.08369 1.000 125.81027 307 ASN A CA 1
ATOM 4694 C C . ASN A 1 307 ? -24.72441 -51.15384 20.72794 1.000 132.92028 307 ASN A C 1
ATOM 4695 O O . ASN A 1 307 ? -24.34219 -52.15106 21.34943 1.000 124.72167 307 ASN A O 1
ATOM 4706 N N . ALA A 1 308 ? -24.02649 -50.61433 19.72696 1.000 139.92791 308 ALA A N 1
ATOM 4707 C CA . ALA A 1 308 ? -22.69219 -51.09458 19.38725 1.000 127.16366 308 ALA A CA 1
ATOM 4708 C C . ALA A 1 308 ? -21.81741 -51.31448 20.62034 1.000 148.32441 308 ALA A C 1
ATOM 4709 O O . ALA A 1 308 ? -21.30954 -52.41946 20.84375 1.000 136.35962 308 ALA A O 1
ATOM 4716 N N . GLN A 1 309 ? -21.62302 -50.26706 21.42991 1.000 162.32830 309 GLN A N 1
ATOM 4717 C CA . GLN A 1 309 ? -20.76369 -50.39244 22.60589 1.000 151.11168 309 GLN A CA 1
ATOM 4718 C C . GLN A 1 309 ? -21.29259 -51.45448 23.56190 1.000 134.50687 309 GLN A C 1
ATOM 4719 O O . GLN A 1 309 ? -20.55737 -52.35914 23.97470 1.000 117.77682 309 GLN A O 1
ATOM 4733 N N . ASP A 1 310 ? -22.57112 -51.35532 23.93205 1.000 137.23835 310 ASP A N 1
ATOM 4734 C CA . ASP A 1 310 ? -23.18064 -52.34462 24.81269 1.000 133.54880 310 ASP A CA 1
ATOM 4735 C C . ASP A 1 310 ? -23.06662 -53.76067 24.26305 1.000 122.45415 310 ASP A C 1
ATOM 4736 O O . ASP A 1 310 ? -23.28147 -54.71857 25.01335 1.000 125.94131 310 ASP A O 1
ATOM 4745 N N . LYS A 1 311 ? -22.73307 -53.91322 22.98339 1.000 144.97584 311 LYS A N 1
ATOM 4746 C CA . LYS A 1 311 ? -22.60272 -55.21266 22.34066 1.000 140.11708 311 LYS A CA 1
ATOM 4747 C C . LYS A 1 311 ? -21.15339 -55.65988 22.19395 1.000 117.03831 311 LYS A C 1
ATOM 4748 O O . LYS A 1 311 ? -20.90830 -56.77663 21.72628 1.000 115.64071 311 LYS A O 1
ATOM 4767 N N . GLY A 1 312 ? -20.19293 -54.82434 22.58164 1.000 116.35984 312 GLY A N 1
ATOM 4768 C CA . GLY A 1 312 ? -18.79417 -55.15648 22.41450 1.000 126.34046 312 GLY A CA 1
ATOM 4769 C C . GLY A 1 312 ? -18.21794 -54.79563 21.06623 1.000 119.48803 312 GLY A C 1
ATOM 4770 O O . GLY A 1 312 ? -17.34633 -55.51558 20.56351 1.000 111.24792 312 GLY A O 1
ATOM 4774 N N . VAL A 1 313 ? -18.67337 -53.69829 20.46265 1.000 115.92075 313 VAL A N 1
ATOM 4775 C CA . VAL A 1 313 ? -18.23719 -53.28628 19.13281 1.000 110.71736 313 VAL A CA 1
ATOM 4776 C C . VAL A 1 313 ? -17.96512 -51.78933 19.15799 1.000 121.25081 313 VAL A C 1
ATOM 4777 O O . VAL A 1 313 ? -18.86477 -50.99750 19.46095 1.000 116.22599 313 VAL A O 1
ATOM 4790 N N . LEU A 1 314 ? -16.73518 -51.40046 18.83046 1.000 109.39943 314 LEU A N 1
ATOM 4791 C CA . LEU A 1 314 ? -16.35548 -49.99567 18.76056 1.000 109.29677 314 LEU A CA 1
ATOM 4792 C C . LEU A 1 314 ? -16.65327 -49.47081 17.36115 1.000 108.35302 314 LEU A C 1
ATOM 4793 O O . LEU A 1 314 ? -16.15115 -50.01316 16.37084 1.000 106.93376 314 LEU A O 1
ATOM 4809 N N . VAL A 1 315 ? -17.47054 -48.42526 17.28074 1.000 109.22649 315 VAL A N 1
ATOM 4810 C CA . VAL A 1 315 ? -17.78537 -47.76481 16.02020 1.000 108.55464 315 VAL A CA 1
ATOM 4811 C C . VAL A 1 315 ? -16.90034 -46.53437 15.89648 1.000 108.11221 315 VAL A C 1
ATOM 4812 O O . VAL A 1 315 ? -16.79712 -45.73389 16.83490 1.000 110.73221 315 VAL A O 1
ATOM 4825 N N . ALA A 1 316 ? -16.25629 -46.38723 14.74346 1.000 109.07037 316 ALA A N 1
ATOM 4826 C CA . ALA A 1 316 ? -15.32091 -45.29977 14.51293 1.000 121.94045 316 ALA A CA 1
ATOM 4827 C C . ALA A 1 316 ? -15.53876 -44.73646 13.11860 1.000 112.02481 316 ALA A C 1
ATOM 4828 O O . ALA A 1 316 ? -16.16942 -45.36249 12.26300 1.000 121.55231 316 ALA A O 1
ATOM 4835 N N . THR A 1 317 ? -15.01271 -43.53520 12.90050 1.000 106.07029 317 THR A N 1
ATOM 4836 C CA . THR A 1 317 ? -15.03376 -42.95900 11.56732 1.000 121.99173 317 THR A CA 1
ATOM 4837 C C . THR A 1 317 ? -14.24908 -43.84924 10.60867 1.000 115.73909 317 THR A C 1
ATOM 4838 O O . THR A 1 317 ? -13.43539 -44.68382 11.01564 1.000 109.74517 317 THR A O 1
ATOM 4849 N N . LEU A 1 318 ? -14.50576 -43.66775 9.31295 1.000 102.07412 318 LEU A N 1
ATOM 4850 C CA . LEU A 1 318 ? -13.73403 -44.40138 8.31702 1.000 114.42286 318 LEU A CA 1
ATOM 4851 C C . LEU A 1 318 ? -12.24116 -44.16323 8.49816 1.000 103.13805 318 LEU A C 1
ATOM 4852 O O . LEU A 1 318 ? -11.42819 -45.03890 8.18010 1.000 98.54344 318 LEU A O 1
ATOM 4868 N N . ALA A 1 319 ? -11.86352 -42.99028 9.01179 1.000 100.34148 319 ALA A N 1
ATOM 4869 C CA . ALA A 1 319 ? -10.45426 -42.70669 9.25789 1.000 99.79493 319 ALA A CA 1
ATOM 4870 C C . ALA A 1 319 ? -9.88130 -43.65872 10.30094 1.000 104.75160 319 ALA A C 1
ATOM 4871 O O . ALA A 1 319 ? -8.79124 -44.21324 10.11957 1.000 101.61513 319 ALA A O 1
ATOM 4878 N N . GLY A 1 320 ? -10.60227 -43.85941 11.40308 1.000 104.87863 320 GLY A N 1
ATOM 4879 C CA . GLY A 1 320 ? -10.16734 -44.79250 12.42318 1.000 110.42278 320 GLY A CA 1
ATOM 4880 C C . GLY A 1 320 ? -10.55026 -44.39729 13.83452 1.000 128.56286 320 GLY A C 1
ATOM 4881 O O . GLY A 1 320 ? -10.90690 -45.25419 14.64913 1.000 106.23973 320 GLY A O 1
ATOM 4885 N N . ASP A 1 321 ? -10.47676 -43.10391 14.13840 1.000 134.88686 321 ASP A N 1
ATOM 4886 C CA . ASP A 1 321 ? -10.75967 -42.63737 15.48921 1.000 153.03615 321 ASP A CA 1
ATOM 4887 C C . ASP A 1 321 ? -12.20099 -42.94354 15.87809 1.000 139.16814 321 ASP A C 1
ATOM 4888 O O . ASP A 1 321 ? -13.12890 -42.76615 15.08338 1.000 122.12118 321 ASP A O 1
ATOM 4897 N N . VAL A 1 322 ? -12.38395 -43.40707 17.11815 1.000 143.89513 322 VAL A N 1
ATOM 4898 C CA . VAL A 1 322 ? -13.72431 -43.69357 17.61194 1.000 132.71809 322 VAL A CA 1
ATOM 4899 C C . VAL A 1 322 ? -14.57232 -42.43297 17.52348 1.000 128.49896 322 VAL A C 1
ATOM 4900 O O . VAL A 1 322 ? -14.13165 -41.33355 17.88501 1.000 128.96067 322 VAL A O 1
ATOM 4913 N N . MET A 1 323 ? -15.79986 -42.58910 17.03625 1.000 133.14519 323 MET A N 1
ATOM 4914 C CA . MET A 1 323 ? -16.68742 -41.45880 16.80861 1.000 147.35750 323 MET A CA 1
ATOM 4915 C C . MET A 1 323 ? -17.54636 -41.20270 18.03963 1.000 126.02935 323 MET A C 1
ATOM 4916 O O . MET A 1 323 ? -17.96247 -42.13761 18.72993 1.000 120.95613 323 MET A O 1
ATOM 4930 N N . ASP A 1 324 ? -17.80427 -39.92801 18.30771 1.000 128.05776 324 ASP A N 1
ATOM 4931 C CA . ASP A 1 324 ? -18.64705 -39.56058 19.43514 1.000 143.07192 324 ASP A CA 1
ATOM 4932 C C . ASP A 1 324 ? -20.02782 -40.19140 19.26979 1.000 141.95057 324 ASP A C 1
ATOM 4933 O O . ASP A 1 324 ? -20.56381 -40.22466 18.15619 1.000 138.25831 324 ASP A O 1
ATOM 4942 N N . PRO A 1 325 ? -20.62519 -40.71893 20.34452 1.000 156.25537 325 PRO A N 1
ATOM 4943 C CA . PRO A 1 325 ? -21.96570 -41.31742 20.20297 1.000 148.17980 325 PRO A CA 1
ATOM 4944 C C . PRO A 1 325 ? -22.99434 -40.39718 19.56220 1.000 156.44826 325 PRO A C 1
ATOM 4945 O O . PRO A 1 325 ? -23.72450 -40.82621 18.66007 1.000 164.33116 325 PRO A O 1
ATOM 4956 N N . ALA A 1 326 ? -23.07935 -39.14028 20.00557 1.000 142.20020 326 ALA A N 1
ATOM 4957 C CA . ALA A 1 326 ? -24.06206 -38.22601 19.43100 1.000 134.91553 326 ALA A CA 1
ATOM 4958 C C . ALA A 1 326 ? -23.88425 -38.10313 17.92211 1.000 171.41745 326 ALA A C 1
ATOM 4959 O O . ALA A 1 326 ? -24.86767 -37.99183 17.17861 1.000 172.09749 326 ALA A O 1
ATOM 4966 N N . GLN A 1 327 ? -22.63627 -38.14111 17.44765 1.000 196.98832 327 GLN A N 1
ATOM 4967 C CA . GLN A 1 327 ? -22.36963 -38.01694 16.01934 1.000 167.44358 327 GLN A CA 1
ATOM 4968 C C . GLN A 1 327 ? -23.02698 -39.11754 15.19702 1.000 160.83034 327 GLN A C 1
ATOM 4969 O O . GLN A 1 327 ? -23.00905 -39.03462 13.96366 1.000 191.13389 327 GLN A O 1
ATOM 4983 N N . PHE A 1 328 ? -23.60859 -40.13718 15.83712 1.000 156.86160 328 PHE A N 1
ATOM 4984 C CA . PHE A 1 328 ? -24.41947 -41.09674 15.09845 1.000 149.98174 328 PHE A CA 1
ATOM 4985 C C . PHE A 1 328 ? -25.54847 -40.41086 14.33901 1.000 177.44016 328 PHE A C 1
ATOM 4986 O O . PHE A 1 328 ? -26.12004 -41.01104 13.42218 1.000 175.37348 328 PHE A O 1
ATOM 5003 N N . SER A 1 329 ? -25.88919 -39.17318 14.70860 1.000 189.59299 329 SER A N 1
ATOM 5004 C CA . SER A 1 329 ? -26.93434 -38.42901 14.01994 1.000 182.82261 329 SER A CA 1
ATOM 5005 C C . SER A 1 329 ? -26.42244 -37.67702 12.79819 1.000 146.05872 329 SER A C 1
ATOM 5006 O O . SER A 1 329 ? -27.23436 -37.25536 11.96748 1.000 144.90686 329 SER A O 1
ATOM 5014 N N . THR A 1 330 ? -25.10528 -37.48626 12.67003 1.000 161.06504 330 THR A N 1
ATOM 5015 C CA . THR A 1 330 ? -24.56320 -36.95425 11.42460 1.000 179.11423 330 THR A CA 1
ATOM 5016 C C . THR A 1 330 ? -24.65485 -37.97582 10.29785 1.000 193.23936 330 THR A C 1
ATOM 5017 O O . THR A 1 330 ? -24.55594 -37.60268 9.12374 1.000 186.07611 330 THR A O 1
ATOM 5028 N N . LEU A 1 331 ? -24.83518 -39.25211 10.63666 1.000 177.12094 331 LEU A N 1
ATOM 5029 C CA . LEU A 1 331 ? -25.08917 -40.30824 9.65752 1.000 170.11426 331 LEU A CA 1
ATOM 5030 C C . LEU A 1 331 ? -26.59362 -40.41469 9.39552 1.000 156.93942 331 LEU A C 1
ATOM 5031 O O . LEU A 1 331 ? -27.21579 -41.46626 9.53879 1.000 135.54230 331 LEU A O 1
ATOM 5047 N N . HIS A 1 332 A -27.17591 -39.28122 9.00206 1.000 182.04929 331 HIS A N 1
ATOM 5048 C CA . HIS A 1 332 A -28.62576 -39.14173 8.94968 1.000 181.62031 331 HIS A CA 1
ATOM 5049 C C . HIS A 1 332 A -29.21371 -39.55030 7.60325 1.000 187.90677 331 HIS A C 1
ATOM 5050 O O . HIS A 1 332 A -30.20766 -40.28174 7.55943 1.000 177.62009 331 HIS A O 1
ATOM 5064 N N . HIS A 1 333 B -28.61492 -39.09240 6.50400 1.000 198.32678 331 HIS A N 1
ATOM 5065 C CA . HIS A 1 333 B -29.20681 -39.25573 5.18108 1.000 188.78695 331 HIS A CA 1
ATOM 5066 C C . HIS A 1 333 B -30.53584 -38.51017 5.12232 1.000 203.64776 331 HIS A C 1
ATOM 5067 O O . HIS A 1 333 B -31.50158 -38.89328 5.79173 1.000 225.51208 331 HIS A O 1
ATOM 5081 N N . HIS A 1 334 C -30.59240 -37.44296 4.33249 1.000 182.65943 331 HIS A N 1
ATOM 5082 C CA . HIS A 1 334 C -31.80840 -36.65580 4.19699 1.000 177.04193 331 HIS A CA 1
ATOM 5083 C C . HIS A 1 334 C -31.74159 -35.91549 2.87504 1.000 163.36447 331 HIS A C 1
ATOM 5084 O O . HIS A 1 334 C -30.66171 -35.68193 2.32532 1.000 161.52456 331 HIS A O 1
ATOM 5088 N N . HIS A 1 335 D -32.90263 -35.55003 2.36058 1.000 189.39370 331 HIS A N 1
ATOM 5089 C CA . HIS A 1 335 D -32.98788 -34.85981 1.06841 1.000 168.76534 331 HIS A CA 1
ATOM 5090 C C . HIS A 1 335 D -32.48161 -35.79454 -0.00894 1.000 160.63999 331 HIS A C 1
ATOM 5091 O O . HIS A 1 335 D -33.11612 -36.83922 -0.26956 1.000 162.05186 331 HIS A O 1
ATOM 5095 N N . HIS A 1 336 E -31.38337 -35.47568 -0.67826 1.000 163.77066 331 HIS A N 1
ATOM 5096 C CA . HIS A 1 336 E -30.71324 -36.37222 -1.59709 1.000 191.33687 331 HIS A CA 1
ATOM 5097 C C . HIS A 1 336 E -29.38387 -35.74384 -1.99361 1.000 198.71248 331 HIS A C 1
ATOM 5098 O O . HIS A 1 336 E -29.13330 -34.56157 -1.74458 1.000 184.71203 331 HIS A O 1
ATOM 5112 N N . HIS A 1 337 F -28.55206 -36.56259 -2.64868 1.000 207.95821 331 HIS A N 1
ATOM 5113 C CA . HIS A 1 337 F -27.14924 -36.30308 -2.97729 1.000 186.95146 331 HIS A CA 1
ATOM 5114 C C . HIS A 1 337 F -26.42301 -37.61900 -2.70340 1.000 205.01185 331 HIS A C 1
ATOM 5115 O O . HIS A 1 337 F -25.72832 -38.15719 -3.57075 1.000 192.27989 331 HIS A O 1
ATOM 5129 N N . LYS A 1 338 ? -26.58471 -38.13198 -1.48091 1.000 223.05328 332 LYS A N 1
ATOM 5130 C CA . LYS A 1 338 ? -26.26225 -39.50386 -1.11415 1.000 203.63780 332 LYS A CA 1
ATOM 5131 C C . LYS A 1 338 ? -24.80937 -39.88892 -1.36482 1.000 192.02743 332 LYS A C 1
ATOM 5132 O O . LYS A 1 338 ? -24.53722 -40.76901 -2.19042 1.000 191.29694 332 LYS A O 1
ATOM 5136 N N . PRO A 1 339 ? -23.84806 -39.26657 -0.67299 1.000 174.07875 333 PRO A N 1
ATOM 5137 C CA . PRO A 1 339 ? -22.48182 -39.81875 -0.61400 1.000 153.43558 333 PRO A CA 1
ATOM 5138 C C . PRO A 1 339 ? -22.28237 -40.69593 0.62251 1.000 171.91647 333 PRO A C 1
ATOM 5139 O O . PRO A 1 339 ? -21.39725 -40.45475 1.45185 1.000 184.54037 333 PRO A O 1
ATOM 5150 N N . ALA A 1 340 ? -23.12116 -41.73212 0.73871 1.000 166.99069 334 ALA A N 1
ATOM 5151 C CA . ALA A 1 340 ? -23.22835 -42.59372 1.91246 1.000 139.76384 334 ALA A CA 1
ATOM 5152 C C . ALA A 1 340 ? -22.00717 -42.57162 2.81967 1.000 125.34452 334 ALA A C 1
ATOM 5153 O O . ALA A 1 340 ? -20.88537 -42.83058 2.37356 1.000 119.83406 334 ALA A O 1
ATOM 5160 N N . GLU A 1 341 ? -22.22070 -42.26406 4.09638 1.000 139.77183 335 GLU A N 1
ATOM 5161 C CA . GLU A 1 341 ? -21.14068 -42.27262 5.07201 1.000 149.57735 335 GLU A CA 1
ATOM 5162 C C . GLU A 1 341 ? -20.85204 -43.70058 5.51626 1.000 126.58469 335 GLU A C 1
ATOM 5163 O O . GLU A 1 341 ? -21.76312 -44.52309 5.65235 1.000 105.62293 335 GLU A O 1
ATOM 5175 N N . SER A 1 342 ? -19.57466 -43.99048 5.74043 1.000 118.59247 336 SER A N 1
ATOM 5176 C CA . SER A 1 342 ? -19.12018 -45.32305 6.10527 1.000 128.03229 336 SER A CA 1
ATOM 5177 C C . SER A 1 342 ? -18.60642 -45.32886 7.53841 1.000 143.01421 336 SER A C 1
ATOM 5178 O O . SER A 1 342 ? -17.95095 -44.37896 7.98008 1.000 122.88095 336 SER A O 1
ATOM 5186 N N . VAL A 1 343 ? -18.91076 -46.40470 8.25719 1.000 141.01566 337 VAL A N 1
ATOM 5187 C CA . VAL A 1 343 ? -18.45524 -46.58874 9.62426 1.000 104.36726 337 VAL A CA 1
ATOM 5188 C C . VAL A 1 343 ? -17.39180 -47.68260 9.63861 1.000 109.74792 337 VAL A C 1
ATOM 5189 O O . VAL A 1 343 ? -17.21229 -48.42321 8.67109 1.000 124.31285 337 VAL A O 1
ATOM 5202 N N . THR A 1 344 ? -16.68195 -47.78044 10.75950 1.000 118.91712 338 THR A N 1
ATOM 5203 C CA . THR A 1 344 ? -15.70310 -48.83449 10.98727 1.000 119.54999 338 THR A CA 1
ATOM 5204 C C . THR A 1 344 ? -16.08396 -49.54446 12.27677 1.000 117.79481 338 THR A C 1
ATOM 5205 O O . THR A 1 344 ? -16.19863 -48.90434 13.32742 1.000 104.63184 338 THR A O 1
ATOM 5216 N N . LEU A 1 345 ? -16.28843 -50.85469 12.19542 1.000 103.38939 339 LEU A N 1
ATOM 5217 C CA . LEU A 1 345 ? -16.68653 -51.66479 13.33944 1.000 104.50302 339 LEU A CA 1
ATOM 5218 C C . LEU A 1 345 ? -15.50124 -52.50934 13.78564 1.000 105.47159 339 LEU A C 1
ATOM 5219 O O . LEU A 1 345 ? -14.92891 -53.25570 12.98225 1.000 127.88702 339 LEU A O 1
ATOM 5235 N N . VAL A 1 346 ? -15.14224 -52.39298 15.06220 1.000 107.20768 340 VAL A N 1
ATOM 5236 C CA . VAL A 1 346 ? -14.04217 -53.14210 15.65271 1.000 110.43438 340 VAL A CA 1
ATOM 5237 C C . VAL A 1 346 ? -14.60206 -54.03877 16.74662 1.000 118.70898 340 VAL A C 1
ATOM 5238 O O . VAL A 1 346 ? -15.53701 -53.65397 17.45809 1.000 129.09735 340 VAL A O 1
ATOM 5251 N N . GLY A 1 347 ? -14.02383 -55.22962 16.88571 1.000 106.79119 341 GLY A N 1
ATOM 5252 C CA . GLY A 1 347 ? -14.42548 -56.12928 17.94808 1.000 127.44169 341 GLY A CA 1
ATOM 5253 C C . GLY A 1 347 ? -14.44852 -57.59268 17.55982 1.000 115.87689 341 GLY A C 1
ATOM 5254 O O . GLY A 1 347 ? -13.74041 -58.01462 16.64265 1.000 104.98318 341 GLY A O 1
ATOM 5258 N N . GLN A 1 348 ? -15.26073 -58.37817 18.26137 1.000 132.45742 342 GLN A N 1
ATOM 5259 C CA . GLN A 1 348 ? -15.32357 -59.81067 18.00945 1.000 129.97275 342 GLN A CA 1
ATOM 5260 C C . GLN A 1 348 ? -15.99376 -60.08771 16.66733 1.000 135.44436 342 GLN A C 1
ATOM 5261 O O . GLN A 1 348 ? -16.86317 -59.33886 16.21387 1.000 143.06929 342 GLN A O 1
ATOM 5275 N N . LYS A 1 349 ? -15.57412 -61.18428 16.02899 1.000 118.55466 343 LYS A N 1
ATOM 5276 C CA . LYS A 1 349 ? -16.04417 -61.48244 14.67857 1.000 141.14777 343 LYS A CA 1
ATOM 5277 C C . LYS A 1 349 ? -17.56253 -61.61508 14.63167 1.000 145.46509 343 LYS A C 1
ATOM 5278 O O . LYS A 1 349 ? -18.21137 -61.07728 13.72768 1.000 148.32044 343 LYS A O 1
ATOM 5297 N N . ASP A 1 350 ? -18.15013 -62.32138 15.59808 1.000 138.46313 344 ASP A N 1
ATOM 5298 C CA . ASP A 1 350 ? -19.59345 -62.53931 15.57523 1.000 146.32122 344 ASP A CA 1
ATOM 5299 C C . ASP A 1 350 ? -20.35256 -61.23555 15.79522 1.000 156.37060 344 ASP A C 1
ATOM 5300 O O . ASP A 1 350 ? -21.24896 -60.88637 15.01560 1.000 170.10295 344 ASP A O 1
ATOM 5309 N N . ALA A 1 351 ? -20.01062 -60.50419 16.85887 1.000 122.28829 345 ALA A N 1
ATOM 5310 C CA . ALA A 1 351 ? -20.71417 -59.26165 17.15714 1.000 120.23895 345 ALA A CA 1
ATOM 5311 C C . ALA A 1 351 ? -20.51543 -58.23492 16.05056 1.000 138.20425 345 ALA A C 1
ATOM 5312 O O . ALA A 1 351 ? -21.47207 -57.57365 15.62589 1.000 143.02424 345 ALA A O 1
ATOM 5319 N N . VAL A 1 352 ? -19.27716 -58.07996 15.57642 1.000 141.70484 346 VAL A N 1
ATOM 5320 C CA . VAL A 1 352 ? -19.00965 -57.10712 14.52201 1.000 146.52264 346 VAL A CA 1
ATOM 5321 C C . VAL A 1 352 ? -19.75101 -57.49400 13.24918 1.000 125.69007 346 VAL A C 1
ATOM 5322 O O . VAL A 1 352 ? -20.31378 -56.63726 12.55806 1.000 115.74478 346 VAL A O 1
ATOM 5335 N N . SER A 1 353 ? -19.78582 -58.79137 12.93115 1.000 112.44252 347 SER A N 1
ATOM 5336 C CA . SER A 1 353 ? -20.47712 -59.23784 11.72749 1.000 133.61902 347 SER A CA 1
ATOM 5337 C C . SER A 1 353 ? -21.97451 -58.98248 11.82617 1.000 114.67501 347 SER A C 1
ATOM 5338 O O . SER A 1 353 ? -22.60521 -58.56323 10.84810 1.000 117.63131 347 SER A O 1
ATOM 5346 N N . GLU A 1 354 ? -22.56270 -59.22846 12.99761 1.000 109.93392 348 GLU A N 1
ATOM 5347 C CA . GLU A 1 354 ? -23.99026 -58.97565 13.16028 1.000 115.08058 348 GLU A CA 1
ATOM 5348 C C . GLU A 1 354 ? -24.29694 -57.48537 13.06496 1.000 114.58149 348 GLU A C 1
ATOM 5349 O O . GLU A 1 354 ? -25.26633 -57.08615 12.40700 1.000 118.93890 348 GLU A O 1
ATOM 5361 N N . VAL A 1 355 ? -23.48078 -56.64502 13.70680 1.000 117.79920 349 VAL A N 1
ATOM 5362 C CA . VAL A 1 355 ? -23.71204 -55.20416 13.63872 1.000 120.85050 349 VAL A CA 1
ATOM 5363 C C . VAL A 1 355 ? -23.56148 -54.71165 12.20477 1.000 138.81466 349 VAL A C 1
ATOM 5364 O O . VAL A 1 355 ? -24.29613 -53.82282 11.75702 1.000 156.37021 349 VAL A O 1
ATOM 5377 N N . GLN A 1 356 ? -22.61110 -55.28102 11.46005 1.000 138.64890 350 GLN A N 1
ATOM 5378 C CA . GLN A 1 356 ? -22.44962 -54.91458 10.05665 1.000 146.25074 350 GLN A CA 1
ATOM 5379 C C . GLN A 1 356 ? -23.68044 -55.30502 9.24860 1.000 136.74112 350 GLN A C 1
ATOM 5380 O O . GLN A 1 356 ? -24.25428 -54.47824 8.52989 1.000 131.50781 350 GLN A O 1
ATOM 5394 N N . SER A 1 357 ? -24.10376 -56.56754 9.35765 1.000 116.10327 351 SER A N 1
ATOM 5395 C CA . SER A 1 357 ? -25.28684 -57.01432 8.63093 1.000 109.50654 351 SER A CA 1
ATOM 5396 C C . SER A 1 357 ? -26.50703 -56.17413 8.98348 1.000 115.21605 351 SER A C 1
ATOM 5397 O O . SER A 1 357 ? -27.39866 -55.99095 8.14666 1.000 169.33429 351 SER A O 1
ATOM 5405 N N . GLN A 1 358 ? -26.56677 -55.65809 10.21161 1.000 111.98460 352 GLN A N 1
ATOM 5406 C CA . GLN A 1 358 ? -27.67587 -54.79510 10.59858 1.000 113.58755 352 GLN A CA 1
ATOM 5407 C C . GLN A 1 358 ? -27.52591 -53.38114 10.04857 1.000 115.24712 352 GLN A C 1
ATOM 5408 O O . GLN A 1 358 ? -28.53351 -52.71155 9.79186 1.000 114.16620 352 GLN A O 1
ATOM 5422 N N . LEU A 1 359 ? -26.29119 -52.91291 9.86168 1.000 117.30109 353 LEU A N 1
ATOM 5423 C CA . LEU A 1 359 ? -26.04505 -51.53621 9.44930 1.000 140.98427 353 LEU A CA 1
ATOM 5424 C C . LEU A 1 359 ? -25.96760 -51.38354 7.93181 1.000 150.69283 353 LEU A C 1
ATOM 5425 O O . LEU A 1 359 ? -26.61754 -50.50023 7.36473 1.000 159.73471 353 LEU A O 1
ATOM 5441 N N . GLY A 1 360 ? -25.18180 -52.22065 7.25926 1.000 125.67088 354 GLY A N 1
ATOM 5442 C CA . GLY A 1 360 ? -25.05176 -52.10113 5.82002 1.000 107.41492 354 GLY A CA 1
ATOM 5443 C C . GLY A 1 360 ? -24.29376 -53.23233 5.15878 1.000 115.37163 354 GLY A C 1
ATOM 5444 O O . GLY A 1 360 ? -24.59288 -54.40868 5.38584 1.000 106.53611 354 GLY A O 1
ATOM 5448 N N . ARG A 1 361 ? -23.31250 -52.88373 4.32754 1.000 104.53117 355 ARG A N 1
ATOM 5449 C CA . ARG A 1 361 ? -22.53201 -53.86310 3.58666 1.000 111.12566 355 ARG A CA 1
ATOM 5450 C C . ARG A 1 361 ? -21.05850 -53.48961 3.65922 1.000 106.24098 355 ARG A C 1
ATOM 5451 O O . ARG A 1 361 ? -20.69852 -52.32878 3.87025 1.000 101.57970 355 ARG A O 1
ATOM 5455 N N . LEU A 1 362 ? -20.20737 -54.49478 3.46664 1.000 100.79956 356 LEU A N 1
ATOM 5456 C CA . LEU A 1 362 ? -18.77129 -54.31451 3.63695 1.000 110.06106 356 LEU A CA 1
ATOM 5457 C C . LEU A 1 362 ? -18.19484 -53.48250 2.49772 1.000 98.38605 356 LEU A C 1
ATOM 5458 O O . LEU A 1 362 ? -18.47220 -53.73947 1.32262 1.000 116.92053 356 LEU A O 1
ATOM 5474 N N . ARG A 1 363 ? -17.39209 -52.48046 2.84658 1.000 101.01816 357 ARG A N 1
ATOM 5475 C CA . ARG A 1 363 ? -16.70326 -51.67116 1.85050 1.000 114.41469 357 ARG A CA 1
ATOM 5476 C C . ARG A 1 363 ? -15.53666 -52.45075 1.25352 1.000 122.00256 357 ARG A C 1
ATOM 5477 O O . ARG A 1 363 ? -14.78477 -53.11932 1.96842 1.000 104.95235 357 ARG A O 1
ATOM 5498 N N . ALA A 1 364 ? -15.38512 -52.35540 -0.06417 1.000 119.75123 358 ALA A N 1
ATOM 5499 C CA . ALA A 1 364 ? -14.32866 -53.07918 -0.75698 1.000 117.64916 358 ALA A CA 1
ATOM 5500 C C . ALA A 1 364 ? -12.97887 -52.41080 -0.52834 1.000 104.37150 358 ALA A C 1
ATOM 5501 O O . ALA A 1 364 ? -12.86802 -51.18110 -0.52574 1.000 92.72786 358 ALA A O 1
ATOM 5508 N N . ALA A 1 365 ? -11.94944 -53.23308 -0.33878 1.000 93.05736 359 ALA A N 1
ATOM 5509 C CA . ALA A 1 365 ? -10.61219 -52.71679 -0.08120 1.000 105.95870 359 ALA A CA 1
ATOM 5510 C C . ALA A 1 365 ? -10.04061 -52.08665 -1.34352 1.000 90.97822 359 ALA A C 1
ATOM 5511 O O . ALA A 1 365 ? -10.13643 -52.65904 -2.43317 1.000 145.27912 359 ALA A O 1
ATOM 5518 N N . GLU A 1 366 ? -9.44257 -50.90184 -1.19733 1.000 93.76211 360 GLU A N 1
ATOM 5519 C CA . GLU A 1 366 ? -8.88357 -50.21562 -2.35594 1.000 136.35008 360 GLU A CA 1
ATOM 5520 C C . GLU A 1 366 ? -7.74100 -50.99708 -2.99094 1.000 128.42340 360 GLU A C 1
ATOM 5521 O O . GLU A 1 366 ? -7.46972 -50.81564 -4.18345 1.000 149.79316 360 GLU A O 1
ATOM 5533 N N . ASN A 1 367 ? -7.06771 -51.86145 -2.22603 1.000 88.36689 361 ASN A N 1
ATOM 5534 C CA . ASN A 1 367 ? -5.97790 -52.65121 -2.78946 1.000 104.26850 361 ASN A CA 1
ATOM 5535 C C . ASN A 1 367 ? -6.44995 -53.51069 -3.95640 1.000 124.19887 361 ASN A C 1
ATOM 5536 O O . ASN A 1 367 ? -5.69485 -53.72594 -4.91284 1.000 92.71526 361 ASN A O 1
ATOM 5547 N N . ILE A 1 368 ? -7.68845 -54.00556 -3.90426 1.000 119.98872 362 ILE A N 1
ATOM 5548 C CA . ILE A 1 368 ? -8.21697 -54.79884 -5.00613 1.000 87.76333 362 ILE A CA 1
ATOM 5549 C C . ILE A 1 368 ? -8.35438 -53.92291 -6.24395 1.000 113.58089 362 ILE A C 1
ATOM 5550 O O . ILE A 1 368 ? -8.67484 -52.72659 -6.15488 1.000 88.88674 362 ILE A O 1
ATOM 5566 N N . ILE A 1 369 ? -8.11306 -54.51938 -7.40830 1.000 150.43873 363 ILE A N 1
ATOM 5567 C CA . ILE A 1 369 ? -8.20692 -53.84141 -8.69488 1.000 102.55788 363 ILE A CA 1
ATOM 5568 C C . ILE A 1 369 ? -9.45886 -54.33928 -9.40200 1.000 101.80938 363 ILE A C 1
ATOM 5569 O O . ILE A 1 369 ? -9.69336 -55.55207 -9.48371 1.000 87.29267 363 ILE A O 1
ATOM 5585 N N . ASN A 1 370 ? -10.25881 -53.40568 -9.91324 1.000 108.68104 364 ASN A N 1
ATOM 5586 C CA . ASN A 1 370 ? -11.46197 -53.73020 -10.67821 1.000 96.52864 364 ASN A CA 1
ATOM 5587 C C . ASN A 1 370 ? -11.09546 -53.61850 -12.15611 1.000 119.06615 364 ASN A C 1
ATOM 5588 O O . ASN A 1 370 ? -11.27877 -52.57520 -12.79336 1.000 120.11326 364 ASN A O 1
ATOM 5599 N N . TYR A 1 371 ? -10.55785 -54.71484 -12.69653 1.000 105.85036 365 TYR A N 1
ATOM 5600 C CA . TYR A 1 371 ? -10.12273 -54.72174 -14.08758 1.000 119.35826 365 TYR A CA 1
ATOM 5601 C C . TYR A 1 371 ? -11.27528 -54.40202 -15.02985 1.000 115.25614 365 TYR A C 1
ATOM 5602 O O . TYR A 1 371 ? -11.10137 -53.65963 -16.00186 1.000 132.40244 365 TYR A O 1
ATOM 5620 N N . SER A 1 372 ? -12.46064 -54.95293 -14.76188 1.000 90.13512 366 SER A N 1
ATOM 5621 C CA . SER A 1 372 ? -13.60277 -54.69170 -15.63176 1.000 88.90043 366 SER A CA 1
ATOM 5622 C C . SER A 1 372 ? -14.03044 -53.23191 -15.55758 1.000 89.18662 366 SER A C 1
ATOM 5623 O O . SER A 1 372 ? -14.39370 -52.63292 -16.57601 1.000 136.91123 366 SER A O 1
ATOM 5631 N N . TRP A 1 373 ? -14.00125 -52.64440 -14.36177 1.000 98.16114 367 TRP A N 1
ATOM 5632 C CA . TRP A 1 373 ? -14.31607 -51.22629 -14.22676 1.000 105.02100 367 TRP A CA 1
ATOM 5633 C C . TRP A 1 373 ? -13.34759 -50.38250 -15.04512 1.000 102.81362 367 TRP A C 1
ATOM 5634 O O . TRP A 1 373 ? -13.76008 -49.48754 -15.79174 1.000 103.56877 367 TRP A O 1
ATOM 5655 N N . PHE A 1 374 ? -12.04874 -50.66979 -14.92791 1.000 90.44694 368 PHE A N 1
ATOM 5656 C CA . PHE A 1 374 ? -11.04883 -49.92384 -15.68906 1.000 89.25219 368 PHE A CA 1
ATOM 5657 C C . PHE A 1 374 ? -11.24766 -50.10004 -17.19136 1.000 112.55623 368 PHE A C 1
ATOM 5658 O O . PHE A 1 374 ? -11.14547 -49.13346 -17.96353 1.000 119.87172 368 PHE A O 1
ATOM 5675 N N . ALA A 1 375 ? -11.53742 -51.32881 -17.62342 1.000 105.72730 369 ALA A N 1
ATOM 5676 C CA . ALA A 1 375 ? -11.72501 -51.59784 -19.04374 1.000 97.62293 369 ALA A CA 1
ATOM 5677 C C . ALA A 1 375 ? -12.92424 -50.83576 -19.58836 1.000 88.21796 369 ALA A C 1
ATOM 5678 O O . ALA A 1 375 ? -12.83287 -50.17462 -20.62937 1.000 120.33400 369 ALA A O 1
ATOM 5685 N N . LEU A 1 376 ? -14.06699 -50.93368 -18.90531 1.000 89.10614 370 LEU A N 1
ATOM 5686 C CA . LEU A 1 376 ? -15.24655 -50.19309 -19.33519 1.000 90.13720 370 LEU A CA 1
ATOM 5687 C C . LEU A 1 376 ? -14.97618 -48.69522 -19.33911 1.000 90.12096 370 LEU A C 1
ATOM 5688 O O . LEU A 1 376 ? -15.45142 -47.97308 -20.22294 1.000 90.65253 370 LEU A O 1
ATOM 5704 N N . GLY A 1 377 ? -14.21295 -48.20763 -18.36046 1.000 90.34535 371 GLY A N 1
ATOM 5705 C CA . GLY A 1 377 ? -13.87587 -46.79582 -18.34599 1.000 107.78670 371 GLY A CA 1
ATOM 5706 C C . GLY A 1 377 ? -13.13014 -46.37508 -19.59464 1.000 89.16101 371 GLY A C 1
ATOM 5707 O O . GLY A 1 377 ? -13.48410 -45.38861 -20.24237 1.000 89.71200 371 GLY A O 1
ATOM 5711 N N . ILE A 1 378 ? -12.08644 -47.12451 -19.95146 1.000 88.19221 372 ILE A N 1
ATOM 5712 C CA . ILE A 1 378 ? -11.32077 -46.78935 -21.15069 1.000 101.22642 372 ILE A CA 1
ATOM 5713 C C . ILE A 1 378 ? -12.20442 -46.88374 -22.39144 1.000 102.55731 372 ILE A C 1
ATOM 5714 O O . ILE A 1 378 ? -12.16610 -46.01288 -23.27424 1.000 88.64018 372 ILE A O 1
ATOM 5730 N N . ALA A 1 379 ? -13.00523 -47.94836 -22.48291 1.000 103.98604 373 ALA A N 1
ATOM 5731 C CA . ALA A 1 379 ? -13.85389 -48.14731 -23.65241 1.000 89.47159 373 ALA A CA 1
ATOM 5732 C C . ALA A 1 379 ? -14.81116 -46.97730 -23.83523 1.000 90.51238 373 ALA A C 1
ATOM 5733 O O . ALA A 1 379 ? -14.94771 -46.43294 -24.93798 1.000 119.95591 373 ALA A O 1
ATOM 5740 N N . LEU A 1 380 ? -15.48018 -46.56946 -22.75685 1.000 91.08915 374 LEU A N 1
ATOM 5741 C CA . LEU A 1 380 ? -16.42003 -45.46145 -22.85394 1.000 92.21984 374 LEU A CA 1
ATOM 5742 C C . LEU A 1 380 ? -15.70462 -44.13750 -23.08007 1.000 92.03779 374 LEU A C 1
ATOM 5743 O O . LEU A 1 380 ? -16.24495 -43.25824 -23.75656 1.000 92.88671 374 LEU A O 1
ATOM 5759 N N . SER A 1 381 ? -14.49805 -43.97049 -22.53245 1.000 103.66329 375 SER A N 1
ATOM 5760 C CA . SER A 1 381 ? -13.71656 -42.77807 -22.83864 1.000 101.45119 375 SER A CA 1
ATOM 5761 C C . SER A 1 381 ? -13.48843 -42.66737 -24.33818 1.000 109.75561 375 SER A C 1
ATOM 5762 O O . SER A 1 381 ? -13.67898 -41.60143 -24.93447 1.000 105.90349 375 SER A O 1
ATOM 5770 N N . ALA A 1 382 ? -13.08579 -43.77234 -24.96599 1.000 114.32967 376 ALA A N 1
ATOM 5771 C CA . ALA A 1 382 ? -12.89581 -43.77038 -26.41314 1.000 124.09529 376 ALA A CA 1
ATOM 5772 C C . ALA A 1 382 ? -14.20508 -43.47105 -27.13564 1.000 112.74462 376 ALA A C 1
ATOM 5773 O O . ALA A 1 382 ? -14.25768 -42.61779 -28.03228 1.000 97.38308 376 ALA A O 1
ATOM 5780 N N . ALA A 1 383 ? -15.27748 -44.17063 -26.75504 1.000 114.55608 377 ALA A N 1
ATOM 5781 C CA . ALA A 1 383 ? -16.55866 -43.98868 -27.42914 1.000 93.38266 377 ALA A CA 1
ATOM 5782 C C . ALA A 1 383 ? -17.06056 -42.55495 -27.31181 1.000 99.42926 377 ALA A C 1
ATOM 5783 O O . ALA A 1 383 ? -17.74232 -42.06178 -28.21690 1.000 121.13840 377 ALA A O 1
ATOM 5790 N N . LEU A 1 384 ? -16.74023 -41.87234 -26.21081 1.000 122.17130 378 LEU A N 1
ATOM 5791 C CA . LEU A 1 384 ? -17.17507 -40.49216 -26.03480 1.000 114.27488 378 LEU A CA 1
ATOM 5792 C C . LEU A 1 384 ? -16.25000 -39.51162 -26.74279 1.000 131.66708 378 LEU A C 1
ATOM 5793 O O . LEU A 1 384 ? -16.70900 -38.46559 -27.21522 1.000 131.91194 378 LEU A O 1
ATOM 5809 N N . GLY A 1 385 ? -14.95419 -39.82256 -26.82077 1.000 128.90837 379 GLY A N 1
ATOM 5810 C CA . GLY A 1 385 ? -14.04460 -38.97443 -27.56808 1.000 127.86566 379 GLY A CA 1
ATOM 5811 C C . GLY A 1 385 ? -14.28154 -39.03712 -29.06090 1.000 115.70134 379 GLY A C 1
ATOM 5812 O O . GLY A 1 385 ? -13.97928 -38.08144 -29.78207 1.000 116.44874 379 GLY A O 1
ATOM 5816 N N . ILE A 1 386 ? -14.81945 -40.15777 -29.54716 1.000 135.93784 380 ILE A N 1
ATOM 5817 C CA . ILE A 1 386 ? -15.16890 -40.24980 -30.96122 1.000 133.85881 380 ILE A CA 1
ATOM 5818 C C . ILE A 1 386 ? -16.33030 -39.31924 -31.29198 1.000 108.25010 380 ILE A C 1
ATOM 5819 O O . ILE A 1 386 ? -16.47316 -38.87963 -32.43946 1.000 135.48454 380 ILE A O 1
ATOM 5835 N N . VAL A 1 387 ? -17.17321 -39.00021 -30.30637 1.000 111.73880 381 VAL A N 1
ATOM 5836 C CA . VAL A 1 387 ? -18.30710 -38.12386 -30.56069 1.000 99.03243 381 VAL A CA 1
ATOM 5837 C C . VAL A 1 387 ? -17.81129 -36.77485 -31.07414 1.000 117.82612 381 VAL A C 1
ATOM 5838 O O . VAL A 1 387 ? -16.69513 -36.33477 -30.76859 1.000 106.34430 381 VAL A O 1
ATOM 5851 N N . GLY A 1 388 ? -18.65142 -36.11321 -31.85993 1.000 147.15544 382 GLY A N 1
ATOM 5852 C CA . GLY A 1 388 ? -18.29786 -34.81384 -32.39820 1.000 146.75120 382 GLY A CA 1
ATOM 5853 C C . GLY A 1 388 ? -19.45789 -34.22316 -33.16629 1.000 122.59428 382 GLY A C 1
ATOM 5854 O O . GLY A 1 388 ? -20.52986 -34.82600 -33.29016 1.000 103.54764 382 GLY A O 1
ATOM 5858 N N . THR A 1 389 ? -19.22326 -33.02085 -33.68148 1.000 124.23641 383 THR A N 1
ATOM 5859 C CA . THR A 1 389 ? -20.21080 -32.31781 -34.48566 1.000 177.42031 383 THR A CA 1
ATOM 5860 C C . THR A 1 389 ? -19.47454 -31.41588 -35.47072 1.000 177.94816 383 THR A C 1
ATOM 5861 O O . THR A 1 389 ? -18.24343 -31.44860 -35.57206 1.000 182.41076 383 THR A O 1
ATOM 5872 N N . LYS A 1 390 ? -20.23885 -30.61256 -36.20555 1.000 158.75022 384 LYS A N 1
ATOM 5873 C CA . LYS A 1 390 ? -19.6966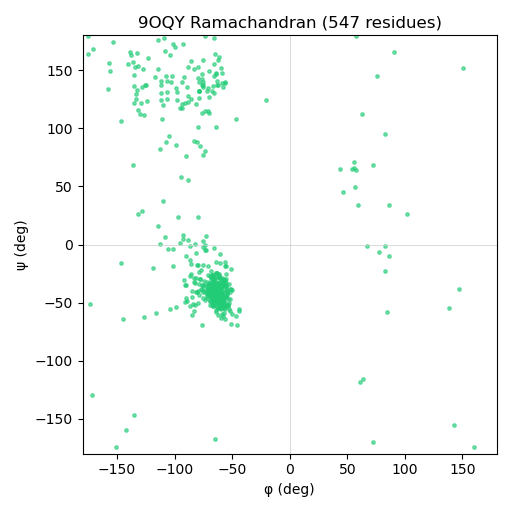6 -29.65217 -37.15338 1.000 167.05452 384 LYS A CA 1
ATOM 5874 C C . LYS A 1 390 ? -20.24964 -28.27531 -36.81787 1.000 170.70689 384 LYS A C 1
ATOM 5875 O O . LYS A 1 390 ? -21.43851 -28.13031 -36.51568 1.000 148.73092 384 LYS A O 1
ATOM 5894 N N . VAL A 1 391 ? -19.37935 -27.27112 -36.86018 1.000 169.92503 385 VAL A N 1
ATOM 5895 C CA . VAL A 1 391 ? -19.75231 -25.88195 -36.61825 1.000 174.98341 385 VAL A CA 1
ATOM 5896 C C . VAL A 1 391 ? -19.26264 -25.06852 -37.80839 1.000 171.27004 385 VAL A C 1
ATOM 5897 O O . VAL A 1 391 ? -18.05054 -24.91142 -38.00169 1.000 152.86518 385 VAL A O 1
ATOM 5910 N N . SER A 1 392 ? -20.19893 -24.55653 -38.60743 1.000 158.31851 386 SER A N 1
ATOM 5911 C CA . SER A 1 392 ? -19.87394 -23.74740 -39.78034 1.000 165.25102 386 SER A CA 1
ATOM 5912 C C . SER A 1 392 ? -19.00530 -24.51715 -40.77103 1.000 189.76619 386 SER A C 1
ATOM 5913 O O . SER A 1 392 ? -18.14832 -23.93838 -41.44426 1.000 212.92932 386 SER A O 1
ATOM 5921 N N . GLY A 1 393 ? -19.22476 -25.82637 -40.87380 1.000 167.56271 387 GLY A N 1
ATOM 5922 C CA . GLY A 1 393 ? -18.42156 -26.66995 -41.72977 1.000 179.31086 387 GLY A CA 1
ATOM 5923 C C . GLY A 1 393 ? -17.11832 -27.13623 -41.12319 1.000 180.97211 387 GLY A C 1
ATOM 5924 O O . GLY A 1 393 ? -16.38115 -27.88308 -41.78026 1.000 194.48299 387 GLY A O 1
ATOM 5928 N N . VAL A 1 394 ? -16.80884 -26.72411 -39.89893 1.000 169.21604 388 VAL A N 1
ATOM 5929 C CA . VAL A 1 394 ? -15.57604 -27.11369 -39.22424 1.000 155.20536 388 VAL A CA 1
ATOM 5930 C C . VAL A 1 394 ? -15.87623 -28.34782 -38.37688 1.000 146.96276 388 VAL A C 1
ATOM 5931 O O . VAL A 1 394 ? -16.75019 -28.27799 -37.50038 1.000 144.05612 388 VAL A O 1
ATOM 5944 N N . PRO A 1 395 ? -15.20015 -29.47548 -38.60178 1.000 143.86767 389 PRO A N 1
ATOM 5945 C CA . PRO A 1 395 ? -15.43459 -30.65120 -37.75072 1.000 162.47153 389 PRO A CA 1
ATOM 5946 C C . PRO A 1 395 ? -14.70212 -30.51595 -36.42276 1.000 163.61764 389 PRO A C 1
ATOM 5947 O O . PRO A 1 395 ? -13.51525 -30.18233 -36.38226 1.000 156.62863 389 PRO A O 1
ATOM 5958 N N . ILE A 1 396 ? -15.41853 -30.77511 -35.33271 1.000 142.27930 390 ILE A N 1
ATOM 5959 C CA . ILE A 1 396 ? -14.85264 -30.72361 -33.99364 1.000 155.21093 390 ILE A CA 1
ATOM 5960 C C . ILE A 1 396 ? -15.31931 -31.95653 -33.23593 1.000 153.08818 390 ILE A C 1
ATOM 5961 O O . ILE A 1 396 ? -16.37678 -32.52421 -33.52786 1.000 122.14748 390 ILE A O 1
ATOM 5977 N N . ALA A 1 397 ? -14.51231 -32.37886 -32.26549 1.000 156.84204 391 ALA A N 1
ATOM 5978 C CA . ALA A 1 397 ? -14.80599 -33.57756 -31.49430 1.000 116.20114 391 ALA A CA 1
ATOM 5979 C C . ALA A 1 397 ? -14.09818 -33.48476 -30.15299 1.000 98.97693 391 ALA A C 1
ATOM 5980 O O . ALA A 1 397 ? -13.02534 -32.88527 -30.04459 1.000 137.07192 391 ALA A O 1
ATOM 5987 N N . LEU A 1 398 ? -14.71314 -34.09153 -29.13327 1.000 111.05519 392 LEU A N 1
ATOM 5988 C CA . LEU A 1 398 ? -14.11730 -34.09391 -27.80182 1.000 103.80609 392 LEU A CA 1
ATOM 5989 C C . LEU A 1 398 ? -12.68037 -34.59452 -27.82983 1.000 95.34645 392 LEU A C 1
ATOM 5990 O O . LEU A 1 398 ? -11.84089 -34.12457 -27.05314 1.000 94.97258 392 LEU A O 1
ATOM 6006 N N . GLY A 1 399 ? -12.37662 -35.53584 -28.71525 1.000 107.56390 393 GLY A N 1
ATOM 6007 C CA . GLY A 1 399 ? -11.05501 -36.11200 -28.74985 1.000 95.06402 393 GLY A CA 1
ATOM 6008 C C . GLY A 1 399 ? -10.83222 -37.02357 -27.55608 1.000 92.29503 393 GLY A C 1
ATOM 6009 O O . GLY A 1 399 ? -11.74421 -37.35620 -26.79901 1.000 97.56655 393 GLY A O 1
ATOM 6013 N N . GLY A 1 400 ? -9.57242 -37.42659 -27.39688 1.000 124.80774 394 GLY A N 1
ATOM 6014 C CA . GLY A 1 400 ? -9.22985 -38.30534 -26.29280 1.000 123.94546 394 GLY A CA 1
ATOM 6015 C C . GLY A 1 400 ? -9.25588 -37.59990 -24.95073 1.000 120.39891 394 GLY A C 1
ATOM 6016 O O . GLY A 1 400 ? -9.79371 -38.12747 -23.97365 1.000 135.33276 394 GLY A O 1
ATOM 6020 N N . GLY A 1 401 ? -8.69377 -36.39557 -24.88677 1.000 105.39527 395 GLY A N 1
ATOM 6021 C CA . GLY A 1 401 ? -8.51658 -35.70144 -23.62597 1.000 130.72063 395 GLY A CA 1
ATOM 6022 C C . GLY A 1 401 ? -9.78734 -35.41723 -22.85074 1.000 122.65550 395 GLY A C 1
ATOM 6023 O O . GLY A 1 401 ? -9.96135 -35.90779 -21.72772 1.000 110.14505 395 GLY A O 1
ATOM 6027 N N . THR A 1 402 ? -10.67384 -34.60448 -23.43117 1.000 94.64672 396 THR A N 1
ATOM 6028 C CA . THR A 1 402 ? -11.86889 -34.18263 -22.70809 1.000 108.08580 396 THR A CA 1
ATOM 6029 C C . THR A 1 402 ? -12.78122 -35.36553 -22.41102 1.000 105.88372 396 THR A C 1
ATOM 6030 O O . THR A 1 402 ? -13.34989 -35.46053 -21.31725 1.000 125.25246 396 THR A O 1
ATOM 6041 N N . ALA A 1 403 ? -12.93531 -36.27866 -23.37128 1.000 101.57521 397 ALA A N 1
ATOM 6042 C CA . ALA A 1 403 ? -13.78254 -37.44361 -23.14171 1.000 129.36531 397 ALA A CA 1
ATOM 6043 C C . ALA A 1 403 ? -13.21930 -38.32142 -22.03148 1.000 120.56170 397 ALA A C 1
ATOM 6044 O O . ALA A 1 403 ? -13.96624 -38.80630 -21.17366 1.000 96.33509 397 ALA A O 1
ATOM 6051 N N . SER A 1 404 ? -11.90228 -38.53862 -22.03003 1.000 110.96030 398 SER A N 1
ATOM 6052 C CA . SER A 1 404 ? -11.29175 -39.34773 -20.98235 1.000 104.30383 398 SER A CA 1
ATOM 6053 C C . SER A 1 404 ? -11.45459 -38.68968 -19.61843 1.000 117.40740 398 SER A C 1
ATOM 6054 O O . SER A 1 404 ? -11.75401 -39.36483 -18.62644 1.000 91.13240 398 SER A O 1
ATOM 6062 N N . LEU A 1 405 ? -11.26746 -37.36915 -19.54837 1.000 135.86000 399 LEU A N 1
ATOM 6063 C CA . LEU A 1 405 ? -11.45908 -36.67268 -18.28050 1.000 96.23401 399 LEU A CA 1
ATOM 6064 C C . LEU A 1 405 ? -12.90067 -36.79006 -17.80272 1.000 93.62429 399 LEU A C 1
ATOM 6065 O O . LEU A 1 405 ? -13.14910 -37.04347 -16.62023 1.000 104.65683 399 LEU A O 1
ATOM 6081 N N . ILE A 1 406 ? -13.86618 -36.60894 -18.70715 1.000 99.96366 400 ILE A N 1
ATOM 6082 C CA . ILE A 1 406 ? -15.27086 -36.68627 -18.31517 1.000 101.89997 400 ILE A CA 1
ATOM 6083 C C . ILE A 1 406 ? -15.60926 -38.08730 -17.82475 1.000 94.92278 400 ILE A C 1
ATOM 6084 O O . ILE A 1 406 ? -16.28737 -38.25902 -16.80212 1.000 109.52538 400 ILE A O 1
ATOM 6100 N N . VAL A 1 407 ? -15.15282 -39.11103 -18.54885 1.000 104.14179 401 VAL A N 1
ATOM 6101 C CA . VAL A 1 407 ? -15.46539 -40.48129 -18.16182 1.000 107.64868 401 VAL A CA 1
ATOM 6102 C C . VAL A 1 407 ? -14.81422 -40.81796 -16.82786 1.000 109.58883 401 VAL A C 1
ATOM 6103 O O . VAL A 1 407 ? -15.43419 -41.44863 -15.96594 1.000 109.29990 401 VAL A O 1
ATOM 6116 N N . GLY A 1 408 ? -13.56287 -40.40216 -16.62714 1.000 108.38611 402 GLY A N 1
ATOM 6117 C CA . GLY A 1 408 ? -12.93111 -40.61974 -15.33753 1.000 91.62601 402 GLY A CA 1
ATOM 6118 C C . GLY A 1 408 ? -13.68166 -39.93582 -14.21306 1.000 92.72974 402 GLY A C 1
ATOM 6119 O O . GLY A 1 408 ? -13.94709 -40.53671 -13.17011 1.000 99.52304 402 GLY A O 1
ATOM 6123 N N . LEU A 1 409 ? -14.03124 -38.66291 -14.41098 1.000 104.46751 403 LEU A N 1
ATOM 6124 C CA . LEU A 1 409 ? -14.80256 -37.92837 -13.41658 1.000 94.94813 403 LEU A CA 1
ATOM 6125 C C . LEU A 1 409 ? -16.06229 -38.69240 -13.03209 1.000 95.58455 403 LEU A C 1
ATOM 6126 O O . LEU A 1 409 ? -16.29717 -38.98425 -11.85396 1.000 97.47946 403 LEU A O 1
ATOM 6142 N N . VAL A 1 410 ? -16.88639 -39.02731 -14.02686 1.000 95.91812 404 VAL A N 1
ATOM 6143 C CA . VAL A 1 410 ? -18.18544 -39.62425 -13.73534 1.000 96.79967 404 VAL A CA 1
ATOM 6144 C C . VAL A 1 410 ? -18.01918 -41.01232 -13.12849 1.000 96.00575 404 VAL A C 1
ATOM 6145 O O . VAL A 1 410 ? -18.76306 -41.39734 -12.22009 1.000 102.11089 404 VAL A O 1
ATOM 6158 N N . GLN A 1 411 ? -17.03984 -41.78316 -13.60269 1.000 94.65508 405 GLN A N 1
ATOM 6159 C CA . GLN A 1 411 ? -16.86098 -43.13687 -13.09191 1.000 94.80901 405 GLN A CA 1
ATOM 6160 C C . GLN A 1 411 ? -16.36163 -43.11781 -11.65309 1.000 109.18811 405 GLN A C 1
ATOM 6161 O O . GLN A 1 411 ? -16.83531 -43.89311 -10.81258 1.000 94.11493 405 GLN A O 1
ATOM 6175 N N . SER A 1 412 ? -15.41372 -42.23047 -11.34617 1.000 94.87334 406 SER A N 1
ATOM 6176 C CA . SER A 1 412 ? -14.94648 -42.09555 -9.97376 1.000 93.51789 406 SER A CA 1
ATOM 6177 C C . SER A 1 412 ? -16.05983 -41.59464 -9.06476 1.000 94.92543 406 SER A C 1
ATOM 6178 O O . SER A 1 412 ? -16.18617 -42.04403 -7.91980 1.000 116.80192 406 SER A O 1
ATOM 6186 N N . ILE A 1 413 ? -16.88227 -40.66564 -9.55668 1.000 95.97326 407 ILE A N 1
ATOM 6187 C CA . ILE A 1 413 ? -17.99810 -40.17224 -8.75636 1.000 97.46437 407 ILE A CA 1
ATOM 6188 C C . ILE A 1 413 ? -18.98169 -41.29784 -8.46822 1.000 97.86521 407 ILE A C 1
ATOM 6189 O O . ILE A 1 413 ? -19.47892 -41.43701 -7.34335 1.000 109.05356 407 ILE A O 1
ATOM 6205 N N . TYR A 1 414 ? -19.26811 -42.12887 -9.47082 1.000 97.45245 408 TYR A N 1
ATOM 6206 C CA . TYR A 1 414 ? -20.20025 -43.22747 -9.25507 1.000 97.93247 408 TYR A CA 1
ATOM 6207 C C . TYR A 1 414 ? -19.62130 -44.26561 -8.30201 1.000 99.26250 408 TYR A C 1
ATOM 6208 O O . TYR A 1 414 ? -20.35487 -44.85380 -7.49968 1.000 110.59926 408 TYR A O 1
ATOM 6226 N N . ARG A 1 415 ? -18.31166 -44.51546 -8.37774 1.000 100.77133 409 ARG A N 1
ATOM 6227 C CA . ARG A 1 415 ? -17.70953 -45.47540 -7.45802 1.000 102.60399 409 ARG A CA 1
ATOM 6228 C C . ARG A 1 415 ? -17.70677 -44.93857 -6.03239 1.000 98.91636 409 ARG A C 1
ATOM 6229 O O . ARG A 1 415 ? -17.89983 -45.69916 -5.07757 1.000 114.63024 409 ARG A O 1
ATOM 6250 N N . ASP A 1 416 ? -17.47723 -43.63306 -5.86587 1.000 130.59558 410 ASP A N 1
ATOM 6251 C CA . ASP A 1 416 ? -17.55091 -43.03764 -4.53554 1.000 125.26254 410 ASP A CA 1
ATOM 6252 C C . ASP A 1 416 ? -18.97684 -43.06568 -3.99826 1.000 104.05895 410 ASP A C 1
ATOM 6253 O O . ASP A 1 416 ? -19.18056 -43.23962 -2.79131 1.000 99.17377 410 ASP A O 1
ATOM 6262 N N . LYS A 1 417 ? -19.97185 -42.90284 -4.87379 1.000 101.98583 411 LYS A N 1
ATOM 6263 C CA . LYS A 1 417 ? -21.36123 -43.02492 -4.44366 1.000 102.21528 411 LYS A CA 1
ATOM 6264 C C . LYS A 1 417 ? -21.67097 -44.45244 -4.00622 1.000 108.55122 411 LYS A C 1
ATOM 6265 O O . LYS A 1 417 ? -22.22480 -44.67539 -2.92321 1.000 102.83909 411 LYS A O 1
ATOM 6269 N N . HIS A 1 418 ? -21.31714 -45.43244 -4.83739 1.000 121.07617 412 HIS A N 1
ATOM 6270 C CA . HIS A 1 418 ? -21.51046 -46.85062 -4.53356 1.000 114.26936 412 HIS A CA 1
ATOM 6271 C C . HIS A 1 418 ? -20.14574 -47.42515 -4.16267 1.000 135.10860 412 HIS A C 1
ATOM 6272 O O . HIS A 1 418 ? -19.37754 -47.85848 -5.02320 1.000 129.59080 412 HIS A O 1
ATOM 6286 N N . ALA A 1 419 ? -19.84712 -47.43191 -2.86506 1.000 128.55839 413 ALA A N 1
ATOM 6287 C CA . ALA A 1 419 ? -18.53337 -47.82106 -2.37026 1.000 121.15381 413 ALA A CA 1
ATOM 6288 C C . ALA A 1 419 ? -18.40034 -49.31755 -2.11728 1.000 108.81194 413 ALA A C 1
ATOM 6289 O O . ALA A 1 419 ? -17.35401 -49.75497 -1.62654 1.000 107.37291 413 ALA A O 1
ATOM 6296 N N . HIS A 1 420 ? -19.42208 -50.11268 -2.43713 1.000 104.66907 414 HIS A N 1
ATOM 6297 C CA . HIS A 1 420 ? -19.32552 -51.55526 -2.25369 1.000 126.42055 414 HIS A CA 1
ATOM 6298 C C . HIS A 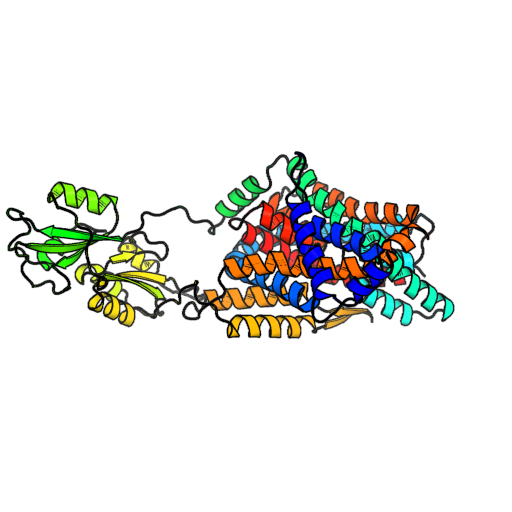1 420 ? -18.49085 -52.22348 -3.33823 1.000 143.15575 414 HIS A C 1
ATOM 6299 O O . HIS A 1 420 ? -17.97323 -53.32342 -3.11414 1.000 139.53070 414 HIS A O 1
ATOM 6313 N N . MET A 1 421 ? -18.34640 -51.58715 -4.49683 1.000 148.39963 415 MET A N 1
ATOM 6314 C CA . MET A 1 421 ? -17.56931 -52.13697 -5.59657 1.000 150.42689 415 MET A CA 1
ATOM 6315 C C . MET A 1 421 ? -16.10878 -51.72189 -5.47305 1.000 139.05800 415 MET A C 1
ATOM 6316 O O . MET A 1 421 ? -15.78357 -50.67990 -4.89709 1.000 136.64401 415 MET A O 1
ATOM 6330 N N . ASP A 1 422 ? -15.22713 -52.55216 -6.02383 1.000 107.38680 416 ASP A N 1
ATOM 6331 C CA . ASP A 1 422 ? -13.80282 -52.26148 -5.99671 1.000 123.54379 416 ASP A CA 1
ATOM 6332 C C . ASP A 1 422 ? -13.50835 -51.01886 -6.83709 1.000 120.63786 416 ASP A C 1
ATOM 6333 O O . ASP A 1 422 ? -14.39378 -50.42824 -7.46388 1.000 116.55903 416 ASP A O 1
ATOM 6342 N N . THR A 1 423 ? -12.24324 -50.61652 -6.84670 1.000 109.39578 417 THR A N 1
ATOM 6343 C CA . THR A 1 423 ? -11.82763 -49.40752 -7.54412 1.000 116.32668 417 THR A CA 1
ATOM 6344 C C . THR A 1 423 ? -10.46675 -49.66661 -8.18171 1.000 93.79842 417 THR A C 1
ATOM 6345 O O . THR A 1 423 ? -10.05957 -50.81368 -8.39637 1.000 87.88882 417 THR A O 1
ATOM 6356 N N . ILE A 1 424 ? -9.75525 -48.59224 -8.49106 1.000 88.03711 418 ILE A N 1
ATOM 6357 C CA . ILE A 1 424 ? -8.40267 -48.64734 -9.03411 1.000 125.98254 418 ILE A CA 1
ATOM 6358 C C . ILE A 1 424 ? -7.45915 -48.09895 -7.96845 1.000 95.74612 418 ILE A C 1
ATOM 6359 O O . ILE A 1 424 ? -7.66682 -46.97715 -7.48647 1.000 87.55811 418 ILE A O 1
ATOM 6375 N N . PRO A 1 425 ? -6.43990 -48.84861 -7.55130 1.000 90.03315 419 PRO A N 1
ATOM 6376 C CA . PRO A 1 425 ? -5.47102 -48.29550 -6.59858 1.000 95.41105 419 PRO A CA 1
ATOM 6377 C C . PRO A 1 425 ? -4.83219 -47.00896 -7.10646 1.000 105.78311 419 PRO A C 1
ATOM 6378 O O . PRO A 1 425 ? -4.48875 -46.87160 -8.28730 1.000 121.12330 419 PRO A O 1
ATOM 6389 N N . ASP A 1 426 ? -4.67100 -46.05808 -6.18350 1.000 89.38082 420 ASP A N 1
ATOM 6390 C CA . ASP A 1 426 ? -4.06324 -44.78112 -6.53439 1.000 91.50149 420 ASP A CA 1
ATOM 6391 C C . ASP A 1 426 ? -2.63368 -44.96023 -7.03066 1.000 109.49800 420 ASP A C 1
ATOM 6392 O O . ASP A 1 426 ? -2.13783 -44.12868 -7.79673 1.000 125.59097 420 ASP A O 1
ATOM 6401 N N . SER A 1 427 ? -1.96059 -46.04021 -6.62587 1.000 108.50450 421 SER A N 1
ATOM 6402 C CA . SER A 1 427 ? -0.63165 -46.32337 -7.16259 1.000 111.82873 421 SER A CA 1
ATOM 6403 C C . SER A 1 427 ? -0.70076 -46.60910 -8.65934 1.000 133.91660 421 SER A C 1
ATOM 6404 O O . SER A 1 427 ? 0.09481 -46.07900 -9.44646 1.000 125.28366 421 SER A O 1
ATOM 6412 N N . LEU A 1 428 ? -1.64804 -47.45684 -9.07023 1.000 131.58216 422 LEU A N 1
ATOM 6413 C CA . LEU A 1 428 ? -1.84986 -47.69873 -10.49350 1.000 103.11936 422 LEU A CA 1
ATOM 6414 C C . LEU A 1 428 ? -2.22916 -46.41568 -11.21808 1.000 88.26042 422 LEU A C 1
ATOM 6415 O O . LEU A 1 428 ? -1.77832 -46.17327 -12.34413 1.000 103.64656 422 LEU A O 1
ATOM 6431 N N . LEU A 1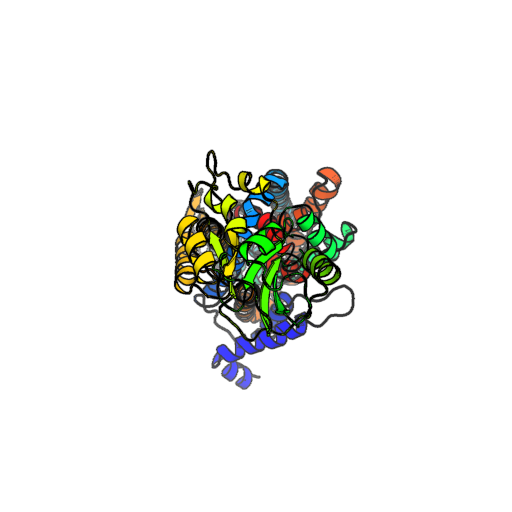 429 ? -3.07020 -45.58534 -10.59640 1.000 85.02316 423 LEU A N 1
ATOM 6432 C CA . LEU A 1 429 ? -3.46352 -44.34067 -11.25277 1.000 85.44896 423 LEU A CA 1
ATOM 6433 C C . LEU A 1 429 ? -2.26221 -43.41956 -11.45508 1.000 85.34653 423 LEU A C 1
ATOM 6434 O O . LEU A 1 429 ? -2.12131 -42.79420 -12.51308 1.000 115.50311 423 LEU A O 1
ATOM 6450 N N . GLU A 1 430 ? -1.38452 -43.32352 -10.45292 1.000 96.40008 424 GLU A N 1
ATOM 6451 C CA . GLU A 1 430 ? -0.16856 -42.53087 -10.60706 1.000 96.45582 424 GLU A CA 1
ATOM 6452 C C . GLU A 1 430 ? 0.72045 -43.09992 -11.70478 1.000 88.72435 424 GLU A C 1
ATOM 6453 O O . GLU A 1 430 ? 1.27769 -42.35031 -12.51806 1.000 110.41467 424 GLU A O 1
ATOM 6465 N N . PHE A 1 431 ? 0.88007 -44.42590 -11.73233 1.000 97.86317 425 PHE A N 1
ATOM 6466 C CA . PHE A 1 431 ? 1.70098 -45.04043 -12.76850 1.000 88.51067 425 PHE A CA 1
ATOM 6467 C C . PHE A 1 431 ? 1.16064 -44.72101 -14.15587 1.000 99.34063 425 PHE A C 1
ATOM 6468 O O . PHE A 1 431 ? 1.92848 -44.40416 -15.07070 1.000 111.89908 425 PHE A O 1
ATOM 6485 N N . PHE A 1 432 ? -0.15819 -44.81309 -14.33513 1.000 96.00345 426 PHE A N 1
ATOM 6486 C CA . PHE A 1 432 ? -0.75876 -44.43835 -15.61005 1.000 83.64468 426 PHE A CA 1
ATOM 6487 C C . PHE A 1 432 ? -0.46622 -42.97767 -15.93096 1.000 84.12118 426 PHE A C 1
ATOM 6488 O O . PHE A 1 432 ? 0.07649 -42.65428 -16.99127 1.000 113.23790 426 PHE A O 1
ATOM 6505 N N . GLN A 1 433 ? -0.82235 -42.07450 -15.01547 1.000 84.75748 427 GLN A N 1
ATOM 6506 C CA . GLN A 1 433 ? -0.59976 -40.65380 -15.25844 1.000 109.91006 427 GLN A CA 1
ATOM 6507 C C . GLN A 1 433 ? 0.83057 -40.38952 -15.71101 1.000 93.65719 427 GLN A C 1
ATOM 6508 O O . GLN A 1 433 ? 1.06859 -39.56833 -16.60405 1.000 123.16678 427 GLN A O 1
ATOM 6522 N N . SER A 1 434 ? 1.79723 -41.09013 -15.11874 1.000 98.74571 428 SER A N 1
ATOM 6523 C CA . SER A 1 434 ? 3.19308 -40.81615 -15.44019 1.000 114.94465 428 SER A CA 1
ATOM 6524 C C . SER A 1 434 ? 3.61526 -41.46045 -16.75684 1.000 101.77075 428 SER A C 1
ATOM 6525 O O . SER A 1 434 ? 4.35028 -40.84801 -17.53956 1.000 107.63265 428 SER A O 1
ATOM 6533 N N . ILE A 1 435 ? 3.15882 -42.68118 -17.02638 1.000 89.70747 429 ILE A N 1
ATOM 6534 C CA . ILE A 1 435 ? 3.70750 -43.44651 -18.13816 1.000 82.80709 429 ILE A CA 1
ATOM 6535 C C . ILE A 1 435 ? 2.94643 -43.21095 -19.43754 1.000 101.05719 429 ILE A C 1
ATOM 6536 O O . 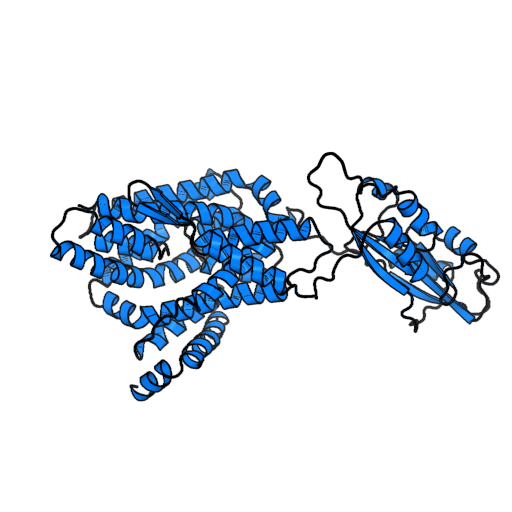ILE A 1 435 ? 3.55224 -43.21319 -20.51233 1.000 115.15944 429 ILE A O 1
ATOM 6552 N N . GLY A 1 436 ? 1.63151 -43.00563 -19.37112 1.000 119.27033 430 GLY A N 1
ATOM 6553 C CA . GLY A 1 436 ? 0.85102 -42.89694 -20.59205 1.000 83.38503 430 GLY A CA 1
ATOM 6554 C C . GLY A 1 436 ? 1.19263 -41.65633 -21.39298 1.000 83.84423 430 GLY A C 1
ATOM 6555 O O . GLY A 1 436 ? 1.48189 -41.73542 -22.59289 1.000 122.25941 430 GLY A O 1
ATOM 6559 N N . LEU A 1 437 ? 1.14545 -40.48955 -20.74682 1.000 84.45642 431 LEU A N 1
ATOM 6560 C CA . LEU A 1 437 ? 1.47570 -39.25821 -21.45222 1.000 88.96482 431 LEU A CA 1
ATOM 6561 C C . LEU A 1 437 ? 2.91393 -39.28558 -21.94864 1.000 84.75109 431 LEU A C 1
ATOM 6562 O O . LEU A 1 437 ? 3.21290 -38.77778 -23.03419 1.000 124.20646 431 LEU A O 1
ATOM 6578 N N . ASN A 1 438 ? 3.81936 -39.88998 -21.17783 1.000 84.30249 432 ASN A N 1
ATOM 6579 C CA . ASN A 1 438 ? 5.21717 -39.91648 -21.59433 1.000 107.83155 432 ASN A CA 1
ATOM 6580 C C . ASN A 1 438 ? 5.43860 -40.86654 -22.76621 1.000 93.89535 432 ASN A C 1
ATOM 6581 O O . ASN A 1 438 ? 6.28303 -40.59363 -23.62383 1.000 108.58675 432 ASN A O 1
ATOM 6592 N N . LEU A 1 439 ? 4.67780 -41.96167 -22.84816 1.000 83.13968 433 LEU A N 1
ATOM 6593 C CA . LEU A 1 439 ? 4.75328 -42.81483 -24.03219 1.000 82.78716 433 LEU A CA 1
ATOM 6594 C C . LEU A 1 439 ? 4.18420 -42.10415 -25.25481 1.000 91.79571 433 LEU A C 1
ATOM 6595 O O . LEU A 1 439 ? 4.75718 -42.17658 -26.35066 1.000 100.53615 433 LEU A O 1
ATOM 6611 N N . PHE A 1 440 ? 3.03577 -41.44396 -25.09242 1.000 95.08870 434 PHE A N 1
ATOM 6612 C CA . PHE A 1 440 ? 2.49583 -40.61435 -26.16483 1.000 84.27178 434 PHE A CA 1
ATOM 6613 C C . PHE A 1 440 ? 3.54785 -39.62918 -26.66327 1.000 100.88615 434 PHE A C 1
ATOM 6614 O O . PHE A 1 440 ? 3.76081 -39.47700 -27.87497 1.000 127.99085 434 PHE A O 1
ATOM 6631 N N . ILE A 1 441 ? 4.22755 -38.96072 -25.72922 1.000 85.31108 435 ILE A N 1
ATOM 6632 C CA . ILE A 1 441 ? 5.22839 -37.96651 -26.09524 1.000 93.95621 435 ILE A CA 1
ATOM 6633 C C . ILE A 1 441 ? 6.40696 -38.62385 -26.80129 1.000 92.74593 435 ILE A C 1
ATOM 6634 O O . ILE A 1 441 ? 6.93419 -38.08577 -27.77889 1.000 106.90415 435 ILE A O 1
ATOM 6650 N N . ALA A 1 442 ? 6.84539 -39.78918 -26.32144 1.000 84.27317 436 ALA A N 1
ATOM 6651 C CA . ALA A 1 442 ? 7.95679 -40.47335 -26.97220 1.000 83.97044 436 ALA A CA 1
ATOM 6652 C C . ALA A 1 442 ? 7.61155 -40.82588 -28.41167 1.000 99.51936 436 ALA A C 1
ATOM 6653 O O . ALA A 1 442 ? 8.42126 -40.61478 -29.32176 1.000 119.69129 436 ALA A O 1
ATOM 6660 N N . THR A 1 443 ? 6.40926 -41.35670 -28.64127 1.000 83.76253 437 THR A N 1
ATOM 6661 C CA . THR A 1 443 ? 6.02467 -41.72302 -30.00147 1.000 112.70358 437 THR A CA 1
ATOM 6662 C C . THR A 1 443 ? 5.94391 -40.49081 -30.89774 1.000 112.60311 437 THR A C 1
ATOM 6663 O O . THR A 1 443 ? 6.49281 -40.47652 -32.00828 1.000 93.36820 437 THR A O 1
ATOM 6674 N N . VAL A 1 444 ? 5.26245 -39.43999 -30.43139 1.000 94.86358 438 VAL A N 1
ATOM 6675 C CA . VAL A 1 444 ? 5.09334 -38.26497 -31.28021 1.000 85.97286 438 VAL A CA 1
ATOM 6676 C C . VAL A 1 444 ? 6.43346 -37.58027 -31.52883 1.000 102.40318 438 VAL A C 1
ATOM 6677 O O . VAL A 1 444 ? 6.64867 -36.99687 -32.59836 1.000 139.68011 438 VAL A O 1
ATOM 6690 N N . GLY A 1 445 ? 7.36062 -37.64891 -30.57131 1.000 86.08815 439 GLY A N 1
ATOM 6691 C CA . GLY A 1 445 ? 8.66951 -37.05711 -30.78434 1.000 95.68022 439 GLY A CA 1
ATOM 6692 C C . GLY A 1 445 ? 9.52190 -37.87020 -31.73690 1.000 109.52894 439 GLY A C 1
ATOM 6693 O O . GLY A 1 445 ? 10.21988 -37.31341 -32.58882 1.000 125.45706 439 GLY A O 1
ATOM 6697 N N . LEU A 1 446 ? 9.48112 -39.19799 -31.60766 1.000 94.83341 440 LEU A N 1
ATOM 6698 C CA . LEU A 1 446 ? 10.15778 -40.04925 -32.57758 1.000 111.28609 440 LEU A CA 1
ATOM 6699 C C . LEU A 1 446 ? 9.62378 -39.80138 -33.98142 1.000 119.05796 440 LEU A C 1
ATOM 6700 O O . LEU A 1 446 ? 10.37629 -39.85797 -34.96128 1.000 111.31143 440 LEU A O 1
ATOM 6716 N N . SER A 1 447 ? 8.32436 -39.52220 -34.09851 1.000 127.63196 441 SER A N 1
ATOM 6717 C CA . SER A 1 447 ? 7.74485 -39.28406 -35.41540 1.000 120.73798 441 SER A CA 1
ATOM 6718 C C . SER A 1 447 ? 8.12015 -37.90821 -35.95667 1.000 100.75566 441 SER A C 1
ATOM 6719 O O . SER A 1 447 ? 8.41837 -37.77021 -37.14849 1.000 126.96802 441 SER A O 1
ATOM 6727 N N . ALA A 1 448 ? 8.11440 -36.88271 -35.10278 1.000 87.65207 442 ALA A N 1
ATOM 6728 C CA . ALA A 1 448 ? 8.37148 -35.51207 -35.52262 1.000 99.25789 442 ALA A CA 1
ATOM 6729 C C . ALA A 1 448 ? 9.82008 -35.08911 -35.30060 1.000 98.82916 442 ALA A C 1
ATOM 6730 O O . ALA A 1 448 ? 10.09848 -33.89018 -35.18587 1.000 92.24982 442 ALA A O 1
ATOM 6737 N N . ALA A 1 449 ? 10.74793 -36.04487 -35.24725 1.000 94.01076 443 ALA A N 1
ATOM 6738 C CA . ALA A 1 449 ? 12.15249 -35.71268 -35.00948 1.000 97.86820 443 ALA A CA 1
ATOM 6739 C C . ALA A 1 449 ? 12.80089 -35.14143 -36.26687 1.000 107.95564 443 ALA A C 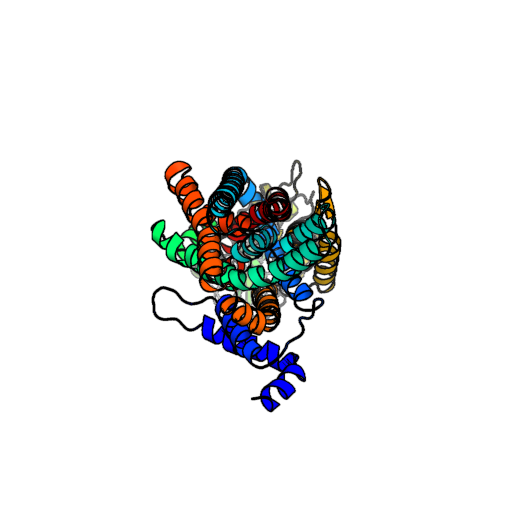1
ATOM 6740 O O . ALA A 1 449 ? 13.13624 -33.95426 -36.32317 1.000 116.35704 443 ALA A O 1
ATOM 6747 N N . LYS A 1 450 ? 12.99365 -35.98490 -37.28508 1.000 117.01654 444 LYS A N 1
ATOM 6748 C CA . LYS A 1 450 ? 13.57740 -35.51085 -38.53555 1.000 116.75943 444 LYS A CA 1
ATOM 6749 C C . LYS A 1 450 ? 12.78368 -34.33431 -39.08931 1.000 106.86729 444 LYS A C 1
ATOM 6750 O O . LYS A 1 450 ? 13.35832 -33.37358 -39.61790 1.000 118.79415 444 LYS A O 1
ATOM 6769 N N . THR A 1 451 ? 11.45523 -34.39248 -38.96965 1.000 90.88997 445 THR A N 1
ATOM 6770 C CA . THR A 1 451 ? 10.61791 -33.31017 -39.47273 1.000 94.39399 445 THR A CA 1
ATOM 6771 C C . THR A 1 451 ? 10.94062 -31.99614 -38.77343 1.000 107.84011 445 THR A C 1
ATOM 6772 O O . THR A 1 451 ? 10.92457 -30.92886 -39.39886 1.000 94.44825 445 THR A O 1
ATOM 6783 N N . PHE A 1 452 ? 11.23692 -32.05306 -37.47391 1.000 124.39257 446 PHE A N 1
ATOM 6784 C CA . PHE A 1 452 ? 11.54976 -30.83473 -36.73537 1.000 138.04961 446 PHE A CA 1
ATOM 6785 C C . PHE A 1 452 ? 12.79471 -30.15830 -37.29923 1.000 132.78868 446 PHE A C 1
ATOM 6786 O O . PHE A 1 452 ? 12.80400 -28.94480 -37.53193 1.000 128.51106 446 PHE A O 1
ATOM 6803 N N . ILE A 1 453 ? 13.85729 -30.93041 -37.53930 1.000 120.03631 447 ILE A N 1
ATOM 6804 C CA . ILE A 1 453 ? 15.08529 -30.33200 -38.05658 1.000 144.86026 447 ILE A CA 1
ATOM 6805 C C . ILE A 1 453 ? 14.89920 -29.88390 -39.50366 1.000 136.70351 447 ILE A C 1
ATOM 6806 O O . ILE A 1 453 ? 15.46620 -28.86557 -39.92674 1.000 115.01115 447 ILE A O 1
ATOM 6822 N N . SER A 1 454 ? 14.10319 -30.61591 -40.28492 1.000 129.75089 448 SER A N 1
ATOM 6823 C CA . SER A 1 454 ? 13.78780 -30.15806 -41.63444 1.000 120.19943 448 SER A CA 1
ATOM 6824 C C . SER A 1 454 ? 13.11358 -28.79086 -41.59515 1.000 119.44189 448 SER A C 1
ATOM 6825 O O . SER A 1 454 ? 13.47326 -27.88142 -42.35408 1.000 109.71348 448 SER A O 1
ATOM 6833 N N . ALA A 1 455 ? 12.13054 -28.62793 -40.70519 1.000 120.04112 449 ALA A N 1
ATOM 6834 C CA . ALA A 1 455 ? 11.45632 -27.34183 -40.57166 1.000 99.54574 449 ALA A CA 1
ATOM 6835 C C . ALA A 1 455 ? 12.39806 -26.27095 -40.03869 1.000 103.18371 449 ALA A C 1
ATOM 6836 O O . ALA A 1 455 ? 12.24126 -25.08984 -40.36383 1.000 116.90366 449 ALA A O 1
ATOM 6843 N N . ILE A 1 456 ? 13.36608 -26.65763 -39.20809 1.000 126.06913 450 ILE A N 1
ATOM 6844 C CA . ILE A 1 456 ? 14.37418 -25.70360 -38.75621 1.000 128.48274 450 ILE A CA 1
ATOM 6845 C C . ILE A 1 456 ? 15.20001 -25.21580 -39.93831 1.000 132.25034 450 ILE A C 1
ATOM 6846 O O . ILE A 1 456 ? 15.62519 -24.05508 -39.98677 1.000 126.27377 450 ILE A O 1
ATOM 6862 N N . GLN A 1 457 ? 15.45164 -26.09879 -40.90383 1.000 138.44424 451 GLN A N 1
ATOM 6863 C CA . GLN A 1 457 ? 16.22801 -25.69800 -42.07340 1.000 146.19367 451 GLN A CA 1
ATOM 6864 C C . GLN A 1 457 ? 15.40753 -24.80457 -42.99874 1.000 109.96243 451 GLN A C 1
ATOM 6865 O O . GLN A 1 457 ? 15.87781 -23.74498 -43.42882 1.000 114.83856 451 GLN A O 1
ATOM 6879 N N . SER A 1 458 ? 14.17781 -25.20856 -43.31200 1.000 113.15551 452 SER A N 1
ATOM 6880 C CA . SER A 1 458 ? 13.30124 -24.43617 -44.18653 1.000 104.69043 452 SER A CA 1
ATOM 6881 C C . SER A 1 458 ? 12.34726 -23.60631 -43.33397 1.000 136.01800 452 SER A C 1
ATOM 6882 O O . SER A 1 458 ? 11.62592 -24.15408 -42.49467 1.000 132.51421 452 SER A O 1
ATOM 6890 N N . MET A 1 459 ? 12.34091 -22.29178 -43.56025 1.000 144.78586 453 MET A N 1
ATOM 6891 C CA . MET A 1 459 ? 11.51359 -21.35030 -42.80287 1.000 121.72025 453 MET A CA 1
ATOM 6892 C C . MET A 1 459 ? 11.59926 -21.62705 -41.30451 1.000 108.13122 453 MET A C 1
ATOM 6893 O O . MET A 1 459 ? 10.59657 -21.63894 -40.58758 1.000 157.37876 453 MET A O 1
ATOM 6907 N N . GLY A 1 460 ? 12.81972 -21.83966 -40.82725 1.000 104.37819 454 GLY A N 1
ATOM 6908 C CA . GLY A 1 460 ? 13.01508 -22.23254 -39.44816 1.000 129.75538 454 GLY A CA 1
ATOM 6909 C C . GLY A 1 460 ? 13.11126 -21.08245 -38.46845 1.000 122.42189 454 GLY A C 1
ATOM 6910 O O . GLY A 1 460 ? 12.38169 -21.04774 -37.47259 1.000 147.94080 454 GLY A O 1
ATOM 6914 N N . ILE A 1 461 ? 14.00167 -20.12775 -38.74457 1.000 113.25495 455 ILE A N 1
ATOM 6915 C CA . ILE A 1 461 ? 14.36493 -19.13175 -37.73759 1.000 154.54477 455 ILE A CA 1
ATOM 6916 C C . ILE A 1 461 ? 13.15950 -18.26843 -37.37729 1.000 128.98184 455 ILE A C 1
ATOM 6917 O O . ILE A 1 461 ? 12.77185 -18.16531 -36.20751 1.000 123.11816 455 ILE A O 1
ATOM 6933 N N . SER A 1 462 ? 12.55144 -17.63061 -38.38028 1.000 136.12352 456 SER A N 1
ATOM 6934 C CA . SER A 1 462 ? 11.47199 -16.68662 -38.10549 1.000 116.92441 456 SER A CA 1
ATOM 6935 C C . SER A 1 462 ? 10.24243 -17.39108 -37.54429 1.000 109.53560 456 SER A C 1
ATOM 6936 O O . SER A 1 462 ? 9.62259 -16.90565 -36.58793 1.000 127.25647 456 SER A O 1
ATOM 6944 N N . VAL A 1 463 ? 9.87717 -18.53782 -38.12088 1.000 107.45237 457 VAL A N 1
ATOM 6945 C CA . VAL A 1 463 ? 8.64123 -19.20264 -37.72368 1.000 106.32856 457 VAL A CA 1
ATOM 6946 C C . VAL A 1 463 ? 8.72670 -19.68336 -36.28092 1.000 145.39967 457 VAL A C 1
ATOM 6947 O O . VAL A 1 463 ? 7.76000 -19.57051 -35.51941 1.000 144.15085 457 VAL A O 1
ATOM 6960 N N . LEU A 1 464 ? 9.87522 -20.23036 -35.87903 1.000 135.48303 458 LEU A N 1
ATOM 6961 C CA . LEU A 1 464 ? 9.99661 -20.73929 -34.51649 1.000 110.54894 458 LEU A CA 1
ATOM 6962 C C . LEU A 1 464 ? 9.92456 -19.60598 -33.49864 1.000 137.94580 458 LEU A C 1
ATOM 6963 O O . LEU A 1 464 ? 9.30491 -19.75588 -32.43929 1.000 162.77659 458 LEU A O 1
ATOM 6979 N N . LEU A 1 465 ? 10.54001 -18.46028 -33.80367 1.000 125.00447 459 LEU A N 1
ATOM 6980 C CA . LEU A 1 465 ? 10.44881 -17.31544 -32.90183 1.000 123.15368 459 LEU A CA 1
ATOM 6981 C C . LEU A 1 465 ? 9.01725 -16.80021 -32.81010 1.000 116.20590 459 LEU A C 1
ATOM 6982 O O . LEU A 1 465 ? 8.52503 -16.50219 -31.71247 1.000 108.84512 459 LEU A O 1
ATOM 6998 N N . ILE A 1 466 ? 8.33680 -16.67836 -33.95315 1.000 108.97447 460 ILE A N 1
ATOM 6999 C CA . ILE A 1 466 ? 6.95144 -16.21788 -33.93801 1.000 109.64886 460 ILE A CA 1
ATOM 7000 C C . ILE A 1 466 ? 6.08346 -17.18137 -33.13935 1.000 123.16263 460 ILE A C 1
ATOM 7001 O O . ILE A 1 466 ? 5.18938 -16.76376 -32.39400 1.000 141.47572 460 ILE A O 1
ATOM 7017 N N . GLY A 1 467 ? 6.33893 -18.48393 -33.27097 1.000 113.86893 461 GLY A N 1
ATOM 7018 C CA . GLY A 1 467 ? 5.56704 -19.45735 -32.51783 1.000 134.85045 461 GLY A CA 1
ATOM 7019 C C . GLY A 1 467 ? 5.83336 -19.38761 -31.02682 1.000 120.34511 461 GLY A C 1
ATOM 7020 O O . GLY A 1 467 ? 4.90741 -19.48504 -30.21805 1.000 121.71706 461 GLY A O 1
ATOM 7024 N N . ALA A 1 468 ? 7.10085 -19.22782 -30.64027 1.000 110.88092 462 ALA A N 1
ATOM 7025 C CA . ALA A 1 468 ? 7.42036 -19.05051 -29.22796 1.000 138.35196 462 ALA A CA 1
ATOM 7026 C C . ALA A 1 468 ? 6.70685 -17.82992 -28.66019 1.000 120.27653 462 ALA A C 1
ATOM 7027 O O . ALA A 1 468 ? 6.16525 -17.87442 -27.54596 1.000 122.28913 462 ALA A O 1
ATOM 7034 N N . VAL A 1 469 ? 6.69342 -16.72961 -29.41601 1.000 108.18335 463 VAL A N 1
ATOM 7035 C CA . VAL A 1 469 ? 5.98520 -15.53293 -28.96918 1.000 109.99136 463 VAL A CA 1
ATOM 7036 C C . VAL A 1 469 ? 4.50000 -15.83159 -28.80100 1.000 119.49250 463 VAL A C 1
ATOM 7037 O O . VAL A 1 469 ? 3.90084 -15.54365 -27.75740 1.000 123.21374 463 VAL A O 1
ATOM 7050 N N . ILE A 1 470 ? 3.88134 -16.41403 -29.83100 1.000 116.82545 464 ILE A N 1
ATOM 7051 C CA . ILE A 1 470 ? 2.45214 -16.70089 -29.76942 1.000 118.58846 464 ILE A CA 1
ATOM 7052 C C . ILE A 1 470 ? 2.13148 -17.62309 -28.60267 1.000 118.96135 464 ILE A C 1
ATOM 7053 O O . ILE A 1 470 ? 1.03264 -17.56423 -28.03902 1.000 132.11094 464 ILE A O 1
ATOM 7069 N N . SER A 1 471 ? 3.06781 -18.49536 -28.22791 1.000 133.06360 465 SER A N 1
ATOM 7070 C CA . SER A 1 471 ? 2.78715 -19.45600 -27.16691 1.000 116.99395 465 SER A CA 1
ATOM 7071 C C . SER A 1 471 ? 2.93629 -18.83151 -25.78291 1.000 140.42169 465 SER A C 1
ATOM 7072 O O . SER A 1 471 ? 2.11649 -19.09042 -24.89597 1.000 123.58582 465 SER A O 1
ATOM 7080 N N . ILE A 1 472 ? 3.96549 -17.99745 -25.58465 1.000 150.80823 466 ILE A N 1
ATOM 7081 C CA . ILE A 1 472 ? 4.24522 -17.46229 -24.25338 1.000 125.90729 466 ILE A CA 1
ATOM 7082 C C . ILE A 1 472 ? 3.41092 -16.21263 -23.96666 1.000 109.00875 466 ILE A C 1
ATOM 7083 O O . ILE A 1 472 ? 2.85705 -16.06798 -22.87035 1.000 111.73184 466 ILE A O 1
ATOM 7099 N N . LEU A 1 473 ? 3.32591 -15.28061 -24.91885 1.000 110.45213 467 LEU A N 1
ATOM 7100 C CA . LEU A 1 473 ? 2.68244 -13.99986 -24.62792 1.000 112.59773 467 LEU A CA 1
ATOM 7101 C C . LEU A 1 473 ? 1.26391 -14.15482 -24.09547 1.000 112.61011 467 LEU A C 1
ATOM 7102 O O . LEU A 1 473 ? 0.91452 -13.45954 -23.12477 1.000 130.76310 467 LEU A O 1
ATOM 7118 N N . PRO A 1 474 ? 0.39994 -14.99770 -24.66968 1.000 113.63773 468 PRO A N 1
ATOM 7119 C CA . PRO A 1 474 ? -0.94541 -15.15363 -24.08958 1.000 115.40650 468 PRO A CA 1
ATOM 7120 C C . PRO A 1 474 ? -0.91293 -15.51750 -22.61668 1.000 116.37061 468 PRO A C 1
ATOM 7121 O O . PRO A 1 474 ? -1.69815 -14.97928 -21.82400 1.000 123.48212 468 PRO A O 1
ATOM 7132 N N . HIS A 1 475 ? -0.01337 -16.42301 -22.22847 1.000 133.03298 469 HIS A N 1
ATOM 7133 C CA . HIS A 1 475 ? 0.11668 -16.77919 -20.82109 1.000 125.69056 469 HIS A CA 1
ATOM 7134 C C . HIS A 1 475 ? 0.51196 -15.56935 -19.98830 1.000 121.58984 469 HIS A C 1
ATOM 7135 O O . HIS A 1 475 ? -0.05396 -15.32927 -18.91925 1.000 125.75291 469 HIS A O 1
ATOM 7149 N N . ILE A 1 476 ? 1.48580 -14.79253 -20.46344 1.000 111.79669 470 ILE A N 1
ATOM 7150 C CA . ILE A 1 476 ? 1.93603 -13.63000 -19.70398 1.000 113.70985 470 ILE A CA 1
ATOM 7151 C C . ILE A 1 476 ? 0.78483 -12.65325 -19.50088 1.000 115.59489 470 ILE A C 1
ATOM 7152 O O . ILE A 1 476 ? 0.54360 -12.17279 -18.38681 1.000 116.64362 470 ILE A O 1
ATOM 7168 N N . ILE A 1 477 ? 0.04870 -12.35264 -20.57223 1.000 116.13288 471 ILE A N 1
ATOM 7169 C CA . ILE A 1 477 ? -1.00556 -11.34594 -20.47905 1.000 154.38570 471 ILE A CA 1
ATOM 7170 C C . ILE A 1 477 ? -2.13490 -11.83481 -19.57804 1.000 138.94739 471 ILE A C 1
ATOM 7171 O O . ILE A 1 477 ? -2.62759 -11.09306 -18.71683 1.000 131.65878 471 ILE A O 1
ATOM 7187 N N . THR A 1 478 ? -2.56878 -13.08607 -19.75856 1.000 138.13222 472 THR A N 1
ATOM 7188 C CA . THR A 1 478 ? -3.67078 -13.57896 -18.94136 1.000 137.46367 472 THR A CA 1
ATOM 7189 C C . THR A 1 478 ? -3.25017 -13.73306 -17.48527 1.000 142.43440 472 THR A C 1
ATOM 7190 O O . THR A 1 478 ? -4.06349 -13.50589 -16.58422 1.000 166.21353 472 THR A O 1
ATOM 7201 N N . PHE A 1 479 ? -1.98736 -14.08939 -17.23095 1.000 130.64779 473 PHE A N 1
ATOM 7202 C CA . PHE A 1 479 ? -1.49314 -14.14649 -15.86121 1.000 148.93374 473 PHE A CA 1
ATOM 7203 C C . PHE A 1 479 ? -1.50015 -12.76449 -15.22540 1.000 144.90418 473 PHE A C 1
ATOM 7204 O O . PHE A 1 479 ? -1.96318 -12.59215 -14.09336 1.000 117.52448 473 PHE A O 1
ATOM 7221 N N . VAL A 1 480 ? -0.96846 -11.76479 -15.93368 1.000 155.44552 474 VAL A N 1
ATOM 7222 C CA . VAL A 1 480 ? -1.01693 -10.39453 -15.42817 1.000 124.77269 474 VAL A CA 1
ATOM 7223 C C . VAL A 1 480 ? -2.44920 -10.03555 -15.05748 1.000 125.20064 474 VAL A C 1
ATOM 7224 O O . VAL A 1 480 ? -2.74918 -9.68871 -13.90989 1.000 134.92623 474 VAL A O 1
ATOM 7237 N N . ILE A 1 481 ? -3.36032 -10.14254 -16.02373 1.000 134.83258 475 ILE A N 1
ATOM 7238 C CA . ILE A 1 481 ? -4.76036 -9.80311 -15.79190 1.000 124.95237 475 ILE A CA 1
ATOM 7239 C C . ILE A 1 481 ? -5.25304 -10.52075 -14.54051 1.000 127.75538 475 ILE A C 1
ATOM 7240 O O . ILE A 1 481 ? -5.52201 -9.88422 -13.51431 1.000 144.20358 475 ILE A O 1
ATOM 7256 N N . CYS A 1 482 ? -5.36560 -11.84867 -14.61318 1.000 129.00722 476 CYS A N 1
ATOM 7257 C CA . CYS A 1 482 ? -5.86517 -12.64975 -13.50387 1.000 133.95249 476 CYS A CA 1
ATOM 7258 C C . CYS A 1 482 ? -5.23527 -12.24903 -12.17643 1.000 155.62710 476 CYS A C 1
ATOM 7259 O O . CYS A 1 482 ? -5.91128 -11.68445 -11.31226 1.000 145.33500 476 CYS A O 1
ATOM 7267 N N . TYR A 1 483 ? -3.94219 -12.52749 -12.00838 1.000 166.66986 477 TYR A N 1
ATOM 7268 C CA . TYR A 1 483 ? -3.28611 -12.30094 -10.72562 1.000 153.45944 477 TYR A CA 1
ATOM 7269 C C . TYR A 1 483 ? -3.43595 -10.85182 -10.27148 1.000 149.62241 477 TYR A C 1
ATOM 7270 O O . TYR A 1 483 ? -4.07331 -10.57198 -9.24990 1.000 161.13708 477 TYR A O 1
ATOM 7288 N N . TYR A 1 484 ? -2.85735 -9.90973 -11.02141 1.000 140.42503 478 TYR A N 1
ATOM 7289 C CA . TYR A 1 484 ? -2.75313 -8.53583 -10.54935 1.000 131.42017 478 TYR A CA 1
ATOM 7290 C C . TYR A 1 484 ? -4.07600 -7.77669 -10.55109 1.000 145.82353 478 TYR A C 1
ATOM 7291 O O . TYR A 1 484 ? -4.08903 -6.63564 -10.07487 1.000 185.61270 478 TYR A O 1
ATOM 7309 N N . LEU A 1 485 ? -5.17878 -8.34450 -11.04816 1.000 141.69912 479 LEU A N 1
ATOM 7310 C CA . LEU A 1 485 ? -6.44413 -7.62103 -11.02237 1.000 130.87649 479 LEU A CA 1
ATOM 7311 C C . LEU A 1 485 ? -7.53718 -8.44760 -10.35677 1.000 136.05034 479 LEU A C 1
ATOM 7312 O O . LEU A 1 485 ? -8.08886 -8.04500 -9.32751 1.000 173.64664 479 LEU A O 1
ATOM 7328 N N . MET A 1 486 ? -7.85988 -9.60356 -10.94068 1.000 137.20329 480 MET A N 1
ATOM 7329 C CA . MET A 1 486 ? -8.89182 -10.45891 -10.36726 1.000 161.04217 480 MET A CA 1
ATOM 7330 C C . MET A 1 486 ? -8.46420 -11.02698 -9.02061 1.000 177.30583 480 MET A C 1
ATOM 7331 O O . MET A 1 486 ? -9.31616 -11.32217 -8.17442 1.000 173.19808 480 MET A O 1
ATOM 7345 N N . LYS A 1 487 ? -7.15850 -11.18620 -8.80303 1.000 182.15860 481 LYS A N 1
ATOM 7346 C CA . LYS A 1 487 ? -6.61164 -11.72323 -7.55839 1.000 158.65281 481 LYS A CA 1
ATOM 7347 C C . LYS A 1 487 ? -7.21472 -13.10085 -7.25105 1.000 128.34131 481 LYS A C 1
ATOM 7348 O O . LYS A 1 487 ? -7.93444 -13.30208 -6.27532 1.000 126.25926 481 LYS A O 1
ATOM 7367 N N . MET A 1 488 ? -6.88927 -14.04689 -8.12789 1.000 133.49691 482 MET A N 1
ATOM 7368 C CA . MET A 1 488 ? -7.30363 -15.43101 -7.95903 1.000 122.62868 482 MET A CA 1
ATOM 7369 C C . MET A 1 488 ? -6.22722 -16.22020 -7.21668 1.000 120.51717 482 MET A C 1
ATOM 7370 O O . MET A 1 488 ? -5.12155 -15.73598 -6.96625 1.000 115.94296 482 MET A O 1
ATOM 7384 N N . GLU A 1 489 ? -6.56268 -17.45271 -6.86645 1.000 114.95746 483 GLU A N 1
ATOM 7385 C CA . GLU A 1 489 ? -5.60431 -18.31802 -6.18841 1.000 112.49524 483 GLU A CA 1
ATOM 7386 C C . GLU A 1 489 ? -4.46578 -18.66115 -7.14372 1.000 116.90370 483 GLU A C 1
ATOM 7387 O O . GLU A 1 489 ? -4.72281 -19.03541 -8.29388 1.000 139.14888 483 GLU A O 1
ATOM 7399 N N . PRO A 1 490 ? -3.20292 -18.54645 -6.71562 1.000 126.08833 484 PRO A N 1
ATOM 7400 C CA . PRO A 1 490 ? -2.09454 -18.84538 -7.64234 1.000 124.63417 484 PRO A CA 1
ATOM 7401 C C . PRO A 1 490 ? -2.19650 -20.21710 -8.28661 1.000 116.61430 484 PRO A C 1
ATOM 7402 O O . PRO A 1 490 ? -2.11678 -20.33943 -9.51745 1.000 133.19338 484 PRO A O 1
ATOM 7413 N N . ILE A 1 491 ? -2.36117 -21.26268 -7.47497 1.000 106.55106 485 ILE A N 1
ATOM 7414 C CA . ILE A 1 491 ? -2.48605 -22.61173 -8.01628 1.000 104.56784 485 ILE A CA 1
ATOM 7415 C C . ILE A 1 491 ? -3.70251 -22.70242 -8.93100 1.000 131.38216 485 ILE A C 1
ATOM 7416 O O . ILE A 1 491 ? -3.67652 -23.39235 -9.95913 1.000 125.99392 485 ILE A O 1
ATOM 7432 N N . SER A 1 492 ? -4.78063 -21.99307 -8.58521 1.000 126.91491 486 SER A N 1
ATOM 7433 C CA . SER A 1 492 ? -5.96430 -21.99191 -9.43906 1.000 122.02068 486 SER A CA 1
ATOM 7434 C C . SER A 1 492 ? -5.66242 -21.35799 -10.79146 1.000 117.34883 486 SER A C 1
ATOM 7435 O O . SER A 1 492 ? -6.09570 -21.86444 -11.83294 1.000 144.60154 486 SER A O 1
ATOM 7443 N N . ILE A 1 493 ? -4.91724 -20.24931 -10.79611 1.000 107.64822 487 ILE A N 1
ATOM 7444 C CA . ILE A 1 493 ? -4.54342 -19.60943 -12.05466 1.000 108.00770 487 ILE A CA 1
ATOM 7445 C C . ILE A 1 493 ? -3.67774 -20.54473 -12.88901 1.000 109.31447 487 ILE A C 1
ATOM 7446 O O . ILE A 1 493 ? -3.85006 -20.65461 -14.11114 1.000 105.72119 487 ILE A O 1
ATOM 7462 N N . ILE A 1 494 ? -2.72088 -21.21900 -12.24736 1.000 105.29343 488 ILE A N 1
ATOM 7463 C CA . ILE A 1 494 ? -1.84750 -22.13497 -12.97684 1.000 103.34388 488 ILE A CA 1
ATOM 7464 C C . ILE A 1 494 ? -2.66798 -23.25125 -13.61186 1.000 101.99742 488 ILE A C 1
ATOM 7465 O O . ILE A 1 494 ? -2.47575 -23.59847 -14.78271 1.000 101.21851 488 ILE A O 1
ATOM 7481 N N . GLY A 1 495 ? -3.59426 -23.83221 -12.84693 1.000 117.05534 489 GLY A N 1
ATOM 7482 C CA . GLY A 1 495 ? -4.43280 -24.88531 -13.39692 1.000 100.68964 489 GLY A CA 1
ATOM 7483 C C . GLY A 1 495 ? -5.30866 -24.39887 -14.53515 1.000 101.37598 489 GLY A C 1
ATOM 7484 O O . GLY A 1 495 ? -5.48478 -25.09503 -15.53939 1.000 100.41268 489 GLY A O 1
ATOM 7488 N N . ALA A 1 496 ? -5.86050 -23.19034 -14.40021 1.000 103.14950 490 ALA A N 1
ATOM 7489 C CA . ALA A 1 496 ? -6.71961 -22.64866 -15.44650 1.000 104.02368 490 ALA A CA 1
ATOM 7490 C C . ALA A 1 496 ? -5.93973 -22.41237 -16.73301 1.000 119.95680 490 ALA A C 1
ATOM 7491 O O . ALA A 1 496 ? -6.43456 -22.70160 -17.82901 1.000 103.41120 490 ALA A O 1
ATOM 7498 N N . GLN A 1 497 ? -4.71694 -21.88509 -16.62282 1.000 131.53515 491 GLN A N 1
ATOM 7499 C CA . GLN A 1 497 ? -3.91600 -21.64626 -17.82100 1.000 103.67918 491 GLN A CA 1
ATOM 7500 C C . GLN A 1 497 ? -3.42206 -22.95541 -18.42673 1.000 101.71248 491 GLN A C 1
ATOM 7501 O O . GLN A 1 497 ? -3.33587 -23.08239 -19.65302 1.000 101.37652 491 GLN A O 1
ATOM 7515 N N . THR A 1 498 ? -3.09199 -23.94109 -17.58785 1.000 121.63625 492 THR A N 1
ATOM 7516 C CA . THR A 1 498 ? -2.70828 -25.24943 -18.10698 1.000 98.70512 492 THR A CA 1
ATOM 7517 C C . THR A 1 498 ? -3.85723 -25.88738 -18.87544 1.000 98.29955 492 THR A C 1
ATOM 7518 O O . THR A 1 498 ? -3.64575 -26.50012 -19.92851 1.000 108.58815 492 THR A O 1
ATOM 7529 N N . GLY A 1 499 ? -5.08250 -25.75274 -18.36620 1.000 99.02315 493 GLY A N 1
ATOM 7530 C CA . GLY A 1 499 ? -6.22541 -26.29758 -19.08007 1.000 98.85308 493 GLY A CA 1
ATOM 7531 C C . GLY A 1 499 ? -6.51719 -25.54542 -20.36535 1.000 112.19926 493 GLY A C 1
ATOM 7532 O O . GLY A 1 499 ? -6.68296 -26.14824 -21.42983 1.000 99.07922 493 GLY A O 1
ATOM 7536 N N . ALA A 1 500 ? -6.56726 -24.21311 -20.28674 1.000 121.69807 494 ALA A N 1
ATOM 7537 C CA . ALA A 1 500 ? -6.94187 -23.41344 -21.44837 1.000 115.45136 494 ALA A CA 1
ATOM 7538 C C . ALA A 1 500 ? -5.96926 -23.59691 -22.60673 1.000 104.49387 494 ALA A C 1
ATOM 7539 O O . ALA A 1 500 ? -6.34983 -23.41376 -23.76841 1.000 123.06521 494 ALA A O 1
ATOM 7546 N N . ASP A 1 501 ? -4.71862 -23.95186 -22.31869 1.000 120.31327 495 ASP A N 1
ATOM 7547 C CA . ASP A 1 501 ? -3.71207 -24.15136 -23.35337 1.000 102.21729 495 ASP A CA 1
ATOM 7548 C C . ASP A 1 501 ? -3.66242 -25.58600 -23.86332 1.000 111.40961 495 ASP A C 1
ATOM 7549 O O . ASP A 1 501 ? -2.99801 -25.84665 -24.87215 1.000 98.01795 495 ASP A O 1
ATOM 7558 N N . THR A 1 502 ? -4.35848 -26.51494 -23.20918 1.000 111.12702 496 THR A N 1
ATOM 7559 C CA . THR A 1 502 ? -4.33080 -27.92588 -23.59089 1.000 117.34369 496 THR A CA 1
ATOM 7560 C C . THR A 1 502 ? -2.89679 -28.45318 -23.57602 1.000 135.37010 496 THR A C 1
ATOM 7561 O O . THR A 1 502 ? -2.42243 -29.06785 -24.53458 1.000 118.28241 496 THR A O 1
ATOM 7572 N N . LEU A 1 503 ? -2.20065 -28.19371 -22.47343 1.000 124.33511 497 LEU A N 1
ATOM 7573 C CA . LEU A 1 503 ? -0.81827 -28.62406 -22.27674 1.000 112.08654 497 LEU A CA 1
ATOM 7574 C C . LEU A 1 503 ? -0.83831 -29.76042 -21.25716 1.000 96.92678 497 LEU A C 1
ATOM 7575 O O . LEU A 1 503 ? -0.70311 -29.53837 -20.05314 1.000 126.12456 497 LEU A O 1
ATOM 7591 N N . SER A 1 504 ? -1.00616 -30.98818 -21.75315 1.000 115.58270 498 SER A N 1
ATOM 7592 C CA . SER A 1 504 ? -1.13191 -32.13306 -20.85808 1.000 122.24443 498 SER A CA 1
ATOM 7593 C C . SER A 1 504 ? 0.17194 -32.42678 -20.12601 1.000 109.87768 498 SER A C 1
ATOM 7594 O O . SER A 1 504 ? 0.14527 -32.97030 -19.01581 1.000 129.46289 498 SER A O 1
ATOM 7602 N N . ALA A 1 505 ? 1.31714 -32.08291 -20.72123 1.000 95.29314 499 ALA A N 1
ATOM 7603 C CA . ALA A 1 505 ? 2.58124 -32.23856 -20.00949 1.000 114.18645 499 ALA A CA 1
ATOM 7604 C C . ALA A 1 505 ? 2.61435 -31.37784 -18.75452 1.000 107.02389 499 ALA A C 1
ATOM 7605 O O . ALA A 1 505 ? 3.21596 -31.76843 -17.74613 1.000 108.84117 499 ALA A O 1
ATOM 7612 N N . ALA A 1 506 ? 1.97291 -30.20692 -18.79629 1.000 98.07597 500 ALA A N 1
ATOM 7613 C CA . ALA A 1 506 ? 1.88515 -29.37225 -17.60416 1.000 115.10604 500 ALA A CA 1
ATOM 7614 C C . ALA A 1 506 ? 1.08103 -30.06403 -16.51263 1.000 92.73378 500 ALA A C 1
ATOM 7615 O O . ALA A 1 506 ? 1.46367 -30.03344 -15.34012 1.000 92.90534 500 ALA A O 1
ATOM 7622 N N . LEU A 1 507 ? -0.04161 -30.68717 -16.87522 1.000 92.33186 501 LEU A N 1
ATOM 7623 C CA . LEU A 1 507 ? -0.79462 -31.47547 -15.90670 1.000 95.65489 501 LEU A CA 1
ATOM 7624 C C . LEU A 1 507 ? 0.12282 -32.45041 -15.17817 1.000 91.74383 501 LEU A C 1
ATOM 7625 O O . LEU A 1 507 ? 0.26177 -32.40227 -13.95095 1.000 134.97428 501 LEU A O 1
ATOM 7641 N N . ASN A 1 508 ? 0.77025 -33.33704 -15.93657 1.000 89.93059 502 ASN A N 1
ATOM 7642 C CA . ASN A 1 508 ? 1.60427 -34.37576 -15.34120 1.000 106.88078 502 ASN A CA 1
ATOM 7643 C C . ASN A 1 508 ? 2.71918 -33.77625 -14.49004 1.000 120.99395 502 ASN A C 1
ATOM 7644 O O . ASN A 1 508 ? 2.95196 -34.20823 -13.35249 1.000 116.04675 502 ASN A O 1
ATOM 7655 N N . ASP A 1 509 ? 3.41528 -32.76917 -15.02135 1.000 112.58014 503 ASP A N 1
ATOM 7656 C CA . ASP A 1 509 ? 4.58663 -32.23442 -14.33371 1.000 119.29273 503 ASP A CA 1
ATOM 7657 C C . ASP A 1 509 ? 4.19432 -31.49398 -13.05868 1.000 115.43730 503 ASP A C 1
ATOM 7658 O O . ASP A 1 509 ? 4.78529 -31.71242 -11.99272 1.000 112.92992 503 ASP A O 1
ATOM 7667 N N . VAL A 1 510 ? 3.20848 -30.59857 -13.14659 1.000 114.28419 504 VAL A N 1
ATOM 7668 C CA . VAL A 1 510 ? 2.76834 -29.87614 -11.96114 1.000 96.97605 504 VAL A CA 1
ATOM 7669 C C . VAL A 1 510 ? 2.19028 -30.83569 -10.93482 1.000 101.09409 504 VAL A C 1
ATOM 7670 O O . VAL A 1 510 ? 2.34391 -30.62317 -9.72821 1.000 143.67429 504 VAL A O 1
ATOM 7683 N N . SER A 1 511 ? 1.54158 -31.91554 -11.37842 1.000 92.08903 505 SER A N 1
ATOM 7684 C CA . SER A 1 511 ? 1.01252 -32.88241 -10.42343 1.000 95.35549 505 SER A CA 1
ATOM 7685 C C . SER A 1 511 ? 2.13916 -33.59962 -9.68933 1.000 109.17857 505 SER A C 1
ATOM 7686 O O . SER A 1 511 ? 2.09227 -33.75594 -8.46252 1.000 123.24943 505 SER A O 1
ATOM 7694 N N . GLU A 1 512 ? 3.16627 -34.04277 -10.42125 1.000 115.97291 506 GLU A N 1
ATOM 7695 C CA . GLU A 1 512 ? 4.27827 -34.72385 -9.76542 1.000 101.53091 506 GLU A CA 1
ATOM 7696 C C . GLU A 1 512 ? 5.09231 -33.77736 -8.88907 1.000 111.42275 506 GLU A C 1
ATOM 7697 O O . GLU A 1 512 ? 5.76865 -34.23950 -7.96379 1.000 134.74271 506 GLU A O 1
ATOM 7709 N N . ARG A 1 513 ? 5.04486 -32.46849 -9.15532 1.000 115.43557 507 ARG A N 1
ATOM 7710 C CA . ARG A 1 513 ? 5.72268 -31.52093 -8.27491 1.000 105.90388 507 ARG A CA 1
ATOM 7711 C C . ARG A 1 513 ? 4.87563 -31.15914 -7.05844 1.000 124.19157 507 ARG A C 1
ATOM 7712 O O . ARG A 1 513 ? 5.42580 -30.84388 -5.99684 1.000 148.83242 507 ARG A O 1
ATOM 7733 N N . VAL A 1 514 ? 3.55136 -31.19865 -7.19052 1.000 124.38836 508 VAL A N 1
ATOM 7734 C CA . VAL A 1 514 ? 2.66759 -30.80604 -6.09922 1.000 121.98764 508 VAL A CA 1
ATOM 7735 C C . VAL A 1 514 ? 2.38097 -31.95950 -5.14303 1.000 107.25288 508 VAL A C 1
ATOM 7736 O O . VAL A 1 514 ? 2.10310 -31.72510 -3.96204 1.000 106.52672 508 VAL A O 1
ATOM 7749 N N . GLY A 1 515 ? 2.43844 -33.19803 -5.62025 1.000 99.51845 509 GLY A N 1
ATOM 7750 C CA . GLY A 1 515 ? 2.14466 -34.34595 -4.79221 1.000 94.25789 509 GLY A CA 1
ATOM 7751 C C . GLY A 1 515 ? 0.67672 -34.73136 -4.82966 1.000 110.08246 509 GLY A C 1
ATOM 7752 O O . GLY A 1 515 ? -0.19436 -33.98296 -5.27977 1.000 122.13042 509 GLY A O 1
ATOM 7756 N N . SER A 1 516 ? 0.40358 -35.93722 -4.33071 1.000 103.40263 510 SER A N 1
ATOM 7757 C CA . SER A 1 516 ? -0.94624 -36.49795 -4.33744 1.000 124.25174 510 SER A CA 1
ATOM 7758 C C . SER A 1 516 ? -1.87417 -35.83415 -3.33746 1.000 114.25092 510 SER A C 1
ATOM 7759 O O . SER A 1 516 ? -2.99999 -36.31988 -3.15695 1.000 110.14173 510 SER A O 1
ATOM 7767 N N . ASP A 1 517 ? -1.45881 -34.75691 -2.67380 1.000 110.68677 511 ASP A N 1
ATOM 7768 C CA . ASP A 1 517 ? -2.34887 -34.06610 -1.74786 1.000 126.73185 511 ASP A CA 1
ATOM 7769 C C . ASP A 1 517 ? -3.23470 -33.06605 -2.48415 1.000 114.51149 511 ASP A C 1
ATOM 7770 O O . ASP A 1 517 ? -4.46560 -33.17679 -2.46511 1.000 96.17741 511 ASP A O 1
ATOM 7779 N N . ALA A 1 518 ? -2.62368 -32.08554 -3.14452 1.000 107.04819 512 ALA A N 1
ATOM 7780 C CA . ALA A 1 518 ? -3.35650 -31.07149 -3.88921 1.000 132.51617 512 ALA A CA 1
ATOM 7781 C C . ALA A 1 518 ? -3.49459 -31.40660 -5.36953 1.000 125.85709 512 ALA A C 1
ATOM 7782 O O . ALA A 1 518 ? -4.07347 -30.61247 -6.12269 1.000 104.89777 512 ALA A O 1
ATOM 7789 N N . SER A 1 519 ? -2.97829 -32.55547 -5.80266 1.000 96.97128 513 SER A N 1
ATOM 7790 C CA . SER A 1 519 ? -3.15498 -32.95925 -7.19301 1.000 114.70428 513 SER A CA 1
ATOM 7791 C C . SER A 1 519 ? -4.62381 -33.06186 -7.58469 1.000 117.98744 513 SER A C 1
ATOM 7792 O O . SER A 1 519 ? -4.96029 -32.67257 -8.71771 1.000 157.50603 513 SER A O 1
ATOM 7800 N N . PRO A 1 520 ? -5.52695 -33.57697 -6.74376 1.000 94.37527 514 PRO A N 1
ATOM 7801 C CA . PRO A 1 520 ? -6.95428 -33.52923 -7.10642 1.000 120.49206 514 PRO A CA 1
ATOM 7802 C C . PRO A 1 520 ? -7.46088 -32.12001 -7.35666 1.000 113.19760 514 PRO A C 1
ATOM 7803 O O . PRO A 1 520 ? -8.18158 -31.88849 -8.33618 1.000 141.80513 514 PRO A O 1
ATOM 7814 N N . PHE A 1 521 ? -7.10624 -31.16604 -6.49290 1.000 97.37400 515 PHE A N 1
ATOM 7815 C CA . PHE A 1 521 ? -7.54381 -29.79046 -6.70259 1.000 117.47597 515 PHE A CA 1
ATOM 7816 C C . PHE A 1 521 ? -6.98327 -29.22898 -8.00426 1.000 154.76327 515 PHE A C 1
ATOM 7817 O O . PHE A 1 521 ? -7.68738 -28.52815 -8.74210 1.000 163.27269 515 PHE A O 1
ATOM 7834 N N . PHE A 1 522 ? -5.71732 -29.52688 -8.30629 1.000 142.13615 516 PHE A N 1
ATOM 7835 C CA . PHE A 1 522 ? -5.12476 -29.03941 -9.54944 1.000 106.87571 516 PHE A CA 1
ATOM 7836 C C . PHE A 1 522 ? -5.85210 -29.61169 -10.76088 1.000 98.07514 516 PHE A C 1
ATOM 7837 O O . PHE A 1 522 ? -6.19432 -28.88233 -11.70039 1.000 112.25027 516 PHE A O 1
ATOM 7854 N N . ALA A 1 523 ? -6.09883 -30.92344 -10.75502 1.000 108.81003 517 ALA A N 1
ATOM 7855 C CA . ALA A 1 523 ? -6.79777 -31.54634 -11.87433 1.000 115.58185 517 ALA A CA 1
ATOM 7856 C C . ALA A 1 523 ? -8.20626 -30.98462 -12.02422 1.000 121.48206 517 ALA A C 1
ATOM 7857 O O . ALA A 1 523 ? -8.70117 -30.81472 -13.14700 1.000 114.88700 517 ALA A O 1
ATOM 7864 N N . ALA A 1 524 ? -8.87257 -30.70001 -10.90249 1.000 102.35954 518 ALA A N 1
ATOM 7865 C CA . ALA A 1 524 ? -10.19904 -30.09716 -10.96477 1.000 104.15185 518 ALA A CA 1
ATOM 7866 C C . ALA A 1 524 ? -10.13145 -28.71278 -11.59254 1.000 99.93000 518 ALA A C 1
ATOM 7867 O O . ALA A 1 524 ? -10.94047 -28.36884 -12.46127 1.000 118.31353 518 ALA A O 1
ATOM 7874 N N . ALA A 1 525 ? -9.16330 -27.90214 -11.16423 1.000 100.17981 519 ALA A N 1
ATOM 7875 C CA . ALA A 1 525 ? -9.00070 -26.57582 -11.74477 1.000 106.99642 519 ALA A CA 1
ATOM 7876 C C . ALA A 1 525 ? -8.63922 -26.64089 -13.22095 1.000 105.92693 519 ALA A C 1
ATOM 7877 O O . ALA A 1 525 ? -8.89634 -25.68217 -13.95739 1.000 101.79194 519 ALA A O 1
ATOM 7884 N N . VAL A 1 526 ? -8.04249 -27.74425 -13.66462 1.000 100.99282 520 VAL A N 1
ATOM 7885 C CA . VAL A 1 526 ? -7.64161 -27.85627 -15.06183 1.000 98.45615 520 VAL A CA 1
ATOM 7886 C C . VAL A 1 526 ? -8.81627 -28.28158 -15.93656 1.000 104.54953 520 VAL A C 1
ATOM 7887 O O . VAL A 1 526 ? -9.12352 -27.62845 -16.94021 1.000 108.73062 520 VAL A O 1
ATOM 7900 N N . ALA A 1 527 ? -9.49926 -29.36794 -15.56222 1.000 97.85491 521 ALA A N 1
ATOM 7901 C CA . ALA A 1 527 ? -10.43682 -30.05796 -16.44608 1.000 100.52796 521 ALA A CA 1
ATOM 7902 C C . ALA A 1 527 ? -11.36069 -29.13179 -17.23503 1.000 119.56603 521 ALA A C 1
ATOM 7903 O O . ALA A 1 527 ? -11.40894 -29.22288 -18.47304 1.000 124.36865 521 ALA A O 1
ATOM 7910 N N . PRO A 1 528 ? -12.11243 -28.23996 -16.58221 1.000 100.54388 522 PRO A N 1
ATOM 7911 C CA . PRO A 1 528 ? -13.05726 -27.40843 -17.35357 1.000 125.06816 522 PRO A CA 1
ATOM 7912 C C . PRO A 1 528 ? -12.35382 -26.49499 -18.34271 1.000 120.45157 522 PRO A C 1
ATOM 7913 O O . PRO A 1 528 ? -12.78100 -26.37087 -19.50521 1.000 102.71300 522 PRO A O 1
ATOM 7924 N N . ALA A 1 529 ? -11.29037 -25.82489 -17.89020 1.000 102.44038 523 ALA A N 1
ATOM 7925 C CA . ALA A 1 529 ? -10.46108 -25.04870 -18.80054 1.000 102.69222 523 ALA A CA 1
ATOM 7926 C C . ALA A 1 529 ? -9.96638 -25.91675 -19.94638 1.000 120.20100 523 ALA A C 1
ATOM 7927 O O . ALA A 1 529 ? -9.92320 -25.47153 -21.09792 1.000 128.56022 523 ALA A O 1
ATOM 7934 N N . TYR A 1 530 ? -9.60031 -27.16631 -19.65139 1.000 120.25588 524 TYR A N 1
ATOM 7935 C CA . TYR A 1 530 ? -9.14002 -28.06575 -20.70231 1.000 104.15492 524 TYR A CA 1
ATOM 7936 C C . TYR A 1 530 ? -10.20527 -28.23506 -21.77707 1.000 98.84666 524 TYR A C 1
ATOM 7937 O O . TYR A 1 530 ? -9.93285 -28.05912 -22.96957 1.000 127.08179 524 TYR A O 1
ATOM 7955 N N . ALA A 1 531 ? -11.42884 -28.58182 -21.37221 1.000 99.31326 525 ALA A N 1
ATOM 7956 C CA . ALA A 1 531 ? -12.48981 -28.80209 -22.35291 1.000 103.75939 525 ALA A CA 1
ATOM 7957 C C . ALA A 1 531 ? -12.75828 -27.54099 -23.17036 1.000 101.32880 525 ALA A C 1
ATOM 7958 O O . ALA A 1 531 ? -12.81439 -27.58201 -24.41157 1.000 125.42344 525 ALA A O 1
ATOM 7965 N N . ILE A 1 532 ? -12.93491 -26.40636 -22.48666 1.000 104.15498 526 ILE A N 1
ATOM 7966 C CA . ILE A 1 532 ? -13.29310 -25.17566 -23.18784 1.000 104.33272 526 ILE A CA 1
ATOM 7967 C C . ILE A 1 532 ? -12.19299 -24.77490 -24.16351 1.000 114.63888 526 ILE A C 1
ATOM 7968 O O . ILE A 1 532 ? -12.46760 -24.39625 -25.31130 1.000 124.39521 526 ILE A O 1
ATOM 7984 N N . GLY A 1 533 ? -10.93339 -24.84221 -23.72606 1.000 125.27647 527 GLY A N 1
ATOM 7985 C CA . GLY A 1 533 ? -9.83810 -24.47390 -24.60353 1.000 118.42776 527 GLY A CA 1
ATOM 7986 C C . GLY A 1 533 ? -9.69121 -25.42058 -25.77617 1.000 106.91314 527 GLY A C 1
ATOM 7987 O O . GLY A 1 533 ? -9.41787 -24.99002 -26.89795 1.000 145.88853 527 GLY A O 1
ATOM 7991 N N . ASN A 1 534 ? -9.86430 -26.72193 -25.53660 1.000 100.31763 528 ASN A N 1
ATOM 7992 C CA . ASN A 1 534 ? -9.85354 -27.68596 -26.63028 1.000 117.12686 528 ASN A CA 1
ATOM 7993 C C . ASN A 1 534 ? -10.84947 -27.28109 -27.70928 1.000 124.59217 528 ASN A C 1
ATOM 7994 O O . ASN A 1 534 ? -10.49673 -27.15547 -28.89238 1.000 149.02562 528 ASN A O 1
ATOM 8005 N N . ILE A 1 535 ? -12.10288 -27.05352 -27.30856 1.000 101.64868 529 ILE A N 1
ATOM 8006 C CA . ILE A 1 535 ? -13.13136 -26.67396 -28.27637 1.000 102.94540 529 ILE A CA 1
ATOM 8007 C C . ILE A 1 535 ? -12.73345 -25.39479 -29.00783 1.000 111.46796 529 ILE A C 1
ATOM 8008 O O . ILE A 1 535 ? -12.69861 -25.34267 -30.24878 1.000 108.13435 529 ILE A O 1
ATOM 8024 N N . PHE A 1 536 ? -12.43537 -24.33830 -28.24769 1.000 106.59542 530 PHE A N 1
ATOM 8025 C CA . PHE A 1 536 ? -12.23327 -23.03501 -28.86579 1.000 106.54298 530 PHE A CA 1
ATOM 8026 C C . PHE A 1 536 ? -10.99058 -23.00345 -29.74185 1.000 105.84040 530 PHE A C 1
ATOM 8027 O O . PHE A 1 536 ? -10.94965 -22.24162 -30.70469 1.000 108.17262 530 PHE A O 1
ATOM 8044 N N . LEU A 1 537 ? -9.99019 -23.84365 -29.47143 1.000 104.11602 531 LEU A N 1
ATOM 8045 C CA . LEU A 1 537 ? -8.81002 -23.86055 -30.33102 1.000 117.13541 531 LEU A CA 1
ATOM 8046 C C . LEU A 1 537 ? -9.04723 -24.68453 -31.59156 1.000 114.13370 531 LEU A C 1
ATOM 8047 O O . LEU A 1 537 ? -8.61534 -24.29153 -32.68849 1.000 104.28660 531 LEU A O 1
ATOM 8063 N N . THR A 1 538 ? -9.71597 -25.83718 -31.45855 1.000 126.00356 532 THR A N 1
ATOM 8064 C CA . THR A 1 538 ? -10.09181 -26.58180 -32.65387 1.000 110.71524 532 THR A CA 1
ATOM 8065 C C . THR A 1 538 ? -10.93220 -25.71709 -33.58180 1.000 105.40057 532 THR A C 1
ATOM 8066 O O . THR A 1 538 ? -10.90458 -25.90643 -34.80284 1.000 103.59306 532 THR A O 1
ATOM 8077 N N . LEU A 1 539 ? -11.68486 -24.76682 -33.02228 1.000 119.34882 533 LEU A N 1
ATOM 8078 C CA . LEU A 1 539 ? -12.40758 -23.80898 -33.85308 1.000 109.97923 533 LEU A CA 1
ATOM 8079 C C . LEU A 1 539 ? -11.55765 -22.60636 -34.25305 1.000 107.72082 533 LEU A C 1
ATOM 8080 O O . LEU A 1 539 ? -11.83002 -21.98109 -35.28361 1.000 108.99078 533 LEU A O 1
ATOM 8096 N N . MET A 1 540 ? -10.53346 -22.27196 -33.46526 1.000 107.21386 534 MET A N 1
ATOM 8097 C CA . MET A 1 540 ? -9.72819 -21.08747 -33.73638 1.000 127.63239 534 MET A CA 1
ATOM 8098 C C . MET A 1 540 ? -8.79353 -21.29987 -34.91550 1.000 132.02090 534 MET A C 1
ATOM 8099 O O . MET A 1 540 ? -8.52924 -20.35921 -35.67273 1.000 129.85199 534 MET A O 1
ATOM 8113 N N . GLY A 1 541 ? -8.28054 -22.51151 -35.08343 1.000 135.15258 535 GLY A N 1
ATOM 8114 C CA . GLY A 1 541 ? -7.41370 -22.80285 -36.20347 1.000 111.91257 535 GLY A CA 1
ATOM 8115 C C . GLY A 1 541 ? -8.07000 -22.49770 -37.54044 1.000 117.96219 535 GLY A C 1
ATOM 8116 O O . GLY A 1 541 ? -7.57423 -21.69941 -38.34957 1.000 122.10449 535 GLY A O 1
ATOM 8120 N N . PRO A 1 542 ? -9.20878 -23.14658 -37.79711 1.000 111.02647 536 PRO A N 1
ATOM 8121 C CA . PRO A 1 542 ? -9.89183 -22.93858 -39.08508 1.000 113.07236 536 PRO A CA 1
ATOM 8122 C C . PRO A 1 542 ? -10.34384 -21.51011 -39.33085 1.000 114.89495 536 PRO A C 1
ATOM 8123 O O . PRO A 1 542 ? -10.27567 -21.03939 -40.47208 1.000 114.56350 536 PRO A O 1
ATOM 8134 N N . ILE A 1 543 ? -10.83179 -20.80327 -38.31106 1.000 135.64531 537 ILE A N 1
ATOM 8135 C CA . ILE A 1 543 ? -11.25149 -19.42489 -38.54510 1.000 141.43083 537 ILE A CA 1
ATOM 8136 C C . ILE A 1 543 ? -10.06095 -18.58846 -38.99458 1.000 116.80257 537 ILE A C 1
ATOM 8137 O O . ILE A 1 543 ? -10.19232 -17.70523 -39.84711 1.000 127.44126 537 ILE A O 1
ATOM 8153 N N . PHE A 1 544 ? -8.87469 -18.87157 -38.45306 1.000 112.14023 538 PHE A N 1
ATOM 8154 C CA . PHE A 1 544 ? -7.68213 -18.15087 -38.88491 1.000 114.53938 538 PHE A CA 1
ATOM 8155 C C . PHE A 1 544 ? -7.30238 -18.52390 -40.31310 1.000 119.97518 538 PHE A C 1
ATOM 8156 O O . PHE A 1 544 ? -6.98357 -17.64945 -41.13042 1.000 113.79192 538 PHE A O 1
ATOM 8173 N N . ILE A 1 545 ? -7.31702 -19.82177 -40.63315 1.000 123.67780 539 ILE A N 1
ATOM 8174 C CA . ILE A 1 545 ? -6.95777 -20.22957 -41.98782 1.000 142.07345 539 ILE A CA 1
ATOM 8175 C C . ILE A 1 545 ? -7.94699 -19.67285 -43.00359 1.000 134.32116 539 ILE A C 1
ATOM 8176 O O . ILE A 1 545 ? -7.60347 -19.51033 -44.17966 1.000 135.94658 539 ILE A O 1
ATOM 8192 N N . VAL A 1 546 ? -9.17519 -19.37728 -42.57613 1.000 121.83268 540 VAL A N 1
ATOM 8193 C CA . VAL A 1 546 ? -10.14904 -18.75901 -43.47024 1.000 129.00072 540 VAL A CA 1
ATOM 8194 C C . VAL A 1 546 ? -9.89409 -17.26175 -43.58750 1.000 136.23640 540 VAL A C 1
ATOM 8195 O O . VAL A 1 546 ? -9.82682 -16.71326 -44.69374 1.000 143.57831 540 VAL A O 1
ATOM 8208 N N . LEU A 1 547 ? -9.75527 -16.57821 -42.44785 1.000 127.52533 541 LEU A N 1
ATOM 8209 C CA . LEU A 1 547 ? -9.45979 -15.15041 -42.46340 1.000 137.25029 541 LEU A CA 1
ATOM 8210 C C . LEU A 1 547 ? -8.26155 -14.84806 -43.35085 1.000 123.63317 541 LEU A C 1
ATOM 8211 O O . LEU A 1 547 ? -8.24047 -13.83284 -44.05600 1.000 123.66481 541 LEU A O 1
ATOM 8227 N N . LEU A 1 548 ? -7.25522 -15.71934 -43.33385 1.000 133.57202 542 LEU A N 1
ATOM 8228 C CA . LEU A 1 548 ? -6.07899 -15.54753 -44.18614 1.000 148.80263 542 LEU A CA 1
ATOM 8229 C C . LEU A 1 548 ? -6.40765 -16.10056 -45.56898 1.000 134.16151 542 LEU A C 1
ATOM 8230 O O . LEU A 1 548 ? -6.19042 -17.27661 -45.86488 1.000 116.16272 542 LEU A O 1
ATOM 8246 N N . SER A 1 549 ? -6.94404 -15.23552 -46.42624 1.000 138.19495 543 SER A N 1
ATOM 8247 C CA . SER A 1 549 ? -7.31405 -15.62065 -47.78492 1.000 147.17147 543 SER A CA 1
ATOM 8248 C C . SER A 1 549 ? -7.36456 -14.39982 -48.70318 1.000 170.88136 543 SER A C 1
ATOM 8249 O O . SER A 1 549 ? -7.39823 -13.25938 -48.23973 1.000 181.01619 543 SER A O 1
#

InterPro domains:
  IPR006512 YidE/YbjL duplication [PF06826] (16-178)
  IPR006512 YidE/YbjL duplication [PF06826] (368-538)
  IPR022457 Aspartate-alanine antiporter [TIGR03802] (3-542)
  IPR050144 AAE Transporter [PTHR30445] (20-512)